Protein AF-A5INH9-F1 (afdb_monomer_lite)

Radius of gyration: 31.14 Å; chains: 1; bounding box: 66×73×90 Å

Foldseek 3Di:
DFFKAFQLVQLAIEGHNDQPPTDTDAQWAFEAVLQCVLQVVVVFEAEDNDPAGFFIDDPQFTDGSNHTFWGFADFFLPGHTDIGGDPNNGHYYTDGGPLVVNLVNHVVVLVVLLVQLLVLLQVVCVVVVVVVAAEEEAAALALLSLLLVVSNPVRPQQQRYEYEHQCLLQFAPLSVVSVVVVCVVVCVVHVNHHYYYQAWPDHVLVVCQQLNDAAPQQNCSCLLRGVLSVLVVVCVVCVVVQPQPDQHAYEYEYRAELVPDVVLVPADCWHQPPDAPRYIYHNSCHDPHLNSSVSNCVVVVHDHRCLVNSPDSIGHGQDDLPDDRVSSNSSCSVCVVSVVSVLVSQQQLVVQLVDPDPVVSVVCVRVSVSNVDQAQRSHDNQQWDWDWDDDDQKIKIKTFHDDDQFADLVQLLLLQADKDWDQDPQQKIWIWGDHPPDIKTWIWHDDPRIIMIMIRRVPVPVSVLLSQLSSLRRRRPPLSSSLCSQQSSSQWHPPPHTHGDSVRRPSPCSCRPVDVSSDSSSSSNHDDPPDPPPDDDPPDQLCPCLLQLFLAADFPVLLLQCLVPVACSLVDDPDDPSNSSNNQLLCVLLQQADPVSHGDPVSPVLSVCCVPPVVVSVVSSLVSCCVRHSLSVCLVVPPDAQDKDWLVRVLVVVCVSPVVQDSSSSNSSVSHVVNNLVRGCCAVPVNCWDWDDDPPIIMTHGHDDPPCPVVVVVVVVVVVVVD

Structure (mmCIF, N/CA/C/O backbone):
data_AF-A5INH9-F1
#
_entry.id   AF-A5INH9-F1
#
loop_
_atom_site.group_PDB
_atom_site.id
_atom_site.type_symbol
_atom_site.label_atom_id
_atom_site.label_alt_id
_atom_site.label_comp_id
_atom_site.label_asym_id
_atom_site.label_entity_id
_atom_site.label_seq_id
_atom_site.pdbx_PDB_ins_code
_atom_site.Cartn_x
_atom_site.Cartn_y
_atom_site.Cartn_z
_atom_site.occupancy
_atom_site.B_iso_or_equiv
_atom_site.auth_seq_id
_atom_site.auth_comp_id
_atom_site.auth_asym_id
_atom_site.auth_atom_id
_atom_site.pdbx_PDB_model_num
ATOM 1 N N . MET A 1 1 ? 1.512 -11.256 -20.782 1.00 81.31 1 MET A N 1
ATOM 2 C CA . MET A 1 1 ? 0.894 -12.403 -21.486 1.00 81.31 1 MET A CA 1
ATOM 3 C C . MET A 1 1 ? 1.894 -13.116 -22.380 1.00 81.31 1 MET A C 1
ATOM 5 O O . MET A 1 1 ? 1.885 -14.337 -22.438 1.00 81.31 1 MET A O 1
ATOM 9 N N . TYR A 1 2 ? 2.764 -12.369 -23.048 1.00 91.44 2 TYR A N 1
ATOM 10 C CA . TYR A 1 2 ? 3.783 -12.880 -23.950 1.00 91.44 2 TYR A CA 1
ATOM 11 C C . TYR A 1 2 ? 5.127 -13.059 -23.243 1.00 91.44 2 TYR A C 1
ATOM 13 O O . TYR A 1 2 ? 5.441 -12.373 -22.260 1.00 91.44 2 TYR A O 1
ATOM 21 N N . LYS A 1 3 ? 5.941 -13.972 -23.777 1.00 91.50 3 LYS A N 1
ATOM 22 C CA . LYS A 1 3 ? 7.379 -14.034 -23.497 1.00 91.50 3 LYS A CA 1
ATOM 23 C C . LYS A 1 3 ? 8.082 -12.947 -24.310 1.00 91.50 3 LYS A C 1
ATOM 25 O O . LYS A 1 3 ? 7.557 -12.491 -25.324 1.00 91.50 3 LYS A O 1
ATOM 30 N N . VAL A 1 4 ? 9.264 -12.534 -23.864 1.00 94.44 4 VAL A N 1
ATOM 31 C CA . VAL A 1 4 ? 10.036 -11.467 -24.514 1.00 94.44 4 VAL A CA 1
ATOM 32 C C . VAL A 1 4 ? 11.350 -12.023 -25.047 1.00 94.44 4 VAL A C 1
ATOM 34 O O . VAL A 1 4 ? 12.004 -12.813 -24.364 1.00 94.44 4 VAL A O 1
ATOM 37 N N . THR A 1 5 ? 11.748 -11.590 -26.243 1.00 95.12 5 THR A N 1
ATOM 38 C CA . THR A 1 5 ? 13.065 -11.858 -26.844 1.00 95.12 5 THR A CA 1
ATOM 39 C C . THR A 1 5 ? 13.653 -10.579 -27.448 1.00 95.12 5 THR A C 1
ATOM 41 O O . THR A 1 5 ? 12.924 -9.636 -27.760 1.00 95.12 5 THR A O 1
ATOM 44 N N . TRP A 1 6 ? 14.973 -10.533 -27.633 1.00 95.50 6 TRP A N 1
ATOM 45 C CA . TRP A 1 6 ? 15.635 -9.422 -28.324 1.00 95.50 6 TRP A CA 1
ATOM 46 C C . TRP A 1 6 ? 15.409 -9.468 -29.841 1.00 95.50 6 TRP A C 1
ATOM 48 O O . TRP A 1 6 ? 15.381 -10.544 -30.435 1.00 95.50 6 TRP A O 1
ATOM 58 N N . ASP A 1 7 ? 15.334 -8.296 -30.471 1.00 94.62 7 ASP A N 1
ATOM 59 C CA . ASP A 1 7 ? 15.535 -8.111 -31.911 1.00 94.62 7 ASP A CA 1
ATOM 60 C C . ASP A 1 7 ? 16.841 -7.342 -32.131 1.00 94.62 7 ASP A C 1
ATOM 62 O O . ASP A 1 7 ? 16.865 -6.113 -32.244 1.00 94.62 7 ASP A O 1
ATOM 66 N N . CYS A 1 8 ? 17.949 -8.085 -32.156 1.00 91.69 8 CYS A N 1
ATOM 67 C CA . CYS A 1 8 ? 19.299 -7.530 -32.250 1.00 91.69 8 CYS A CA 1
ATOM 68 C C . CYS A 1 8 ? 19.502 -6.660 -33.501 1.00 91.69 8 CYS A C 1
ATOM 70 O O . CYS A 1 8 ? 20.258 -5.692 -33.458 1.00 91.69 8 CYS A O 1
ATOM 72 N N . VAL A 1 9 ? 18.801 -6.966 -34.600 1.00 89.62 9 VAL A N 1
ATOM 73 C CA . VAL A 1 9 ? 18.949 -6.258 -35.880 1.00 89.62 9 VAL A CA 1
ATOM 74 C C . VAL A 1 9 ? 18.393 -4.837 -35.798 1.00 89.62 9 VAL A C 1
ATOM 76 O O . VAL A 1 9 ? 18.986 -3.917 -36.352 1.00 89.62 9 VAL A O 1
ATOM 79 N N . SER A 1 10 ? 17.265 -4.640 -35.108 1.00 90.25 10 SER A N 1
ATOM 80 C CA . SER A 1 10 ? 16.624 -3.322 -34.982 1.00 90.25 10 SER A CA 1
ATOM 81 C C . SER A 1 10 ? 16.927 -2.597 -33.668 1.00 90.25 10 SER A C 1
ATOM 83 O O . SER A 1 10 ? 16.360 -1.534 -33.430 1.00 90.25 10 SER A O 1
ATOM 85 N N . ASN A 1 11 ? 17.794 -3.156 -32.812 1.00 94.12 11 ASN A N 1
ATOM 86 C CA . ASN A 1 11 ? 17.925 -2.729 -31.412 1.00 94.12 11 ASN A CA 1
ATOM 87 C C . ASN A 1 11 ? 16.563 -2.736 -30.679 1.00 94.12 11 ASN A C 1
ATOM 89 O O . ASN A 1 11 ? 16.254 -1.859 -29.873 1.00 94.12 11 ASN A O 1
ATOM 93 N N . GLY A 1 12 ? 15.723 -3.717 -31.012 1.00 95.12 12 GLY A N 1
ATOM 94 C CA . GLY A 1 12 ? 14.336 -3.816 -30.580 1.00 95.12 12 GLY A CA 1
ATOM 95 C C . GLY A 1 12 ? 14.060 -5.015 -29.679 1.00 95.12 12 GLY A C 1
ATOM 96 O O . GLY A 1 12 ? 14.960 -5.711 -29.203 1.00 95.12 12 GLY A O 1
ATOM 97 N N . VAL A 1 13 ? 12.772 -5.270 -29.472 1.00 96.31 13 VAL A N 1
ATOM 98 C CA . VAL A 1 13 ? 12.232 -6.352 -28.639 1.00 96.31 13 VAL A CA 1
ATOM 99 C C . VAL A 1 13 ? 11.017 -6.968 -29.322 1.00 96.31 13 VAL A C 1
ATOM 101 O O . VAL A 1 13 ? 10.305 -6.271 -30.045 1.00 96.31 13 VAL A O 1
ATOM 104 N N . LEU A 1 14 ? 10.778 -8.259 -29.094 1.00 95.62 14 LEU A N 1
ATOM 105 C CA . LEU A 1 14 ? 9.655 -9.008 -29.660 1.00 95.62 14 LEU A CA 1
ATOM 106 C C . LEU A 1 14 ? 8.847 -9.697 -28.559 1.00 95.62 14 LEU A C 1
ATOM 108 O O . LEU A 1 14 ? 9.413 -10.278 -27.630 1.00 95.62 14 LEU A O 1
ATOM 112 N N . LEU A 1 15 ? 7.525 -9.638 -28.691 1.00 95.19 15 LEU A N 1
ATOM 113 C CA . LEU A 1 15 ? 6.547 -10.383 -27.910 1.00 95.19 15 LEU A CA 1
ATOM 114 C C . LEU A 1 15 ? 6.228 -11.692 -28.644 1.00 95.19 15 LEU A C 1
ATOM 116 O O . LEU A 1 15 ? 5.766 -11.664 -29.783 1.00 95.19 15 LEU A O 1
ATOM 120 N N . VAL A 1 16 ? 6.470 -12.837 -28.003 1.00 91.56 16 VAL A N 1
ATOM 121 C CA . VAL A 1 16 ? 6.302 -14.170 -28.612 1.00 91.56 16 VAL A CA 1
ATOM 122 C C . VAL A 1 16 ? 5.443 -15.096 -27.744 1.00 91.56 16 VAL A C 1
ATOM 124 O O . VAL A 1 16 ? 5.500 -15.038 -26.512 1.00 91.56 16 VAL A O 1
ATOM 127 N N . ASN A 1 17 ? 4.637 -15.949 -28.390 1.00 83.75 17 ASN A N 1
ATOM 128 C CA . ASN A 1 17 ? 3.771 -16.936 -27.726 1.00 83.75 17 ASN A CA 1
ATOM 129 C C . ASN A 1 17 ? 4.580 -18.122 -27.173 1.00 83.75 17 ASN A C 1
ATOM 131 O O . ASN A 1 17 ? 4.478 -18.453 -25.993 1.00 83.75 17 ASN A O 1
ATOM 135 N N . ASP A 1 18 ? 5.451 -18.699 -28.005 1.00 72.25 18 ASP A N 1
ATOM 136 C CA . ASP A 1 18 ? 6.334 -19.810 -27.651 1.00 72.25 18 ASP A CA 1
ATOM 137 C C . ASP A 1 18 ? 7.790 -19.491 -27.978 1.00 72.25 18 ASP A C 1
ATOM 139 O O . ASP A 1 18 ? 8.104 -18.830 -28.963 1.00 72.25 18 ASP A O 1
ATOM 143 N N . ALA A 1 19 ? 8.692 -19.975 -27.125 1.00 61.03 19 ALA A N 1
ATOM 144 C CA . ALA A 1 19 ? 10.126 -19.728 -27.218 1.00 61.03 19 ALA A CA 1
ATOM 145 C C . ALA A 1 19 ? 10.852 -20.933 -27.820 1.00 61.03 19 ALA A C 1
ATOM 147 O O . ALA A 1 19 ? 11.789 -21.462 -27.222 1.00 61.03 19 ALA A O 1
ATOM 148 N N . ASN A 1 20 ? 10.387 -21.416 -28.972 1.00 49.69 20 ASN A N 1
ATOM 149 C CA . ASN A 1 20 ? 11.021 -22.544 -29.653 1.00 49.69 20 ASN A CA 1
ATOM 150 C C . ASN A 1 20 ? 12.400 -22.110 -30.187 1.00 49.69 20 ASN A C 1
ATOM 152 O O . ASN A 1 20 ? 12.519 -21.622 -31.304 1.00 49.69 20 ASN A O 1
ATOM 156 N N . GLY A 1 21 ? 13.436 -22.252 -29.353 1.00 57.03 21 GLY A N 1
ATOM 157 C CA . GLY A 1 21 ? 14.845 -22.003 -29.688 1.00 57.03 21 GLY A CA 1
ATOM 158 C C . GLY A 1 21 ? 15.389 -20.597 -29.387 1.00 57.03 21 GLY A C 1
ATOM 159 O O . GLY A 1 21 ? 16.586 -20.377 -29.539 1.00 57.03 21 GLY A O 1
ATOM 160 N N . SER A 1 22 ? 14.565 -19.648 -28.934 1.00 61.03 22 SER A N 1
ATOM 161 C CA . SER A 1 22 ? 14.984 -18.274 -28.605 1.00 61.03 22 SER A CA 1
ATOM 162 C C . SER A 1 22 ? 15.214 -18.074 -27.100 1.00 61.03 22 SER A C 1
ATOM 164 O O . SER A 1 22 ? 14.364 -18.458 -26.294 1.00 61.03 22 SER A O 1
ATOM 166 N N . ASN A 1 23 ? 16.307 -17.403 -26.716 1.00 80.12 23 ASN A N 1
ATOM 167 C CA . ASN A 1 23 ? 16.586 -17.037 -25.321 1.00 80.12 23 ASN A CA 1
ATOM 168 C C . ASN A 1 23 ? 15.532 -16.049 -24.795 1.00 80.12 23 ASN A C 1
ATOM 170 O O . ASN A 1 23 ? 15.585 -14.854 -25.088 1.00 80.12 23 ASN A O 1
ATOM 174 N N . VAL A 1 24 ? 14.573 -16.556 -24.017 1.00 89.19 24 VAL A N 1
ATOM 175 C CA . VAL A 1 24 ? 13.576 -15.737 -23.315 1.00 89.19 24 VAL A CA 1
ATOM 176 C C . VAL A 1 24 ? 14.278 -14.842 -22.306 1.00 89.19 24 VAL A C 1
ATOM 178 O O . VAL A 1 24 ? 15.080 -15.314 -21.500 1.00 89.19 24 VAL A O 1
ATOM 181 N N . ILE A 1 25 ? 13.931 -13.561 -22.317 1.00 93.56 25 ILE A N 1
ATOM 182 C CA . ILE A 1 25 ? 14.457 -12.568 -21.384 1.00 93.56 25 ILE A CA 1
ATOM 183 C C . ILE A 1 25 ? 13.364 -12.060 -20.450 1.00 93.56 25 ILE A C 1
ATOM 185 O O . ILE A 1 25 ? 12.170 -12.126 -20.749 1.00 93.56 25 ILE A O 1
ATOM 189 N N . ALA A 1 26 ? 13.782 -11.515 -19.308 1.00 93.62 26 ALA A N 1
ATOM 190 C CA . ALA A 1 26 ? 12.879 -10.729 -18.480 1.00 93.62 26 ALA A CA 1
ATOM 191 C C . ALA A 1 26 ? 12.454 -9.451 -19.238 1.00 93.62 26 ALA A C 1
ATOM 193 O O . ALA A 1 26 ? 13.283 -8.889 -19.957 1.00 93.62 26 ALA A O 1
ATOM 194 N N . PRO A 1 27 ? 11.207 -8.969 -19.079 1.00 94.50 27 PRO A N 1
ATOM 195 C CA . PRO A 1 27 ? 10.704 -7.797 -19.794 1.00 94.50 27 PRO A CA 1
ATOM 196 C C . PRO A 1 27 ? 11.569 -6.550 -19.535 1.00 94.50 27 PRO A C 1
ATOM 198 O O . PRO A 1 27 ? 11.604 -6.059 -18.400 1.00 94.50 27 PRO A O 1
ATOM 201 N N . PRO A 1 28 ? 12.270 -6.017 -20.551 1.00 96.25 28 PRO A N 1
ATOM 202 C CA . PRO A 1 28 ? 13.087 -4.831 -20.387 1.00 96.25 28 PRO A CA 1
ATOM 203 C C . PRO A 1 28 ? 12.235 -3.559 -20.380 1.00 96.25 28 PRO A C 1
ATOM 205 O O . PRO A 1 28 ? 11.142 -3.504 -20.948 1.00 96.25 28 PRO A O 1
ATOM 208 N N . ARG A 1 29 ? 12.772 -2.499 -19.775 1.00 95.88 29 ARG A N 1
ATOM 209 C CA . ARG A 1 29 ? 12.255 -1.131 -19.913 1.00 95.88 29 ARG A CA 1
ATOM 210 C C . ARG A 1 29 ? 13.116 -0.321 -20.890 1.00 95.88 29 ARG A C 1
ATOM 212 O O . ARG A 1 29 ? 14.314 -0.594 -20.987 1.00 95.88 29 ARG A O 1
ATOM 219 N N . PRO A 1 30 ? 12.545 0.681 -21.574 1.00 97.56 30 PRO A N 1
ATOM 220 C CA . PRO A 1 30 ? 13.330 1.628 -22.356 1.00 97.56 30 PRO A CA 1
ATOM 221 C C . PRO A 1 30 ? 14.250 2.470 -21.454 1.00 97.56 30 PRO A C 1
ATOM 223 O O . PRO A 1 30 ? 13.914 2.753 -20.298 1.00 97.56 30 PRO A O 1
ATOM 226 N N . VAL A 1 31 ? 15.399 2.870 -21.999 1.00 98.00 31 VAL A N 1
ATOM 227 C CA . VAL A 1 31 ? 16.378 3.780 -21.384 1.00 98.00 31 VAL A CA 1
ATOM 228 C C . VAL A 1 31 ? 16.557 4.987 -22.294 1.00 98.00 31 VAL A C 1
ATOM 230 O O . VAL A 1 31 ? 16.688 4.844 -23.511 1.00 98.00 31 VAL A O 1
ATOM 233 N N . PHE A 1 32 ? 16.571 6.174 -21.699 1.00 98.00 32 PHE A N 1
ATOM 234 C CA . PHE A 1 32 ? 16.639 7.448 -22.410 1.00 98.00 32 PHE A CA 1
ATOM 235 C C . PHE A 1 32 ? 17.892 8.218 -22.011 1.00 98.00 32 PHE A C 1
ATOM 237 O O . PHE A 1 32 ? 18.530 7.897 -21.008 1.00 98.00 32 PHE A O 1
ATOM 244 N N . PHE A 1 33 ? 18.225 9.251 -22.784 1.00 97.94 33 PHE A N 1
ATOM 245 C CA . PHE A 1 33 ? 19.412 10.060 -22.518 1.00 97.94 33 PHE A CA 1
ATOM 246 C C . PHE A 1 33 ? 19.367 10.726 -21.137 1.00 97.94 33 PHE A C 1
ATOM 248 O O . PHE A 1 33 ? 20.418 10.927 -20.550 1.00 97.94 33 PHE A O 1
ATOM 255 N N . GLU A 1 34 ? 18.186 11.038 -20.588 1.00 97.81 34 GLU A N 1
ATOM 256 C CA . GLU A 1 34 ? 18.083 11.655 -19.262 1.00 97.81 34 GLU A CA 1
ATOM 257 C C . GLU A 1 34 ? 18.592 10.744 -18.145 1.00 97.81 34 GLU A C 1
ATOM 259 O O . GLU A 1 34 ? 19.244 11.220 -17.221 1.00 97.81 34 GLU A O 1
ATOM 264 N N . GLU A 1 35 ? 18.317 9.440 -18.221 1.00 97.56 35 GLU A N 1
ATOM 265 C CA . GLU A 1 35 ? 18.892 8.464 -17.294 1.00 97.56 35 GLU A CA 1
ATOM 266 C C . GLU A 1 35 ? 20.405 8.345 -17.485 1.00 97.56 35 GLU A C 1
ATOM 268 O O . GLU A 1 35 ? 21.139 8.279 -16.504 1.00 97.56 35 GLU A O 1
ATOM 273 N N . LEU A 1 36 ? 20.872 8.334 -18.736 1.00 97.50 36 LEU A N 1
ATOM 274 C CA . LEU A 1 36 ? 22.296 8.215 -19.043 1.00 97.50 36 LEU A CA 1
ATOM 275 C C . LEU A 1 36 ? 23.093 9.428 -18.546 1.00 97.50 36 LEU A C 1
ATOM 277 O O . LEU A 1 36 ? 24.110 9.248 -17.880 1.00 97.50 36 LEU A O 1
ATOM 281 N N . ASP A 1 37 ? 22.586 10.639 -18.790 1.00 96.81 37 ASP A N 1
ATOM 282 C CA . ASP A 1 37 ? 23.165 11.896 -18.305 1.00 96.81 37 ASP A CA 1
ATOM 283 C C . ASP A 1 37 ? 23.186 11.928 -16.769 1.00 96.81 37 ASP A C 1
ATOM 285 O O . ASP A 1 37 ? 24.188 12.313 -16.174 1.00 96.81 37 ASP A O 1
ATOM 289 N N . LEU A 1 38 ? 22.103 11.492 -16.111 1.00 96.00 38 LEU A N 1
ATOM 290 C CA . LEU A 1 38 ? 22.018 11.464 -14.646 1.00 96.00 38 LEU A CA 1
ATOM 291 C C . LEU A 1 38 ? 23.057 10.521 -14.015 1.00 96.00 38 LEU A C 1
ATOM 293 O O . LEU A 1 38 ? 23.536 10.780 -12.915 1.00 96.00 38 LEU A O 1
ATOM 297 N N . LEU A 1 39 ? 23.376 9.419 -14.694 1.00 95.75 39 LEU A N 1
ATOM 298 C CA . LEU A 1 39 ? 24.289 8.382 -14.212 1.00 95.75 39 LEU A CA 1
ATOM 299 C C . LEU A 1 39 ? 25.739 8.568 -14.688 1.00 95.75 39 LEU A C 1
ATOM 301 O O . LEU A 1 39 ? 26.584 7.741 -14.356 1.00 95.75 39 LEU A O 1
ATOM 305 N N . GLY A 1 40 ? 26.033 9.618 -15.463 1.00 95.31 40 GLY A N 1
ATOM 306 C CA . GLY A 1 40 ? 27.385 9.908 -15.949 1.00 95.31 40 GLY A CA 1
ATOM 307 C C . GLY A 1 40 ? 27.843 9.049 -17.133 1.00 95.31 40 GLY A C 1
ATOM 308 O O . GLY A 1 40 ? 29.039 8.931 -17.387 1.00 95.31 40 GLY A O 1
ATOM 309 N N . PHE A 1 41 ? 26.928 8.437 -17.895 1.00 95.88 41 PHE A N 1
ATOM 310 C CA . PHE A 1 41 ? 27.304 7.612 -19.055 1.00 95.88 41 PHE A CA 1
ATOM 311 C C . PHE A 1 41 ? 27.961 8.407 -20.192 1.00 95.88 41 PHE A C 1
ATOM 313 O O . PHE A 1 41 ? 28.630 7.816 -21.038 1.00 95.88 41 PHE A O 1
ATOM 320 N N . ASN A 1 42 ? 27.807 9.731 -20.208 1.00 93.94 42 ASN A N 1
ATOM 321 C CA . ASN A 1 42 ? 28.457 10.637 -21.156 1.00 93.94 42 ASN A CA 1
ATOM 322 C C . ASN A 1 42 ? 29.991 10.645 -21.042 1.00 93.94 42 ASN A C 1
ATOM 324 O O . ASN A 1 42 ? 30.657 11.115 -21.960 1.00 93.94 42 ASN A O 1
ATOM 328 N N . GLU A 1 43 ? 30.556 10.150 -19.937 1.00 93.81 43 GLU A N 1
ATOM 329 C CA . GLU A 1 43 ? 32.006 9.963 -19.790 1.00 93.81 43 GLU A CA 1
ATOM 330 C C . GLU A 1 43 ? 32.517 8.729 -20.553 1.00 93.81 43 GLU A C 1
ATOM 332 O O . GLU A 1 43 ? 33.702 8.643 -20.872 1.00 93.81 43 GLU A O 1
ATOM 337 N N . PHE A 1 44 ? 31.625 7.786 -20.874 1.00 93.50 44 PHE A N 1
ATOM 338 C CA . PHE A 1 44 ? 31.967 6.491 -21.466 1.00 93.50 44 PHE A CA 1
ATOM 339 C C . PHE A 1 44 ? 31.455 6.315 -22.900 1.00 93.50 44 PHE A C 1
ATOM 341 O O . PHE A 1 44 ? 32.077 5.605 -23.693 1.00 93.50 44 PHE A O 1
ATOM 348 N N . TRP A 1 45 ? 30.306 6.911 -23.229 1.00 96.81 45 TRP A N 1
ATOM 349 C CA . TRP A 1 45 ? 29.572 6.701 -24.480 1.00 96.81 45 TRP A CA 1
ATOM 350 C C . TRP A 1 45 ? 29.226 8.021 -25.173 1.00 96.81 45 TRP A C 1
ATOM 352 O O . TRP A 1 45 ? 29.002 9.042 -24.527 1.00 96.81 45 TRP A O 1
ATOM 362 N N . GLU A 1 46 ? 29.081 7.974 -26.499 1.00 96.56 46 GLU A N 1
ATOM 363 C CA . GLU A 1 46 ? 28.519 9.067 -27.300 1.00 96.56 46 GLU A CA 1
ATOM 364 C C . GLU A 1 46 ? 27.059 8.743 -27.654 1.00 96.56 46 GLU A C 1
ATOM 366 O O . GLU A 1 46 ? 26.773 7.692 -28.228 1.00 96.56 46 GLU A O 1
ATOM 371 N N . TYR A 1 47 ? 26.112 9.627 -27.331 1.00 97.19 47 TYR A N 1
ATOM 372 C CA . TYR A 1 47 ? 24.697 9.406 -27.642 1.00 97.19 47 TYR A CA 1
ATOM 373 C C . TYR A 1 47 ? 23.907 10.716 -27.815 1.00 97.19 47 TYR A C 1
ATOM 375 O O . TYR A 1 47 ? 24.224 11.725 -27.180 1.00 97.19 47 TYR A O 1
ATOM 383 N N . PRO A 1 48 ? 22.863 10.738 -28.667 1.00 96.81 48 PRO A N 1
ATOM 384 C CA . PRO A 1 48 ? 22.064 11.937 -28.899 1.00 96.81 48 PRO A CA 1
ATOM 385 C C . PRO A 1 48 ? 21.021 12.171 -27.798 1.00 96.81 48 PRO A C 1
ATOM 387 O O . PRO A 1 48 ? 20.450 11.235 -27.236 1.00 96.81 48 PRO A O 1
ATOM 390 N N . LYS A 1 49 ? 20.680 13.444 -27.563 1.00 96.31 49 LYS A N 1
ATOM 391 C CA . LYS A 1 49 ? 19.581 13.857 -26.671 1.00 96.31 49 LYS A CA 1
ATOM 392 C C . LYS A 1 49 ? 18.218 13.738 -27.366 1.00 96.31 49 LYS A C 1
ATOM 394 O O . LYS A 1 49 ? 17.565 14.736 -27.663 1.00 96.31 49 LYS A O 1
ATOM 399 N N . ALA A 1 50 ? 17.835 12.504 -27.692 1.00 95.50 50 ALA A N 1
ATOM 400 C CA . ALA A 1 50 ? 16.641 12.168 -28.472 1.00 95.50 50 ALA A CA 1
ATOM 401 C C . ALA A 1 50 ? 15.385 11.922 -27.607 1.00 95.50 50 ALA A C 1
ATOM 403 O O . ALA A 1 50 ? 15.459 11.651 -26.406 1.00 95.50 50 ALA A O 1
ATOM 404 N N . GLN A 1 51 ? 14.195 12.001 -28.212 1.00 94.31 51 GLN A N 1
ATOM 405 C CA . GLN A 1 51 ? 12.950 11.649 -27.512 1.00 94.31 51 GLN A CA 1
ATOM 406 C C . GLN A 1 51 ? 12.750 10.133 -27.441 1.00 94.31 51 GLN A C 1
ATOM 408 O O . GLN A 1 51 ? 12.182 9.620 -26.476 1.00 94.31 51 GLN A O 1
ATOM 413 N N . GLU A 1 52 ? 13.236 9.414 -28.438 1.00 96.00 52 GLU A N 1
ATOM 414 C CA . GLU A 1 52 ? 13.225 7.967 -28.522 1.00 96.00 52 GLU A CA 1
ATOM 415 C C . GLU A 1 52 ? 14.224 7.355 -27.524 1.00 96.00 52 GLU A C 1
ATOM 417 O O . GLU A 1 52 ? 15.230 7.983 -27.176 1.00 96.00 52 GLU A O 1
ATOM 422 N N . PRO A 1 53 ? 13.966 6.133 -27.030 1.00 97.50 53 PRO A N 1
ATOM 423 C CA . PRO A 1 53 ? 14.935 5.433 -26.204 1.00 97.50 53 PRO A CA 1
ATOM 424 C C . PRO A 1 53 ? 16.175 5.052 -27.015 1.00 97.50 53 PRO A C 1
ATOM 426 O O . PRO A 1 53 ? 16.113 4.845 -28.226 1.00 97.50 53 PRO A O 1
ATOM 429 N N . LEU A 1 54 ? 17.304 4.938 -26.324 1.00 98.00 54 LEU A N 1
ATOM 430 C CA . LEU A 1 54 ? 18.611 4.643 -26.920 1.00 98.00 54 LEU A CA 1
ATOM 431 C C . LEU A 1 54 ? 18.995 3.167 -26.750 1.00 98.00 54 LEU A C 1
ATOM 433 O O . LEU A 1 54 ? 19.672 2.574 -27.590 1.00 98.00 54 LEU A O 1
ATOM 437 N N . LEU A 1 55 ? 18.555 2.565 -25.646 1.00 97.25 55 LEU A N 1
ATOM 438 C CA . LEU A 1 55 ? 18.822 1.175 -25.301 1.00 97.25 55 LEU A CA 1
ATOM 439 C C . LEU A 1 55 ? 17.767 0.644 -24.318 1.00 97.25 55 LEU A C 1
ATOM 441 O O . LEU A 1 55 ? 16.785 1.323 -24.003 1.00 97.25 55 LEU A O 1
ATOM 445 N N . TRP A 1 56 ? 17.982 -0.571 -23.823 1.00 98.12 56 TRP A N 1
ATOM 446 C CA . TRP A 1 56 ? 17.055 -1.274 -22.944 1.00 98.12 56 TRP A CA 1
ATOM 447 C C . TRP A 1 56 ? 17.704 -1.624 -21.606 1.00 98.12 56 TRP A C 1
ATOM 449 O O . TRP A 1 56 ? 18.909 -1.853 -21.537 1.00 98.12 56 TRP A O 1
ATOM 459 N N . ALA A 1 57 ? 16.909 -1.719 -20.539 1.00 97.56 57 ALA A N 1
ATOM 460 C CA . ALA A 1 57 ? 17.390 -2.148 -19.229 1.00 97.56 57 ALA A CA 1
ATOM 461 C C . ALA A 1 57 ? 16.546 -3.274 -18.627 1.00 97.56 57 ALA A C 1
ATOM 463 O O . ALA A 1 57 ? 15.315 -3.219 -18.628 1.00 97.56 57 ALA A O 1
ATOM 464 N N . ILE A 1 58 ? 17.224 -4.262 -18.038 1.00 96.25 58 ILE A N 1
ATOM 465 C CA . ILE A 1 58 ? 16.626 -5.288 -17.175 1.00 96.25 58 ILE A CA 1
ATOM 466 C C . ILE A 1 58 ? 17.228 -5.114 -15.782 1.00 96.25 58 ILE A C 1
ATOM 468 O O . ILE A 1 58 ? 18.413 -5.369 -15.558 1.00 96.25 58 ILE A O 1
ATOM 472 N N . GLY A 1 59 ? 16.419 -4.649 -14.830 1.00 93.50 59 GLY A N 1
ATOM 473 C CA . GLY A 1 59 ? 16.921 -4.247 -13.517 1.00 93.50 59 GLY A CA 1
ATOM 474 C C . GLY A 1 59 ? 17.880 -3.060 -13.642 1.00 93.50 59 GLY A C 1
ATOM 475 O O . GLY A 1 59 ? 17.458 -1.973 -14.028 1.00 93.50 59 GLY A O 1
ATOM 476 N N . ARG A 1 60 ? 19.156 -3.279 -13.307 1.00 94.81 60 ARG A N 1
ATOM 477 C CA . ARG A 1 60 ? 20.246 -2.291 -13.417 1.00 94.81 60 ARG A CA 1
ATOM 478 C C . ARG A 1 60 ? 21.283 -2.654 -14.489 1.00 94.81 60 ARG A C 1
ATOM 480 O O . ARG A 1 60 ? 22.402 -2.158 -14.467 1.00 94.81 60 ARG A O 1
ATOM 487 N N . ARG A 1 61 ? 20.925 -3.569 -15.391 1.00 97.31 61 ARG A N 1
ATOM 488 C CA . ARG A 1 61 ? 21.762 -4.018 -16.506 1.00 97.31 61 ARG A CA 1
ATOM 489 C C . ARG A 1 61 ? 21.260 -3.415 -17.803 1.00 97.31 61 ARG A C 1
ATOM 491 O O . ARG A 1 61 ? 20.063 -3.492 -18.076 1.00 97.31 61 ARG A O 1
ATOM 498 N N . TYR A 1 62 ? 22.182 -2.871 -18.578 1.00 98.12 62 TYR A N 1
ATOM 499 C CA . TYR A 1 62 ? 21.946 -2.117 -19.800 1.00 98.12 62 TYR A CA 1
ATOM 500 C C . TYR A 1 62 ? 22.301 -2.964 -21.017 1.00 98.12 62 TYR A C 1
ATOM 502 O O . TYR A 1 62 ? 23.380 -3.555 -21.068 1.00 98.12 62 TYR A O 1
ATOM 510 N N . TYR A 1 63 ? 21.394 -3.015 -21.989 1.00 97.81 63 TYR A N 1
ATOM 511 C CA . TYR A 1 63 ? 21.504 -3.849 -23.177 1.00 97.81 63 TYR A CA 1
ATOM 512 C C . TYR A 1 63 ? 21.345 -3.020 -24.445 1.00 97.81 63 TYR A C 1
ATOM 514 O O . TYR A 1 63 ? 20.323 -2.355 -24.622 1.00 97.81 63 TYR A O 1
ATOM 522 N N . TYR A 1 64 ? 22.320 -3.117 -25.346 1.00 97.31 64 TYR A N 1
ATOM 523 C CA . TYR A 1 64 ? 22.296 -2.487 -26.665 1.00 97.31 64 TYR A CA 1
ATOM 524 C C . TYR A 1 64 ? 22.371 -3.573 -27.737 1.00 97.31 64 TYR A C 1
ATOM 526 O O . TYR A 1 64 ? 23.238 -4.442 -27.691 1.00 97.31 64 TYR A O 1
ATOM 534 N N . LYS A 1 65 ? 21.418 -3.577 -28.674 1.00 94.88 65 LYS A N 1
ATOM 535 C CA . LYS A 1 65 ? 21.251 -4.622 -29.703 1.00 94.88 65 LYS A CA 1
ATOM 536 C C . LYS A 1 65 ? 21.202 -6.046 -29.121 1.00 94.88 65 LYS A C 1
ATOM 538 O O . LYS A 1 65 ? 21.649 -7.003 -29.743 1.00 94.88 65 LYS A O 1
ATOM 543 N N . GLY A 1 66 ? 20.624 -6.186 -27.925 1.00 93.56 66 GLY A N 1
ATOM 544 C CA . GLY A 1 66 ? 20.479 -7.454 -27.198 1.00 93.56 66 GLY A CA 1
ATOM 545 C C . GLY A 1 66 ? 21.717 -7.915 -26.421 1.00 93.56 66 GLY A C 1
ATOM 546 O O . GLY A 1 66 ? 21.643 -8.907 -25.698 1.00 93.56 66 GLY A O 1
ATOM 547 N N . GLU A 1 67 ? 22.827 -7.186 -26.511 1.00 95.44 67 GLU A N 1
ATOM 548 C CA . GLU A 1 67 ? 24.076 -7.486 -25.810 1.00 95.44 67 GLU A CA 1
ATOM 549 C C . GLU A 1 67 ? 24.177 -6.688 -24.513 1.00 95.44 67 GLU A C 1
ATOM 551 O O . GLU A 1 67 ? 23.829 -5.509 -24.484 1.00 95.44 67 GLU A O 1
ATOM 556 N N . LEU A 1 68 ? 24.661 -7.315 -23.437 1.00 96.94 68 LEU A N 1
ATOM 557 C CA . LEU A 1 68 ? 24.917 -6.630 -22.168 1.00 96.94 68 LEU A CA 1
ATOM 558 C C . LEU A 1 68 ? 26.139 -5.714 -22.317 1.00 96.94 68 LEU A C 1
ATOM 560 O O . LEU A 1 68 ? 27.234 -6.190 -22.611 1.00 96.94 68 LEU A O 1
ATOM 564 N N . VAL A 1 69 ? 25.956 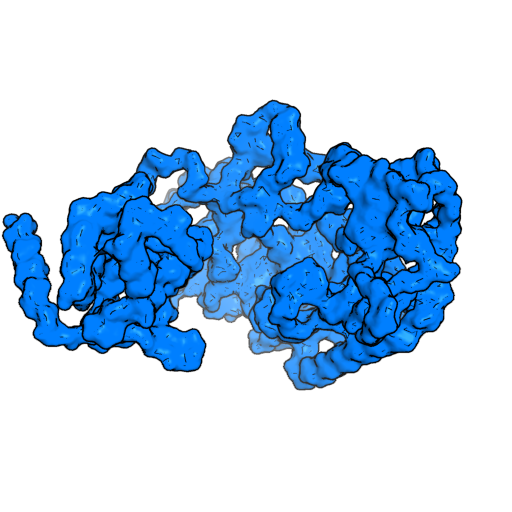-4.418 -22.069 1.00 97.62 69 VAL A N 1
ATOM 565 C CA . VAL A 1 69 ? 26.998 -3.399 -22.283 1.00 97.62 69 VAL A CA 1
ATOM 566 C C . VAL A 1 69 ? 27.437 -2.702 -21.000 1.00 97.62 69 VAL A C 1
ATOM 568 O O . VAL A 1 69 ? 28.597 -2.317 -20.887 1.00 97.62 69 VAL A O 1
ATOM 571 N N . ALA A 1 70 ? 26.556 -2.589 -20.004 1.00 97.88 70 ALA A N 1
ATOM 572 C CA . ALA A 1 70 ? 26.911 -2.036 -18.700 1.00 97.88 70 ALA A CA 1
ATOM 573 C C . ALA A 1 70 ? 26.007 -2.554 -17.576 1.00 97.88 70 ALA A C 1
ATOM 575 O O . ALA A 1 70 ? 24.898 -3.045 -17.808 1.00 97.88 70 ALA A O 1
ATOM 576 N N . GLU A 1 71 ? 26.461 -2.397 -16.338 1.00 97.12 71 GLU A N 1
ATOM 577 C CA . GLU A 1 71 ? 25.693 -2.659 -15.124 1.00 97.12 71 GLU A CA 1
ATOM 578 C C . GLU A 1 71 ? 25.945 -1.555 -14.091 1.00 97.12 71 GLU A C 1
ATOM 580 O O . GLU A 1 71 ? 27.092 -1.221 -13.809 1.00 97.12 71 GLU A O 1
ATOM 585 N N . ALA A 1 72 ? 24.877 -1.014 -13.498 1.00 96.19 72 ALA A N 1
ATOM 586 C CA . ALA A 1 72 ? 24.977 -0.090 -12.371 1.00 96.19 72 ALA A CA 1
ATOM 587 C C . ALA A 1 72 ? 24.913 -0.859 -11.039 1.00 96.19 72 ALA A C 1
ATOM 589 O O . ALA A 1 72 ? 23.922 -1.546 -10.750 1.00 96.19 72 ALA A O 1
ATOM 590 N N . LYS A 1 73 ? 25.950 -0.737 -10.202 1.00 95.00 73 LYS A N 1
ATOM 591 C CA . LYS A 1 73 ? 26.062 -1.425 -8.903 1.00 95.00 73 LYS A CA 1
ATOM 592 C C . LYS A 1 73 ? 26.117 -0.445 -7.735 1.00 95.00 73 LYS A C 1
ATOM 594 O O . LYS A 1 73 ? 26.600 0.669 -7.856 1.00 95.00 73 LYS A O 1
ATOM 599 N N . GLY A 1 74 ? 25.605 -0.876 -6.582 1.00 92.06 74 GLY A N 1
ATOM 600 C CA . GLY A 1 74 ? 25.599 -0.050 -5.372 1.00 92.06 74 GLY A CA 1
ATOM 601 C C . GLY A 1 74 ? 24.697 1.182 -5.486 1.00 92.06 74 GLY A C 1
ATOM 602 O O . GLY A 1 74 ? 23.613 1.107 -6.077 1.00 92.06 74 GLY A O 1
ATOM 603 N N . GLY A 1 75 ? 25.141 2.287 -4.895 1.00 90.69 75 GLY A N 1
ATOM 604 C CA . GLY A 1 75 ? 24.379 3.525 -4.767 1.00 90.69 75 GLY A CA 1
ATOM 605 C C . GLY A 1 75 ? 23.349 3.479 -3.639 1.00 90.69 75 GLY A C 1
ATOM 606 O O . GLY A 1 75 ? 22.783 2.434 -3.310 1.00 90.69 75 GLY A O 1
ATOM 607 N N . ASN A 1 76 ? 23.095 4.638 -3.051 1.00 93.06 76 ASN A N 1
ATOM 608 C CA . ASN A 1 76 ? 22.070 4.844 -2.035 1.00 93.06 76 ASN A CA 1
ATOM 609 C C . ASN A 1 76 ? 21.393 6.201 -2.263 1.00 93.06 76 ASN A C 1
ATOM 611 O O . ASN A 1 76 ? 21.590 6.832 -3.292 1.00 93.06 76 ASN A O 1
ATOM 615 N N . ILE A 1 77 ? 20.561 6.650 -1.327 1.00 92.81 77 ILE A N 1
ATOM 616 C CA . ILE A 1 77 ? 19.834 7.917 -1.475 1.00 92.81 77 ILE A CA 1
ATOM 617 C C . ILE A 1 77 ? 20.750 9.135 -1.710 1.00 92.81 77 ILE A C 1
ATOM 619 O O . ILE A 1 77 ? 20.326 10.057 -2.396 1.00 92.81 77 ILE A O 1
ATOM 623 N N . PHE A 1 78 ? 21.981 9.133 -1.186 1.00 93.31 78 PHE A N 1
ATOM 624 C CA . PHE A 1 78 ? 22.921 10.256 -1.286 1.00 93.31 78 PHE A CA 1
ATOM 625 C C . PHE A 1 78 ? 24.101 9.993 -2.227 1.00 93.31 78 PHE A C 1
ATOM 627 O O . PHE A 1 78 ? 24.701 10.942 -2.722 1.00 93.31 78 PHE A O 1
ATOM 634 N N . GLU A 1 79 ? 24.440 8.728 -2.472 1.00 93.06 79 GLU A N 1
ATOM 635 C CA . GLU A 1 79 ? 25.611 8.344 -3.263 1.00 93.06 79 GLU A CA 1
ATOM 636 C C . GLU A 1 79 ? 25.206 7.697 -4.592 1.00 93.06 79 GLU A C 1
ATOM 638 O O . GLU A 1 79 ? 24.339 6.811 -4.602 1.00 93.06 79 GLU A O 1
ATOM 643 N N . PRO A 1 80 ? 25.845 8.090 -5.711 1.00 94.00 80 PRO A N 1
ATOM 644 C CA . PRO A 1 80 ? 25.574 7.501 -7.012 1.00 94.00 80 PRO A CA 1
ATOM 645 C C . PRO A 1 80 ? 25.949 6.015 -7.061 1.00 94.00 80 PRO A C 1
ATOM 647 O O . PRO A 1 80 ? 26.866 5.575 -6.364 1.00 94.00 80 PRO A O 1
ATOM 650 N N . PRO A 1 81 ? 25.259 5.220 -7.894 1.00 95.50 81 PRO A N 1
ATOM 651 C CA . PRO A 1 81 ? 25.728 3.887 -8.231 1.00 95.50 81 PRO A CA 1
ATOM 652 C C . PRO A 1 81 ? 27.006 3.967 -9.078 1.00 95.50 81 PRO A C 1
ATOM 654 O O . PRO A 1 81 ? 27.181 4.880 -9.881 1.00 95.50 81 PRO A O 1
ATOM 657 N N . GLU A 1 82 ? 27.866 2.966 -8.941 1.00 95.94 82 GLU A N 1
ATOM 658 C CA . GLU A 1 82 ? 29.040 2.792 -9.792 1.00 95.94 82 GLU A CA 1
ATOM 659 C C . GLU A 1 82 ? 28.630 2.146 -11.121 1.00 95.94 82 GLU A C 1
ATOM 661 O O . GLU A 1 82 ? 27.878 1.161 -11.141 1.00 95.94 82 GLU A O 1
ATOM 666 N N . ILE A 1 83 ? 29.132 2.688 -12.231 1.00 96.38 83 ILE A N 1
ATOM 667 C CA . ILE A 1 83 ? 28.893 2.161 -13.575 1.00 96.38 83 ILE A CA 1
ATOM 668 C C . ILE A 1 83 ? 30.027 1.220 -13.969 1.00 96.38 83 ILE A C 1
ATOM 670 O O . ILE A 1 83 ? 31.181 1.621 -14.079 1.00 96.38 83 ILE A O 1
ATOM 674 N N . ILE A 1 84 ? 29.680 -0.039 -14.229 1.00 96.12 84 ILE A N 1
ATOM 675 C CA . ILE A 1 84 ? 30.617 -1.067 -14.678 1.00 96.12 84 ILE A CA 1
ATOM 676 C C . ILE A 1 84 ? 30.346 -1.359 -16.148 1.00 96.12 84 ILE A C 1
ATOM 678 O O . ILE A 1 84 ? 29.302 -1.920 -16.495 1.00 96.12 84 ILE A O 1
ATOM 682 N N . LEU A 1 85 ? 31.296 -1.001 -17.011 1.00 95.88 85 LEU A N 1
ATOM 683 C CA . LEU A 1 85 ? 31.253 -1.343 -18.430 1.00 95.88 85 LEU A CA 1
ATOM 684 C C . LEU A 1 85 ? 31.659 -2.800 -18.652 1.00 95.88 85 LEU A C 1
ATOM 686 O O . LEU A 1 85 ? 32.619 -3.299 -18.064 1.00 95.88 85 LEU A O 1
ATOM 690 N N . ILE A 1 86 ? 30.946 -3.470 -19.550 1.00 94.69 86 ILE A N 1
ATOM 691 C CA . ILE A 1 86 ? 31.333 -4.782 -20.074 1.00 94.69 86 ILE A CA 1
ATOM 692 C C . ILE A 1 86 ? 32.230 -4.576 -21.300 1.00 94.69 86 ILE A C 1
ATOM 694 O O . ILE A 1 86 ? 32.205 -3.517 -21.918 1.00 94.69 86 ILE A O 1
ATOM 698 N N . GLU A 1 87 ? 33.016 -5.583 -21.684 1.00 90.00 87 GLU A N 1
ATOM 699 C CA . GLU A 1 87 ? 33.913 -5.537 -22.851 1.00 90.00 87 GLU A CA 1
ATOM 700 C C . GLU A 1 87 ? 33.204 -5.049 -24.130 1.00 90.00 87 GLU A C 1
ATOM 702 O O . GLU A 1 87 ? 33.677 -4.130 -24.794 1.00 90.00 87 GLU A O 1
ATOM 707 N N . LYS A 1 88 ? 32.005 -5.576 -24.417 1.00 89.50 88 LYS A N 1
ATOM 708 C CA . LYS A 1 88 ? 31.169 -5.150 -25.557 1.00 89.50 88 LYS A CA 1
ATOM 709 C C . LYS A 1 88 ? 30.597 -3.731 -25.422 1.00 89.50 88 LYS A C 1
ATOM 711 O O . LYS A 1 88 ? 30.033 -3.213 -26.379 1.00 89.50 88 LYS A O 1
ATOM 716 N N . GLY A 1 89 ? 30.687 -3.131 -24.238 1.00 89.44 89 GLY A N 1
ATOM 717 C CA . GLY A 1 89 ? 30.192 -1.796 -23.919 1.00 89.44 89 GLY A CA 1
ATOM 718 C C . GLY A 1 89 ? 31.252 -0.700 -23.934 1.00 89.44 89 GLY A C 1
ATOM 719 O O . GLY A 1 89 ? 30.941 0.427 -23.562 1.00 89.44 89 GLY A O 1
ATOM 720 N N . GLN A 1 90 ? 32.490 -0.996 -24.328 1.00 91.06 90 GLN A N 1
ATOM 721 C CA . GLN A 1 90 ? 33.556 0.005 -24.393 1.00 91.06 90 GLN A CA 1
ATOM 722 C C . GLN A 1 90 ? 33.347 0.957 -25.583 1.00 91.06 90 GLN A C 1
ATOM 724 O O . GLN A 1 90 ? 33.152 0.502 -26.708 1.00 91.06 90 GLN A O 1
ATOM 729 N N . ASN A 1 91 ? 33.417 2.272 -25.338 1.00 89.81 91 ASN A N 1
ATOM 730 C CA . ASN A 1 91 ? 33.355 3.337 -26.355 1.00 89.81 91 ASN A CA 1
ATOM 731 C C . ASN A 1 91 ? 32.158 3.234 -27.324 1.00 89.81 91 ASN A C 1
ATOM 733 O O . ASN A 1 91 ? 32.306 3.398 -28.538 1.00 89.81 91 ASN A O 1
ATOM 737 N N . LEU A 1 92 ? 30.962 2.935 -26.808 1.00 94.38 92 LEU A N 1
ATOM 738 C CA . LEU A 1 92 ? 29.769 2.842 -27.645 1.00 94.38 92 LEU A CA 1
ATOM 739 C C . LEU A 1 92 ? 29.318 4.205 -28.169 1.00 94.38 92 LEU A C 1
ATOM 741 O O . LEU A 1 92 ? 29.244 5.187 -27.430 1.00 94.38 92 LEU A O 1
ATOM 745 N N . LYS A 1 93 ? 28.904 4.210 -29.438 1.00 95.88 93 LYS A N 1
ATOM 746 C CA . LYS A 1 93 ? 28.100 5.271 -30.038 1.00 95.88 93 LYS A CA 1
ATOM 747 C C . LYS A 1 93 ? 26.667 4.774 -30.191 1.00 95.88 93 LYS A C 1
ATOM 749 O O . LYS A 1 93 ? 26.415 3.848 -30.962 1.00 95.88 93 LYS A O 1
ATOM 754 N N . LEU A 1 94 ? 25.745 5.338 -29.419 1.00 96.69 94 LEU A N 1
ATOM 755 C CA . LEU A 1 94 ? 24.347 4.916 -29.420 1.00 96.69 94 LEU A CA 1
ATOM 756 C C . LEU A 1 94 ? 23.538 5.703 -30.447 1.00 96.69 94 LEU A C 1
ATOM 758 O O . LEU A 1 94 ? 23.761 6.890 -30.681 1.00 96.69 94 LEU A O 1
ATOM 762 N N . GLU A 1 95 ? 22.533 5.033 -30.999 1.00 96.50 95 GLU A N 1
ATOM 763 C CA . GLU A 1 95 ? 21.577 5.604 -31.942 1.00 96.50 95 GLU A CA 1
ATOM 764 C C . GLU A 1 95 ? 20.156 5.433 -31.391 1.00 96.50 95 GLU A C 1
ATOM 766 O O . GLU A 1 95 ? 19.891 4.433 -30.711 1.00 96.50 95 GLU A O 1
ATOM 771 N N . PRO A 1 96 ? 19.234 6.372 -31.673 1.00 97.69 96 PRO A N 1
ATOM 772 C CA . PRO A 1 96 ? 17.843 6.249 -31.262 1.00 97.69 96 PRO A CA 1
ATOM 773 C C . PRO A 1 96 ? 17.194 4.990 -31.839 1.00 97.69 96 PRO A C 1
ATOM 775 O O . PRO A 1 96 ? 17.347 4.678 -33.020 1.00 97.69 96 PRO A O 1
ATOM 778 N N . ILE A 1 97 ? 16.446 4.268 -31.006 1.00 97.62 97 ILE A N 1
ATOM 779 C CA . ILE A 1 97 ? 15.692 3.090 -31.432 1.00 97.62 97 ILE A CA 1
ATOM 780 C C . ILE A 1 97 ? 14.522 3.539 -32.310 1.00 97.62 97 ILE A C 1
ATOM 782 O O . ILE A 1 97 ? 13.732 4.401 -31.919 1.00 97.62 97 ILE A O 1
ATOM 786 N N . ASP A 1 98 ? 14.352 2.894 -33.466 1.00 96.94 98 ASP A N 1
ATOM 787 C CA . ASP A 1 98 ? 13.173 3.083 -34.312 1.00 96.94 98 ASP A CA 1
ATOM 788 C C . ASP A 1 98 ? 11.947 2.410 -33.677 1.00 96.94 98 ASP A C 1
ATOM 790 O O . ASP A 1 98 ? 11.601 1.256 -33.950 1.00 96.94 98 ASP A O 1
ATOM 794 N N . ILE A 1 99 ? 11.274 3.155 -32.801 1.00 96.50 99 ILE A N 1
ATOM 795 C CA . ILE A 1 99 ? 10.091 2.674 -32.086 1.00 96.50 99 ILE A CA 1
ATOM 796 C C . ILE A 1 99 ? 8.944 2.343 -33.038 1.00 96.50 99 ILE A C 1
ATOM 798 O O . ILE A 1 99 ? 8.193 1.412 -32.758 1.00 96.50 99 ILE A O 1
ATOM 802 N N . LYS A 1 100 ? 8.818 3.021 -34.186 1.00 96.31 100 LYS A N 1
ATOM 803 C CA . LYS A 1 100 ? 7.762 2.699 -35.158 1.00 96.31 100 LYS A CA 1
ATOM 804 C C . LYS A 1 100 ? 7.949 1.285 -35.693 1.00 96.31 100 LYS A C 1
ATOM 806 O O . LYS A 1 100 ? 6.998 0.507 -35.689 1.00 96.31 100 LYS A O 1
ATOM 811 N N . LYS A 1 101 ? 9.184 0.929 -36.052 1.00 97.00 101 LYS A N 1
ATOM 812 C CA . LYS A 1 101 ? 9.540 -0.423 -36.495 1.00 97.00 101 LYS A CA 1
ATOM 813 C C . LYS A 1 101 ? 9.373 -1.467 -35.389 1.00 97.00 101 LYS A C 1
ATOM 815 O O . LYS A 1 101 ? 8.888 -2.565 -35.657 1.00 97.00 101 LYS A O 1
ATOM 820 N N . VAL A 1 102 ? 9.726 -1.138 -34.141 1.00 97.38 102 VAL A N 1
ATOM 821 C CA . VAL A 1 102 ? 9.482 -2.031 -32.989 1.00 97.38 102 VAL A CA 1
ATOM 822 C C . VAL A 1 102 ? 7.985 -2.303 -32.823 1.00 97.38 102 VAL A C 1
ATOM 824 O O . VAL A 1 102 ? 7.589 -3.452 -32.643 1.00 97.38 102 VAL A O 1
ATOM 827 N N . ILE A 1 103 ? 7.138 -1.277 -32.916 1.00 97.69 103 ILE A N 1
ATOM 828 C CA . ILE A 1 103 ? 5.683 -1.432 -32.809 1.00 97.69 103 ILE A CA 1
ATOM 829 C C . ILE A 1 103 ? 5.107 -2.219 -33.984 1.00 97.69 103 ILE A C 1
ATOM 831 O O . ILE A 1 103 ? 4.284 -3.103 -33.760 1.00 97.69 103 ILE A O 1
ATOM 835 N N . GLU A 1 104 ? 5.562 -1.967 -35.212 1.00 97.25 104 GLU A N 1
ATOM 836 C CA . GLU A 1 104 ? 5.138 -2.718 -36.398 1.00 97.25 104 GLU A CA 1
ATOM 837 C C . GLU A 1 104 ? 5.378 -4.225 -36.229 1.00 97.25 104 GLU A C 1
ATOM 839 O O . GLU A 1 104 ? 4.461 -5.020 -36.432 1.00 97.25 104 GLU A O 1
ATOM 844 N N . LYS A 1 105 ? 6.565 -4.614 -35.748 1.00 96.75 105 LYS A N 1
ATOM 845 C CA . LYS A 1 105 ? 6.910 -6.022 -35.491 1.00 96.75 105 LYS A CA 1
ATOM 846 C C . LYS A 1 105 ? 6.106 -6.676 -34.362 1.00 96.75 105 LYS A C 1
ATOM 848 O O . LYS A 1 105 ? 6.020 -7.896 -34.320 1.00 96.75 105 LYS A O 1
ATOM 853 N N . ASN A 1 106 ? 5.531 -5.889 -33.452 1.00 97.38 106 ASN A N 1
ATOM 854 C CA . ASN A 1 106 ? 4.748 -6.378 -32.310 1.00 97.38 106 ASN A CA 1
ATOM 855 C C . ASN A 1 106 ? 3.238 -6.147 -32.465 1.00 97.38 106 ASN A C 1
ATOM 857 O O . ASN A 1 106 ? 2.478 -6.374 -31.522 1.00 97.38 106 ASN A O 1
ATOM 861 N N . LYS A 1 107 ? 2.788 -5.678 -33.634 1.00 96.75 107 LYS A N 1
ATOM 862 C CA . LYS A 1 107 ? 1.420 -5.198 -33.849 1.00 96.75 107 LYS A CA 1
ATOM 863 C C . LYS A 1 107 ? 0.358 -6.258 -33.555 1.00 96.75 107 LYS A C 1
ATOM 865 O O . LYS A 1 107 ? -0.646 -5.940 -32.928 1.00 96.75 107 LYS A O 1
ATOM 870 N N . GLU A 1 108 ? 0.585 -7.503 -33.969 1.00 96.00 108 GLU A N 1
ATOM 871 C CA . GLU A 1 108 ? -0.355 -8.608 -33.735 1.00 96.00 108 GLU A CA 1
ATOM 872 C C . GLU A 1 108 ? -0.504 -8.922 -32.242 1.00 96.00 108 GLU A C 1
ATOM 874 O O . GLU A 1 108 ? -1.621 -8.987 -31.730 1.00 96.00 108 GLU A O 1
ATOM 879 N N . ALA A 1 109 ? 0.614 -9.030 -31.517 1.00 96.12 109 ALA A N 1
ATOM 880 C CA . ALA A 1 109 ? 0.598 -9.263 -30.076 1.00 96.12 109 ALA A CA 1
ATOM 881 C C . ALA A 1 109 ? -0.101 -8.116 -29.330 1.00 96.12 109 ALA A C 1
ATOM 883 O O . ALA A 1 109 ? -0.957 -8.359 -28.480 1.00 96.12 109 ALA A O 1
ATOM 884 N N . LEU A 1 110 ? 0.209 -6.863 -29.687 1.00 97.00 110 LEU A N 1
ATOM 885 C CA . LEU A 1 110 ? -0.423 -5.670 -29.116 1.00 97.00 110 LEU A CA 1
ATOM 886 C C . LEU A 1 110 ? -1.929 -5.617 -29.387 1.00 97.00 110 LEU A C 1
ATOM 888 O O . LEU A 1 110 ? -2.687 -5.256 -28.490 1.00 97.00 110 LEU A O 1
ATOM 892 N N . PHE A 1 111 ? -2.365 -6.012 -30.584 1.00 96.50 111 PHE A N 1
ATOM 893 C CA . PHE A 1 111 ? -3.782 -6.104 -30.927 1.00 96.50 111 PHE A CA 1
ATOM 894 C C . PHE A 1 111 ? -4.508 -7.125 -30.043 1.00 96.50 111 PHE A C 1
ATOM 896 O O . PHE A 1 111 ? -5.584 -6.836 -29.526 1.00 96.50 111 PHE A O 1
ATOM 903 N N . VAL A 1 112 ? -3.919 -8.301 -29.809 1.00 95.94 112 VAL A N 1
ATOM 904 C CA . VAL A 1 112 ? -4.511 -9.310 -28.914 1.00 95.94 112 VAL A CA 1
ATOM 905 C C . VAL A 1 112 ? -4.573 -8.803 -27.469 1.00 95.94 112 VAL A C 1
ATOM 907 O O . VAL A 1 112 ? -5.622 -8.921 -26.842 1.00 95.94 112 VAL A O 1
ATOM 910 N N . LEU A 1 113 ? -3.490 -8.200 -26.955 1.00 94.94 113 LEU A N 1
ATOM 911 C CA . LEU A 1 113 ? -3.455 -7.604 -25.608 1.00 94.94 113 LEU A CA 1
ATOM 912 C C . LEU A 1 113 ? -4.565 -6.564 -25.422 1.00 94.94 113 LEU A C 1
ATOM 914 O O . LEU A 1 113 ? -5.271 -6.574 -24.414 1.00 94.94 113 LEU A O 1
ATOM 918 N N . GLU A 1 114 ? -4.693 -5.659 -26.394 1.00 96.62 114 GLU A N 1
ATOM 919 C CA . GLU A 1 114 ? -5.675 -4.581 -26.396 1.00 96.62 114 GLU A CA 1
ATOM 920 C C . GLU A 1 114 ? -7.102 -5.135 -26.376 1.00 96.62 114 GLU A C 1
ATOM 922 O O . GLU A 1 114 ? -7.865 -4.781 -25.480 1.00 96.62 114 GLU A O 1
ATOM 927 N N . ASN A 1 115 ? -7.459 -6.022 -27.310 1.00 96.62 115 ASN A N 1
ATOM 928 C CA . ASN A 1 115 ? -8.825 -6.547 -27.400 1.00 96.62 115 ASN A CA 1
ATOM 929 C C . ASN A 1 115 ? -9.215 -7.383 -26.179 1.00 96.62 115 ASN A C 1
ATOM 931 O O . ASN A 1 115 ? -10.312 -7.209 -25.662 1.00 96.62 115 ASN A O 1
ATOM 935 N N . GLU A 1 116 ? -8.304 -8.206 -25.657 1.00 95.94 116 GLU A N 1
ATOM 936 C CA . GLU A 1 116 ? -8.536 -8.977 -24.430 1.00 95.94 116 GLU A CA 1
ATOM 937 C C . GLU A 1 116 ? -8.919 -8.060 -23.254 1.00 95.94 116 GLU A C 1
ATOM 939 O O . GLU A 1 116 ? -9.887 -8.316 -22.530 1.00 95.94 116 GLU A O 1
ATOM 944 N N . ALA A 1 117 ? -8.200 -6.944 -23.092 1.00 96.50 117 ALA A N 1
ATOM 945 C CA . ALA A 1 117 ? -8.484 -5.983 -22.037 1.00 96.50 117 ALA A CA 1
ATOM 946 C C . ALA A 1 117 ? -9.799 -5.219 -22.278 1.00 96.50 117 ALA A C 1
ATOM 948 O O . ALA A 1 117 ? -10.547 -4.982 -21.325 1.00 96.50 117 ALA A O 1
ATOM 949 N N . LEU A 1 118 ? -10.097 -4.846 -23.529 1.00 97.69 118 LEU A N 1
ATOM 950 C CA . LEU A 1 118 ? -11.354 -4.186 -23.897 1.00 97.69 118 LEU A CA 1
ATOM 951 C C . LEU A 1 118 ? -12.560 -5.100 -23.637 1.00 97.69 118 LEU A C 1
ATOM 953 O O . LEU A 1 118 ? -13.520 -4.646 -23.016 1.00 97.69 118 LEU A O 1
ATOM 957 N N . ASP A 1 119 ? -12.483 -6.379 -24.009 1.00 97.12 119 ASP A N 1
ATOM 958 C CA . ASP A 1 119 ? -13.532 -7.379 -23.771 1.00 97.12 119 ASP A CA 1
ATOM 959 C C . ASP A 1 119 ? -13.798 -7.561 -22.272 1.00 97.12 119 ASP A C 1
ATOM 961 O O . ASP A 1 119 ? -14.949 -7.591 -21.822 1.00 97.12 119 ASP A O 1
ATOM 965 N N . PHE A 1 120 ? -12.735 -7.614 -21.460 1.00 96.38 120 PHE A N 1
ATOM 966 C CA . PHE A 1 120 ? -12.859 -7.678 -20.005 1.00 96.38 120 PHE A CA 1
ATOM 967 C C . PHE A 1 120 ? -13.566 -6.444 -19.423 1.00 96.38 120 PHE A C 1
ATOM 969 O O . PHE A 1 120 ? -14.461 -6.579 -18.575 1.00 96.38 120 PHE A O 1
ATOM 976 N N . ILE A 1 121 ? -13.190 -5.238 -19.867 1.00 97.62 121 ILE A N 1
ATOM 977 C CA . ILE A 1 121 ? -13.830 -3.989 -19.430 1.00 97.62 121 ILE A CA 1
ATOM 978 C C . ILE A 1 121 ? -15.294 -3.973 -19.868 1.00 97.62 121 ILE A C 1
ATOM 980 O O . ILE A 1 121 ? -16.163 -3.647 -19.058 1.00 97.62 121 ILE A O 1
ATOM 984 N N . GLU A 1 122 ? -15.582 -4.354 -21.112 1.00 97.50 122 GLU A N 1
ATOM 985 C CA . GLU A 1 122 ? -16.928 -4.325 -21.677 1.00 97.50 122 GLU A CA 1
ATOM 986 C C . GLU A 1 122 ? -17.858 -5.290 -20.934 1.00 97.50 122 GLU A C 1
ATOM 988 O O . GLU A 1 122 ? -18.956 -4.910 -20.513 1.00 97.50 122 GLU A O 1
ATOM 993 N N . HIS A 1 123 ? -17.395 -6.520 -20.691 1.00 96.19 123 HIS A N 1
ATOM 994 C CA . HIS A 1 123 ? -18.117 -7.503 -19.893 1.00 96.19 123 HIS A CA 1
ATOM 995 C C . HIS A 1 123 ? -18.388 -6.979 -18.477 1.00 96.19 123 HIS A C 1
ATOM 997 O O . HIS A 1 123 ? -19.528 -7.011 -18.003 1.00 96.19 123 HIS A O 1
ATOM 1003 N N . THR A 1 124 ? -17.358 -6.443 -17.814 1.00 95.69 124 THR A N 1
ATOM 1004 C CA . THR A 1 124 ? -17.471 -5.882 -16.461 1.00 95.69 124 THR A CA 1
ATOM 1005 C C . THR A 1 124 ? -18.488 -4.739 -16.432 1.00 95.69 124 THR A C 1
ATOM 1007 O O . THR A 1 124 ? -19.407 -4.743 -15.611 1.00 95.69 124 THR A O 1
ATOM 1010 N N . TYR A 1 125 ? -18.396 -3.792 -17.364 1.00 96.62 125 TYR A N 1
ATOM 1011 C CA . TYR A 1 125 ? -19.335 -2.681 -17.472 1.00 96.62 125 TYR A CA 1
ATOM 1012 C C . TYR A 1 125 ? -20.775 -3.175 -17.667 1.00 96.62 125 TYR A C 1
ATOM 1014 O O . TYR A 1 125 ? -21.645 -2.853 -16.856 1.00 96.62 125 TYR A O 1
ATOM 1022 N N . LYS A 1 126 ? -21.029 -4.043 -18.657 1.00 95.50 126 LYS A N 1
ATOM 1023 C CA . LYS A 1 126 ? -22.371 -4.580 -18.952 1.00 95.50 126 LYS A CA 1
ATOM 1024 C C . LYS A 1 126 ? -22.989 -5.310 -17.755 1.00 95.50 126 LYS A C 1
ATOM 1026 O O . LYS A 1 126 ? -24.180 -5.144 -17.482 1.00 95.50 126 LYS A O 1
ATOM 1031 N N . VAL A 1 127 ? -22.206 -6.115 -17.034 1.00 93.94 127 VAL A N 1
ATOM 1032 C CA . VAL A 1 127 ? -22.686 -6.882 -15.872 1.00 93.94 127 VAL A CA 1
ATOM 1033 C C . VAL A 1 127 ? -23.015 -5.966 -14.698 1.00 93.94 127 VAL A C 1
ATOM 1035 O O . VAL A 1 127 ? -24.081 -6.096 -14.090 1.00 93.94 127 VAL A O 1
ATOM 1038 N N . TYR A 1 128 ? -22.114 -5.048 -14.352 1.00 91.94 128 TYR A N 1
ATOM 1039 C CA . TYR A 1 128 ? -22.246 -4.248 -13.135 1.00 91.94 128 TYR A CA 1
ATOM 1040 C C . TYR A 1 128 ? -23.137 -3.015 -13.321 1.00 91.94 128 TYR A C 1
ATOM 1042 O O . TYR A 1 128 ? -23.814 -2.616 -12.371 1.00 91.94 128 TYR A O 1
ATOM 1050 N N . LYS A 1 129 ? -23.266 -2.490 -14.546 1.00 91.81 129 LYS A N 1
ATOM 1051 C CA . LYS A 1 129 ? -24.202 -1.405 -14.870 1.00 91.81 129 LYS A CA 1
ATOM 1052 C C . LYS A 1 129 ? -25.645 -1.845 -14.625 1.00 91.81 129 LYS A C 1
ATOM 1054 O O . LYS A 1 129 ? -26.392 -1.140 -13.955 1.00 91.81 129 LYS A O 1
ATOM 1059 N N . LYS A 1 130 ? -26.007 -3.064 -15.050 1.00 90.19 130 LYS A N 1
ATOM 1060 C CA . LYS A 1 130 ? -27.321 -3.683 -14.767 1.00 90.19 130 LYS A CA 1
ATOM 1061 C C . LYS A 1 130 ? -27.597 -3.860 -13.270 1.00 90.19 130 LYS A C 1
ATOM 1063 O O . LYS A 1 130 ? -28.749 -3.902 -12.859 1.00 90.19 130 LYS A O 1
ATOM 1068 N N . LYS A 1 131 ? -26.544 -3.957 -12.452 1.00 88.31 131 LYS A N 1
ATOM 1069 C CA . LYS A 1 131 ? -26.622 -4.073 -10.987 1.00 88.31 131 LYS A CA 1
ATOM 1070 C C . LYS A 1 131 ? -26.599 -2.713 -10.269 1.00 88.31 131 LYS A C 1
ATOM 1072 O O . LYS A 1 131 ? -26.521 -2.697 -9.040 1.00 88.31 131 LYS A O 1
ATOM 1077 N N . GLY A 1 132 ? -26.629 -1.602 -11.010 1.00 86.00 132 GLY A N 1
ATOM 1078 C CA . GLY A 1 132 ? -26.626 -0.242 -10.465 1.00 86.00 132 GLY A CA 1
ATOM 1079 C C . GLY A 1 132 ? -25.285 0.202 -9.876 1.00 86.00 132 GLY A C 1
ATOM 1080 O O . GLY A 1 132 ? -25.269 1.040 -8.979 1.00 86.00 132 GLY A O 1
ATOM 1081 N N . TYR A 1 133 ? -24.165 -0.382 -10.317 1.00 88.44 133 TYR A N 1
ATOM 1082 C CA . TYR A 1 133 ? -22.838 0.065 -9.889 1.00 88.44 133 TYR A CA 1
ATOM 1083 C C . TYR A 1 133 ? -22.420 1.330 -10.633 1.00 88.44 133 TYR A C 1
ATOM 1085 O O . TYR A 1 133 ? -22.782 1.552 -11.789 1.00 88.44 133 TYR A O 1
ATOM 1093 N N . LEU A 1 134 ? -21.593 2.113 -9.954 1.00 87.81 134 LEU A N 1
ATOM 1094 C CA . LEU A 1 134 ? -20.864 3.236 -10.522 1.00 87.81 134 LEU A CA 1
ATOM 1095 C C . LEU A 1 134 ? -19.470 2.791 -10.956 1.00 87.81 134 LEU A C 1
ATOM 1097 O O . LEU A 1 134 ? -18.933 1.822 -10.410 1.00 87.81 134 LEU A O 1
ATOM 1101 N N . PHE A 1 135 ? -18.869 3.528 -11.885 1.00 92.62 135 PHE A N 1
ATOM 1102 C CA . PHE A 1 135 ? -17.564 3.198 -12.443 1.00 92.62 135 PHE A CA 1
ATOM 1103 C C . PHE A 1 135 ? -16.573 4.331 -12.215 1.00 92.62 135 PHE A C 1
ATOM 1105 O O . PHE A 1 135 ? -16.857 5.499 -12.481 1.00 92.62 135 PHE A O 1
ATOM 1112 N N . ALA A 1 136 ? -15.388 3.975 -11.729 1.00 94.00 136 ALA A N 1
ATOM 1113 C CA . ALA A 1 136 ? -14.290 4.907 -11.552 1.00 94.00 136 ALA A CA 1
ATOM 1114 C C . ALA A 1 136 ? -12.974 4.336 -12.084 1.00 94.00 136 ALA A C 1
ATOM 1116 O O . ALA A 1 136 ? -12.710 3.143 -11.945 1.00 94.00 136 ALA A O 1
ATOM 1117 N N . VAL A 1 137 ? -12.112 5.198 -12.621 1.00 95.94 137 VAL A N 1
ATOM 1118 C CA . VAL A 1 137 ? -10.695 4.888 -12.860 1.00 95.94 137 VAL A CA 1
ATOM 1119 C C . VAL A 1 137 ? -9.870 5.463 -11.715 1.00 95.94 137 VAL A C 1
ATOM 1121 O O . VAL A 1 137 ? -9.927 6.666 -11.443 1.00 95.94 137 VAL A O 1
ATOM 1124 N N . SER A 1 138 ? -9.071 4.620 -11.056 1.00 94.38 138 SER A N 1
ATOM 1125 C CA . SER A 1 138 ? -8.045 5.091 -10.122 1.00 94.38 138 SER A CA 1
ATOM 1126 C C . SER A 1 138 ? -6.792 5.473 -10.905 1.00 94.38 138 SER A C 1
ATOM 1128 O O . SER A 1 138 ? -6.010 4.617 -11.320 1.00 94.38 138 SER A O 1
ATOM 1130 N N . TYR A 1 139 ? -6.608 6.773 -11.125 1.00 95.62 139 TYR A N 1
ATOM 1131 C CA . TYR A 1 139 ? -5.498 7.303 -11.907 1.00 95.62 139 TYR A CA 1
ATOM 1132 C C . TYR A 1 139 ? -4.378 7.797 -10.985 1.00 95.62 139 TYR A C 1
ATOM 1134 O O . TYR A 1 139 ? -4.643 8.469 -9.992 1.00 95.62 139 TYR A O 1
ATOM 1142 N N . SER A 1 140 ? -3.118 7.462 -11.281 1.00 93.94 140 SER A N 1
ATOM 1143 C CA . SER A 1 140 ? -1.966 7.867 -10.456 1.00 93.94 140 SER A CA 1
ATOM 1144 C C . SER A 1 140 ? -0.914 8.671 -11.217 1.00 93.94 140 SER A C 1
ATOM 1146 O O . SER A 1 140 ? 0.139 8.958 -10.657 1.00 93.94 140 SER A O 1
ATOM 1148 N N . GLY A 1 141 ? -1.138 8.976 -12.499 1.00 93.81 141 GLY A N 1
ATOM 1149 C CA . GLY A 1 141 ? -0.133 9.622 -13.349 1.00 93.81 141 GLY A CA 1
ATOM 1150 C C . GLY A 1 141 ? 1.061 8.730 -13.715 1.00 93.81 141 GLY A C 1
ATOM 1151 O O . GLY A 1 141 ? 2.069 9.235 -14.205 1.00 93.81 141 GLY A O 1
ATOM 1152 N N . GLY A 1 142 ? 0.978 7.419 -13.457 1.00 95.19 142 GLY A N 1
ATOM 1153 C CA . GLY A 1 142 ? 1.987 6.431 -13.846 1.00 95.19 142 GLY A CA 1
ATOM 1154 C C . GLY A 1 142 ? 1.623 5.705 -15.144 1.00 95.19 142 GLY A C 1
ATOM 1155 O O . GLY A 1 142 ? 0.468 5.746 -15.574 1.00 95.19 142 GLY A O 1
ATOM 1156 N N . LYS A 1 143 ? 2.593 4.988 -15.733 1.00 95.50 143 LYS A N 1
ATOM 1157 C CA . LYS A 1 143 ? 2.437 4.255 -17.005 1.00 95.50 143 LYS A CA 1
ATOM 1158 C C . LYS A 1 143 ? 1.264 3.273 -16.974 1.00 95.50 143 LYS A C 1
ATOM 1160 O O . LYS A 1 143 ? 0.444 3.259 -17.880 1.00 95.50 143 LYS A O 1
ATOM 1165 N N . ASP A 1 144 ? 1.143 2.523 -15.881 1.00 95.69 144 ASP A N 1
ATOM 1166 C CA . ASP A 1 144 ? 0.141 1.473 -15.721 1.00 95.69 144 ASP A CA 1
ATOM 1167 C C . ASP A 1 144 ? -1.273 2.094 -15.656 1.00 95.69 144 ASP A C 1
ATOM 1169 O O . ASP A 1 144 ? -2.167 1.711 -16.406 1.00 95.69 144 ASP A O 1
ATOM 1173 N N . SER A 1 145 ? -1.459 3.147 -14.848 1.00 96.25 145 SER A N 1
ATOM 1174 C CA . SER A 1 145 ? -2.736 3.873 -14.770 1.00 96.25 145 SER A CA 1
ATOM 1175 C C . SER A 1 145 ? -3.100 4.632 -16.051 1.00 96.25 145 SER A C 1
ATOM 1177 O O . SER A 1 145 ? -4.280 4.841 -16.311 1.00 96.25 145 SER A O 1
ATOM 1179 N N . GLN A 1 146 ? -2.106 5.044 -16.847 1.00 97.56 146 GLN A N 1
ATOM 1180 C CA . GLN A 1 146 ? -2.330 5.709 -18.131 1.00 97.56 146 GLN A CA 1
ATOM 1181 C C . GLN A 1 146 ? -2.906 4.748 -19.172 1.00 97.56 146 GLN A C 1
ATOM 1183 O O . GLN A 1 146 ? -3.841 5.116 -19.879 1.00 97.56 146 GLN A O 1
ATOM 1188 N N . VAL A 1 147 ? -2.389 3.516 -19.228 1.00 98.00 147 VAL A N 1
ATOM 1189 C CA . VAL A 1 147 ? -2.930 2.458 -20.093 1.00 98.00 147 VAL A CA 1
ATOM 1190 C C . VAL A 1 147 ? -4.364 2.114 -19.699 1.00 98.00 147 VAL A C 1
ATOM 1192 O O . VAL A 1 147 ? -5.238 2.060 -20.558 1.00 98.00 147 VAL A O 1
ATOM 1195 N N . VAL A 1 148 ? -4.635 1.955 -18.399 1.00 97.94 148 VAL A N 1
ATOM 1196 C CA . VAL A 1 148 ? -5.998 1.679 -17.911 1.00 97.94 148 VAL A CA 1
ATOM 1197 C C . VAL A 1 148 ? -6.962 2.812 -18.257 1.00 97.94 148 VAL A C 1
ATOM 1199 O O . VAL A 1 148 ? -8.075 2.539 -18.693 1.00 97.94 148 VAL A O 1
ATOM 1202 N N . LEU A 1 149 ? -6.549 4.073 -18.103 1.00 98.00 149 LEU A N 1
ATOM 1203 C CA . LEU A 1 149 ? -7.380 5.219 -18.470 1.00 98.00 149 LEU A CA 1
ATOM 1204 C C . LEU A 1 149 ? -7.738 5.209 -19.967 1.00 98.00 149 LEU A C 1
ATOM 1206 O O . LEU A 1 149 ? -8.911 5.379 -20.302 1.00 98.00 149 LEU A O 1
ATOM 1210 N N . ASP A 1 150 ? -6.764 4.973 -20.853 1.00 98.12 150 ASP A N 1
ATOM 1211 C CA . ASP A 1 150 ? -7.017 4.875 -22.299 1.00 98.12 150 ASP A CA 1
ATOM 1212 C C . ASP A 1 150 ? -7.983 3.727 -22.621 1.00 98.12 150 ASP A C 1
ATOM 1214 O O . ASP A 1 150 ? -8.994 3.948 -23.281 1.00 98.12 150 ASP A O 1
ATOM 1218 N N . LEU A 1 151 ? -7.724 2.520 -22.108 1.00 98.31 151 LEU A N 1
ATOM 1219 C CA . LEU A 1 151 ? -8.562 1.346 -22.368 1.00 98.31 151 LEU A CA 1
ATOM 1220 C C . LEU A 1 151 ? -10.000 1.539 -21.865 1.00 98.31 151 LEU A C 1
ATOM 1222 O O . LEU A 1 151 ? -10.951 1.267 -22.592 1.00 98.31 151 LEU A O 1
ATOM 1226 N N . VAL A 1 152 ? -10.176 2.036 -20.637 1.00 98.12 152 VAL A N 1
ATOM 1227 C CA . VAL A 1 152 ? -11.505 2.173 -20.020 1.00 98.12 152 VAL A CA 1
ATOM 1228 C C . VAL A 1 152 ? -12.330 3.264 -20.694 1.00 98.12 152 VAL A C 1
ATOM 1230 O O . VAL A 1 152 ? -13.509 3.042 -20.958 1.00 98.12 152 VAL A O 1
ATOM 1233 N N . THR A 1 153 ? -11.735 4.414 -21.021 1.00 97.44 153 THR A N 1
ATOM 1234 C CA . THR A 1 153 ? -12.463 5.532 -21.662 1.00 97.44 153 THR A CA 1
ATOM 1235 C C . THR A 1 153 ? -12.946 5.218 -23.077 1.00 97.44 153 THR A C 1
ATOM 1237 O O . THR A 1 153 ? -13.861 5.870 -23.569 1.00 97.44 153 THR A O 1
ATOM 1240 N N . ARG A 1 154 ? -12.380 4.193 -23.722 1.00 96.44 154 ARG A N 1
ATOM 1241 C CA . ARG A 1 154 ? -12.822 3.711 -25.039 1.00 96.44 154 ARG A CA 1
ATOM 1242 C C . ARG A 1 154 ? -14.028 2.778 -24.985 1.00 96.44 154 ARG A C 1
ATOM 1244 O O . ARG A 1 154 ? -14.637 2.539 -26.022 1.00 96.44 154 ARG A O 1
ATOM 1251 N N . VAL A 1 155 ? -14.333 2.223 -23.813 1.00 97.00 155 VAL A N 1
ATOM 1252 C CA . VAL A 1 155 ? -15.385 1.211 -23.634 1.00 97.00 155 VAL A CA 1
ATOM 1253 C C . VAL A 1 155 ? -16.521 1.741 -22.771 1.00 97.00 155 VAL A C 1
ATOM 1255 O O . VAL A 1 155 ? -17.690 1.566 -23.105 1.00 97.00 155 VAL A O 1
ATOM 1258 N N . VAL A 1 156 ? -16.192 2.374 -21.645 1.00 96.62 156 VAL A N 1
ATOM 1259 C CA . VAL A 1 156 ? -17.179 2.875 -20.689 1.00 96.62 156 VAL A CA 1
ATOM 1260 C C . VAL A 1 156 ? -17.610 4.284 -21.102 1.00 96.62 156 VAL A C 1
ATOM 1262 O O . VAL A 1 156 ? -16.748 5.160 -21.211 1.00 96.62 156 VAL A O 1
ATOM 1265 N N . PRO A 1 157 ? -18.920 4.541 -21.287 1.00 94.56 157 PRO A N 1
ATOM 1266 C CA . PRO A 1 157 ? -19.425 5.874 -21.593 1.00 94.56 157 PRO A CA 1
ATOM 1267 C C . PRO A 1 157 ? -18.978 6.908 -20.558 1.00 94.56 157 PRO A C 1
ATOM 1269 O O . PRO A 1 157 ? -19.012 6.653 -19.353 1.00 94.56 157 PRO A O 1
ATOM 1272 N N . CYS A 1 158 ? -18.591 8.096 -21.017 1.00 92.56 158 CYS A N 1
ATOM 1273 C CA . CYS A 1 158 ? -17.997 9.122 -20.157 1.00 92.56 158 CYS A CA 1
ATOM 1274 C C . CYS A 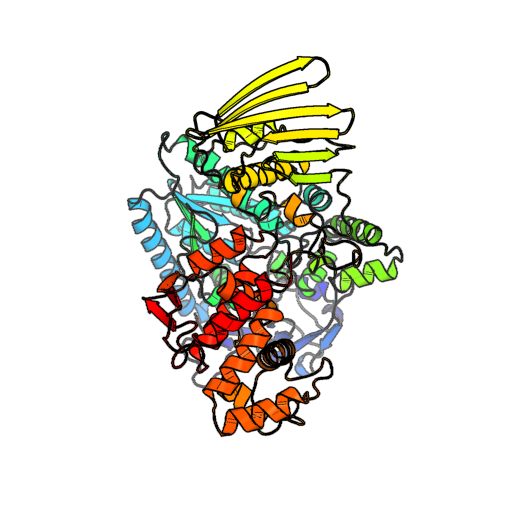1 158 ? -18.956 9.628 -19.071 1.00 92.56 158 CYS A C 1
ATOM 1276 O O . CYS A 1 158 ? -18.510 9.935 -17.970 1.00 92.56 158 CYS A O 1
ATOM 1278 N N . ASP A 1 159 ? -20.265 9.630 -19.341 1.00 89.75 159 ASP A N 1
ATOM 1279 C CA . ASP A 1 159 ? -21.298 10.001 -18.363 1.00 89.75 159 ASP A CA 1
ATOM 1280 C C . ASP A 1 159 ? -21.411 9.009 -17.194 1.00 89.75 159 ASP A C 1
ATOM 1282 O O . ASP A 1 159 ? -21.854 9.371 -16.101 1.00 89.75 159 ASP A O 1
ATOM 1286 N N . ASP A 1 160 ? -20.973 7.767 -17.410 1.00 90.88 160 ASP A N 1
ATOM 1287 C CA . ASP A 1 160 ? -20.972 6.693 -16.418 1.00 90.88 160 ASP A CA 1
ATOM 1288 C C . ASP A 1 160 ? -19.643 6.567 -15.666 1.00 90.88 160 ASP A C 1
ATOM 1290 O O . ASP A 1 160 ? -19.544 5.770 -14.725 1.00 90.88 160 ASP A O 1
ATOM 1294 N N . LEU A 1 161 ? -18.624 7.326 -16.079 1.00 94.19 161 LEU A N 1
ATOM 1295 C CA . LEU A 1 161 ? -17.246 7.161 -15.644 1.00 94.19 161 LEU A CA 1
ATOM 1296 C C . LEU A 1 161 ? -16.714 8.413 -14.950 1.00 94.19 161 LEU A C 1
ATOM 1298 O O . LEU A 1 161 ? -16.766 9.523 -15.476 1.00 94.19 161 LEU A O 1
ATOM 1302 N N . VAL A 1 162 ? -16.091 8.216 -13.791 1.00 94.06 162 VAL A N 1
ATOM 1303 C CA . VAL A 1 162 ? -15.286 9.258 -13.141 1.00 94.06 162 VAL A CA 1
ATOM 1304 C C . VAL A 1 162 ? -13.822 8.851 -13.073 1.00 94.06 162 VAL A C 1
ATOM 1306 O O . VAL A 1 162 ? -13.488 7.699 -12.802 1.00 94.06 162 VAL A O 1
ATOM 1309 N N . VAL A 1 163 ? -12.918 9.799 -13.282 1.00 96.56 163 VAL A N 1
ATOM 1310 C CA . VAL A 1 163 ? -11.478 9.580 -13.121 1.00 96.56 163 VAL A CA 1
ATOM 1311 C C . VAL A 1 163 ? -11.040 10.260 -11.838 1.00 96.56 163 VAL A C 1
ATOM 1313 O O . VAL A 1 163 ? -11.293 11.446 -11.642 1.00 96.56 163 VAL A O 1
ATOM 1316 N N . ILE A 1 164 ? -10.395 9.518 -10.940 1.00 96.06 164 ILE A N 1
ATOM 1317 C CA . ILE A 1 164 ? -9.977 10.051 -9.644 1.00 96.06 164 ILE A CA 1
ATOM 1318 C C . ILE A 1 164 ? -8.466 9.931 -9.506 1.00 96.06 164 ILE A C 1
ATOM 1320 O O . ILE A 1 164 ? -7.924 8.827 -9.409 1.00 96.06 164 ILE A O 1
ATOM 1324 N N . PHE A 1 165 ? -7.802 11.082 -9.429 1.00 96.56 165 PHE A N 1
ATOM 1325 C CA . PHE A 1 165 ? -6.405 11.182 -9.032 1.00 96.56 165 PHE A CA 1
ATOM 1326 C C . PHE A 1 165 ? -6.298 11.257 -7.508 1.00 96.56 165 PHE A C 1
ATOM 1328 O O . PHE A 1 165 ? -6.837 12.168 -6.884 1.00 96.56 165 PHE A O 1
ATOM 1335 N N . SER A 1 166 ? -5.617 10.287 -6.892 1.00 94.31 166 SER A N 1
ATOM 1336 C CA . SER A 1 166 ? -5.349 10.291 -5.445 1.00 94.31 166 SER A CA 1
ATOM 1337 C C . SER A 1 166 ? -4.033 11.008 -5.155 1.00 94.31 166 SER A C 1
ATOM 1339 O O . SER A 1 166 ? -2.979 10.375 -5.107 1.00 94.31 166 SER A O 1
ATOM 1341 N N . ASP A 1 167 ? -4.106 12.323 -4.975 1.00 95.88 167 ASP A N 1
ATOM 1342 C CA . ASP A 1 167 ? -2.963 13.177 -4.663 1.00 95.88 167 ASP A CA 1
ATOM 1343 C C . ASP A 1 167 ? -2.548 12.975 -3.202 1.00 95.88 167 ASP A C 1
ATOM 1345 O O . ASP A 1 167 ? -3.213 13.433 -2.270 1.00 95.88 167 ASP A O 1
ATOM 1349 N N . THR A 1 168 ? -1.420 12.297 -2.988 1.00 94.06 168 THR A N 1
ATOM 1350 C CA . THR A 1 168 ? -0.916 12.052 -1.637 1.00 94.06 168 THR A CA 1
ATOM 1351 C C . THR A 1 168 ? -0.217 13.257 -1.027 1.00 94.06 168 THR A C 1
ATOM 1353 O O . THR A 1 168 ? 0.299 13.123 0.075 1.00 94.06 168 THR A O 1
ATOM 1356 N N . THR A 1 169 ? -0.095 14.398 -1.711 1.00 95.19 169 THR A N 1
ATOM 1357 C CA . THR A 1 169 ? 0.783 15.536 -1.360 1.00 95.19 169 THR A CA 1
ATOM 1358 C C . THR A 1 169 ? 2.273 15.176 -1.258 1.00 95.19 169 THR A C 1
ATOM 1360 O O . THR A 1 169 ? 3.077 15.939 -0.727 1.00 95.19 169 THR A O 1
ATOM 1363 N N . MET A 1 170 ? 2.646 13.993 -1.757 1.00 94.44 170 MET A N 1
ATOM 1364 C CA . MET A 1 170 ? 4.026 13.494 -1.800 1.00 94.44 170 MET A CA 1
ATOM 1365 C C . MET A 1 170 ? 4.453 13.103 -3.215 1.00 94.44 170 MET A C 1
ATOM 1367 O O . MET A 1 170 ? 5.506 12.502 -3.373 1.00 94.44 170 MET A O 1
ATOM 1371 N N . GLU A 1 171 ? 3.634 13.343 -4.234 1.00 94.88 171 GLU A N 1
ATOM 1372 C CA . GLU A 1 171 ? 3.989 12.960 -5.599 1.00 94.88 171 GLU A CA 1
ATOM 1373 C C . GLU A 1 171 ? 5.158 13.817 -6.113 1.00 94.88 171 GLU A C 1
ATOM 1375 O O . GLU A 1 171 ? 5.327 14.967 -5.699 1.00 94.88 171 GLU A O 1
ATOM 1380 N N . ILE A 1 172 ? 5.987 13.259 -6.997 1.00 94.69 172 ILE A N 1
ATOM 1381 C CA . ILE A 1 172 ? 7.063 14.027 -7.637 1.00 94.69 172 ILE A CA 1
ATOM 1382 C C . ILE A 1 172 ? 6.479 15.078 -8.605 1.00 94.69 172 ILE A C 1
ATOM 1384 O O . ILE A 1 172 ? 5.411 14.838 -9.178 1.00 94.69 172 ILE A O 1
ATOM 1388 N N . PRO A 1 173 ? 7.164 16.211 -8.857 1.00 94.50 173 PRO A N 1
ATOM 1389 C CA . PRO A 1 173 ? 6.695 17.262 -9.768 1.00 94.50 173 PRO A CA 1
ATOM 1390 C C . PRO A 1 173 ? 6.221 16.756 -11.137 1.00 94.50 173 PRO A C 1
ATOM 1392 O O . PRO A 1 173 ? 5.160 17.158 -11.616 1.00 94.50 173 PRO A O 1
ATOM 1395 N N . TYR A 1 174 ? 6.944 15.802 -11.732 1.00 95.19 174 TYR A N 1
ATOM 1396 C CA . TYR A 1 174 ? 6.568 15.209 -13.018 1.00 95.19 174 TYR A CA 1
ATOM 1397 C C . TYR A 1 174 ? 5.232 14.456 -12.994 1.00 95.19 174 TYR A C 1
ATOM 1399 O O . TYR A 1 174 ? 4.567 14.375 -14.025 1.00 95.19 174 TYR A O 1
ATOM 1407 N N . THR A 1 175 ? 4.797 13.942 -11.839 1.00 96.25 175 THR A N 1
ATOM 1408 C CA . THR A 1 175 ? 3.464 13.346 -11.687 1.00 96.25 175 THR A CA 1
ATOM 1409 C C . THR A 1 175 ? 2.379 14.401 -11.800 1.00 96.25 175 THR A C 1
ATOM 1411 O O . THR A 1 175 ? 1.440 14.195 -12.563 1.00 96.25 175 THR A O 1
ATOM 1414 N N . TYR A 1 176 ? 2.513 15.539 -11.114 1.00 96.44 176 TYR A N 1
ATOM 1415 C CA . TYR A 1 176 ? 1.534 16.624 -11.228 1.00 96.44 176 TYR A CA 1
ATOM 1416 C C . TYR A 1 176 ? 1.478 17.174 -12.657 1.00 96.44 176 TYR A C 1
ATOM 1418 O O . TYR A 1 176 ? 0.387 17.320 -13.204 1.00 96.44 176 TYR A O 1
ATOM 1426 N N . GLU A 1 177 ? 2.637 17.382 -13.299 1.00 96.38 177 GLU A N 1
ATOM 1427 C CA . GLU A 1 177 ? 2.702 17.798 -14.708 1.00 96.38 177 GLU A CA 1
ATOM 1428 C C . GLU A 1 177 ? 1.980 16.793 -15.622 1.00 96.38 177 GLU A C 1
ATOM 1430 O O . GLU A 1 177 ? 1.228 17.181 -16.517 1.00 96.38 177 GLU A O 1
ATOM 1435 N N . ASN A 1 178 ? 2.212 15.492 -15.417 1.00 96.75 178 ASN A N 1
ATOM 1436 C CA . ASN A 1 178 ? 1.605 14.455 -16.243 1.00 96.75 178 ASN A CA 1
ATOM 1437 C C . ASN A 1 178 ? 0.093 14.356 -16.032 1.00 96.75 178 ASN A C 1
ATOM 1439 O O . ASN A 1 178 ? -0.638 14.181 -17.004 1.00 96.75 178 ASN A O 1
ATOM 1443 N N . VAL A 1 179 ? -0.370 14.461 -14.784 1.00 97.06 179 VAL A N 1
ATOM 1444 C CA . VAL A 1 179 ? -1.796 14.400 -14.446 1.00 97.06 179 VAL A CA 1
ATOM 1445 C C . VAL A 1 179 ? -2.549 15.561 -15.076 1.00 97.06 179 VAL A C 1
ATOM 1447 O O . VAL A 1 179 ? -3.567 15.315 -15.715 1.00 97.06 179 VAL A O 1
ATOM 1450 N N . GLU A 1 180 ? -2.037 16.788 -14.957 1.00 96.94 180 GLU A N 1
ATOM 1451 C CA . GLU A 1 180 ? -2.713 17.966 -15.508 1.00 96.94 180 GLU A CA 1
ATOM 1452 C C . GLU A 1 180 ? -2.815 17.883 -17.033 1.00 96.94 180 GLU A C 1
ATOM 1454 O O . GLU A 1 180 ? -3.900 17.984 -17.597 1.00 96.94 180 GLU A O 1
ATOM 1459 N N . LYS A 1 181 ? -1.707 17.562 -17.709 1.00 96.94 181 LYS A N 1
ATOM 1460 C CA . LYS A 1 181 ? -1.702 17.430 -19.174 1.00 96.94 181 LYS A CA 1
ATOM 1461 C C . LYS A 1 181 ? -2.591 16.291 -19.667 1.00 96.94 181 LYS A C 1
ATOM 1463 O O . LYS A 1 181 ? -3.240 16.427 -20.698 1.00 96.94 181 LYS A O 1
ATOM 1468 N N . THR A 1 182 ? -2.634 15.177 -18.935 1.00 96.88 182 THR A N 1
ATOM 1469 C CA . THR A 1 182 ? -3.526 14.057 -19.269 1.00 96.88 182 THR A CA 1
ATOM 1470 C C . THR A 1 182 ? -4.982 14.457 -19.089 1.00 96.88 182 THR A C 1
ATOM 1472 O O . THR A 1 182 ? -5.802 14.161 -19.951 1.00 96.88 182 THR A O 1
ATOM 1475 N N . LYS A 1 183 ? -5.314 15.151 -17.997 1.00 96.50 183 LYS A N 1
ATOM 1476 C CA . LYS A 1 183 ? -6.660 15.669 -17.765 1.00 96.50 183 LYS A CA 1
ATOM 1477 C C . LYS A 1 183 ? -7.093 16.580 -18.916 1.00 96.50 183 LYS A C 1
ATOM 1479 O O . LYS A 1 183 ? -8.124 16.313 -19.523 1.00 96.50 183 LYS A O 1
ATOM 1484 N N . GLU A 1 184 ? -6.279 17.573 -19.275 1.00 95.94 184 GLU A N 1
ATOM 1485 C CA . GLU A 1 184 ? -6.569 18.482 -20.392 1.00 95.94 184 GLU A CA 1
ATOM 1486 C C . GLU A 1 184 ? -6.781 17.739 -21.722 1.00 95.94 184 GLU A C 1
ATOM 1488 O O . GLU A 1 184 ? -7.681 18.075 -22.491 1.00 95.94 184 GLU A O 1
ATOM 1493 N N . GLU A 1 185 ? -5.949 16.737 -22.020 1.00 96.12 185 GLU A N 1
ATOM 1494 C CA . GLU A 1 185 ? -6.062 15.935 -23.241 1.00 96.12 185 GLU A CA 1
ATOM 1495 C C . GLU A 1 185 ? -7.357 15.110 -23.265 1.00 96.12 185 GLU A C 1
ATOM 1497 O O . GLU A 1 185 ? -8.057 15.072 -24.280 1.00 96.12 185 GLU A O 1
ATOM 1502 N N . TYR A 1 186 ? -7.691 14.457 -22.152 1.00 96.06 186 TYR A N 1
ATOM 1503 C CA . TYR A 1 186 ? -8.829 13.545 -22.074 1.00 96.06 186 TYR A CA 1
ATOM 1504 C C . TYR A 1 186 ? -10.162 14.278 -21.953 1.00 96.06 186 TYR A C 1
ATOM 1506 O O . TYR A 1 186 ? -11.134 13.826 -22.548 1.00 96.06 186 TYR A O 1
ATOM 1514 N N . GLU A 1 187 ? -10.219 15.423 -21.272 1.00 94.50 187 GLU A N 1
ATOM 1515 C CA . GLU A 1 187 ? -11.415 16.277 -21.251 1.00 94.50 187 GLU A CA 1
ATOM 1516 C C . GLU A 1 187 ? -11.729 16.834 -22.652 1.00 94.50 187 GLU A C 1
ATOM 1518 O O . GLU A 1 187 ? -12.897 16.948 -23.020 1.00 94.50 187 GLU A O 1
ATOM 1523 N N . LYS A 1 188 ? -10.702 17.109 -23.475 1.00 95.12 188 LYS A N 1
ATOM 1524 C CA . LYS A 1 188 ? -10.881 17.481 -24.892 1.00 95.12 188 LYS A CA 1
ATOM 1525 C C . LYS A 1 188 ? -11.347 16.305 -25.750 1.00 95.12 188 LYS A C 1
ATOM 1527 O O . LYS A 1 188 ? -12.194 16.486 -26.619 1.00 95.12 188 LYS A O 1
ATOM 1532 N N . ARG A 1 189 ? -10.773 15.115 -25.542 1.00 94.56 189 ARG A N 1
ATOM 1533 C CA . ARG A 1 189 ? -11.100 13.907 -26.322 1.00 94.56 189 ARG A CA 1
ATOM 1534 C C . ARG A 1 189 ? -12.484 13.352 -25.989 1.00 94.56 189 ARG A C 1
ATOM 1536 O O . ARG A 1 189 ? -13.147 12.820 -26.873 1.00 94.56 189 ARG A O 1
ATOM 1543 N N . TYR A 1 190 ? -12.906 13.490 -24.737 1.00 95.12 190 TYR A N 1
ATOM 1544 C CA . TYR A 1 190 ? -14.133 12.920 -24.198 1.00 95.12 190 TYR A CA 1
ATOM 1545 C C . TYR A 1 190 ? -14.954 13.990 -23.459 1.00 95.12 190 TYR A C 1
ATOM 1547 O O . TYR A 1 190 ? -14.917 14.057 -22.224 1.00 95.12 190 TYR A O 1
ATOM 1555 N N . PRO A 1 191 ? -15.708 14.833 -24.194 1.00 90.81 191 PRO A N 1
ATOM 1556 C CA . PRO A 1 191 ? -16.577 15.837 -23.589 1.00 90.81 191 PRO A CA 1
ATOM 1557 C C . PRO A 1 191 ? -17.582 15.177 -22.633 1.00 90.81 191 PRO A C 1
ATOM 1559 O O . PRO A 1 191 ? -18.396 14.361 -23.054 1.00 90.81 191 PRO A O 1
ATOM 1562 N N . GLY A 1 192 ? -17.502 15.502 -21.341 1.00 87.75 192 GLY A N 1
ATOM 1563 C CA . GLY A 1 192 ? -18.338 14.912 -20.284 1.00 87.75 192 GLY A CA 1
ATOM 1564 C C . GLY A 1 192 ? -17.583 14.028 -19.286 1.00 87.75 192 GLY A C 1
ATOM 1565 O O . GLY A 1 192 ? -18.098 13.780 -18.196 1.00 87.75 192 GLY A O 1
ATOM 1566 N N . LEU A 1 193 ? -16.345 13.616 -19.593 1.00 94.44 193 LEU A N 1
ATOM 1567 C CA . LEU A 1 193 ? -15.503 12.871 -18.656 1.00 94.44 193 LEU A CA 1
ATOM 1568 C C . LEU A 1 193 ? -15.116 13.748 -17.457 1.00 94.44 193 LEU A C 1
ATOM 1570 O O . LEU A 1 193 ? -14.565 14.835 -17.618 1.00 94.44 193 LEU A O 1
ATOM 1574 N N . LYS A 1 194 ? -15.381 13.268 -16.238 1.00 93.50 194 LYS A N 1
ATOM 1575 C CA . LYS A 1 194 ? -15.161 14.048 -15.010 1.00 93.50 194 LYS A CA 1
ATOM 1576 C C . LYS A 1 194 ? -13.892 13.613 -14.294 1.00 93.50 194 LYS A C 1
ATOM 1578 O O . LYS A 1 194 ? -13.798 12.474 -13.831 1.00 93.50 194 LYS A O 1
ATOM 1583 N N . PHE A 1 195 ? -12.957 14.546 -14.133 1.00 95.69 195 PHE A N 1
ATOM 1584 C CA . PHE A 1 195 ? -11.763 14.364 -13.313 1.00 95.69 195 PHE A CA 1
ATOM 1585 C C . PHE A 1 195 ? -11.948 14.944 -11.910 1.00 95.69 195 PHE A C 1
ATOM 1587 O O . PHE A 1 195 ? -12.327 16.101 -11.736 1.00 95.69 195 PHE A O 1
ATOM 1594 N N . TYR A 1 196 ? -11.599 14.154 -10.898 1.00 95.50 196 TYR A N 1
ATOM 1595 C CA . TYR A 1 196 ? -11.584 14.567 -9.499 1.00 95.50 196 TYR A CA 1
ATOM 1596 C C . TYR A 1 196 ? -10.212 14.335 -8.879 1.00 95.50 196 TYR A C 1
ATOM 1598 O O . TYR A 1 196 ? -9.516 13.371 -9.200 1.00 95.50 196 TYR A O 1
ATOM 1606 N N . VAL A 1 197 ? -9.841 15.202 -7.938 1.00 96.12 197 VAL A N 1
ATOM 1607 C CA . VAL A 1 197 ? -8.594 15.074 -7.179 1.00 96.12 197 VAL A CA 1
ATOM 1608 C C . VAL A 1 197 ? -8.918 14.806 -5.717 1.00 96.12 197 VAL A C 1
ATOM 1610 O O . VAL A 1 197 ? -9.435 15.673 -5.017 1.00 96.12 197 VAL A O 1
ATOM 1613 N N . ALA A 1 198 ? -8.598 13.602 -5.254 1.00 94.62 198 ALA A N 1
ATOM 1614 C CA . ALA A 1 198 ? -8.737 13.182 -3.868 1.00 94.62 198 ALA A CA 1
ATOM 1615 C C . ALA A 1 198 ? -7.478 13.541 -3.083 1.00 94.62 198 ALA A C 1
ATOM 1617 O O . ALA A 1 198 ? -6.425 12.953 -3.315 1.00 94.62 198 ALA A O 1
ATOM 1618 N N . LYS A 1 199 ? -7.604 14.489 -2.146 1.00 94.75 199 LYS A N 1
ATOM 1619 C CA . LYS A 1 199 ? -6.505 14.958 -1.292 1.00 94.75 199 LYS A CA 1
ATOM 1620 C C . LYS A 1 199 ? -6.727 14.598 0.177 1.00 94.75 199 LYS A C 1
ATOM 1622 O O . LYS A 1 199 ? -7.868 14.664 0.654 1.00 94.75 199 LYS A O 1
ATOM 1627 N N . PRO A 1 200 ? -5.665 14.248 0.923 1.00 94.25 200 PRO A N 1
ATOM 1628 C CA . PRO A 1 200 ? -5.747 14.162 2.369 1.00 94.25 200 PRO A CA 1
ATOM 1629 C C . PRO A 1 200 ? -6.090 15.533 2.982 1.00 94.25 200 PRO A C 1
ATOM 1631 O O . PRO A 1 200 ? -5.858 16.565 2.355 1.00 94.25 200 PRO A O 1
ATOM 1634 N N . PRO A 1 201 ? -6.625 15.569 4.216 1.00 91.12 201 PRO A N 1
ATOM 1635 C CA . PRO A 1 201 ? -7.095 16.809 4.849 1.00 91.12 201 PRO A CA 1
ATOM 1636 C C . PRO A 1 201 ? -6.017 17.876 5.072 1.00 91.12 201 PRO A C 1
ATOM 1638 O O . PRO A 1 201 ? -6.336 19.047 5.241 1.00 91.12 201 PRO A O 1
ATOM 1641 N N . LYS A 1 202 ? -4.751 17.457 5.106 1.00 92.31 202 LYS A N 1
ATOM 1642 C CA . LYS A 1 202 ? -3.572 18.303 5.278 1.00 92.31 202 LYS A CA 1
ATOM 1643 C C . LYS A 1 202 ? -2.348 17.641 4.634 1.00 92.31 202 LYS A C 1
ATOM 1645 O O . LYS A 1 202 ? -2.408 16.439 4.343 1.00 92.31 202 LYS A O 1
ATOM 1650 N N . PRO A 1 203 ? -1.248 18.385 4.414 1.00 94.62 203 PRO A N 1
ATOM 1651 C CA . PRO A 1 203 ? -0.030 17.843 3.825 1.00 94.62 203 PRO A CA 1
ATOM 1652 C C . PRO A 1 203 ? 0.523 16.647 4.603 1.00 94.62 203 PRO A C 1
ATOM 1654 O O . PRO A 1 203 ? 0.557 16.633 5.835 1.00 94.62 203 PRO A O 1
ATOM 1657 N N . MET A 1 204 ? 1.039 15.651 3.885 1.00 94.25 204 MET A N 1
ATOM 1658 C CA . MET A 1 204 ? 1.561 14.429 4.498 1.00 94.25 204 MET A CA 1
ATOM 1659 C C . MET A 1 204 ? 2.742 14.675 5.429 1.00 94.25 204 MET A C 1
ATOM 1661 O O . MET A 1 204 ? 2.888 13.939 6.400 1.00 94.25 204 MET A O 1
ATOM 1665 N N . MET A 1 205 ? 3.536 15.723 5.207 1.00 93.06 205 MET A N 1
ATOM 1666 C CA . MET A 1 205 ? 4.588 16.125 6.145 1.00 93.06 205 MET A CA 1
ATOM 1667 C C . MET A 1 205 ? 4.052 16.393 7.558 1.00 93.06 205 MET A C 1
ATOM 1669 O O . MET A 1 205 ? 4.730 16.087 8.535 1.00 93.06 205 MET A O 1
ATOM 1673 N N . GLU A 1 206 ? 2.841 16.937 7.694 1.00 92.88 206 GLU A N 1
ATOM 1674 C CA . GLU A 1 206 ? 2.223 17.144 9.007 1.00 92.88 206 GLU A CA 1
ATOM 1675 C C . GLU A 1 206 ? 1.815 15.815 9.633 1.00 92.88 206 GLU A C 1
ATOM 1677 O O . GLU A 1 206 ? 2.143 15.553 10.789 1.00 92.88 206 GLU A O 1
ATOM 1682 N N . PHE A 1 207 ? 1.204 14.922 8.849 1.00 93.69 207 PHE A N 1
ATOM 1683 C CA . PHE A 1 207 ? 0.892 13.581 9.331 1.00 93.69 207 PHE A CA 1
ATOM 1684 C C . PHE A 1 207 ? 2.148 12.798 9.725 1.00 93.69 207 PHE A C 1
ATOM 1686 O O . PHE A 1 207 ? 2.109 12.085 10.718 1.00 93.69 207 PHE A O 1
ATOM 1693 N N . TRP A 1 208 ? 3.277 12.945 9.026 1.00 93.38 208 TRP A N 1
ATOM 1694 C CA . TRP A 1 208 ? 4.546 12.327 9.431 1.00 93.38 208 TRP A CA 1
ATOM 1695 C C . TRP A 1 208 ? 5.020 12.810 10.805 1.00 93.38 208 TRP A C 1
ATOM 1697 O O . TRP A 1 208 ? 5.574 12.017 11.558 1.00 93.38 208 TRP A O 1
ATOM 1707 N N . LYS A 1 209 ? 4.785 14.077 11.162 1.00 90.00 209 LYS A N 1
ATOM 1708 C CA . LYS A 1 209 ? 5.129 14.604 12.493 1.00 90.00 209 LYS A CA 1
ATOM 1709 C C . LYS A 1 209 ? 4.228 14.035 13.591 1.00 90.00 209 LYS A C 1
ATOM 1711 O O . LYS A 1 209 ? 4.682 13.849 14.711 1.00 90.00 209 LYS A O 1
ATOM 1716 N N . GLU A 1 210 ? 2.967 13.745 13.277 1.00 88.69 210 GLU A N 1
ATOM 1717 C CA . GLU A 1 210 ? 1.983 13.272 14.259 1.00 88.69 210 GLU A CA 1
ATOM 1718 C C . GLU A 1 210 ? 1.920 11.745 14.397 1.00 88.69 210 GLU A C 1
ATOM 1720 O O . GLU A 1 210 ? 1.789 11.218 15.499 1.00 88.69 210 GLU A O 1
ATOM 1725 N N . PHE A 1 211 ? 1.993 11.023 13.279 1.00 90.81 211 PHE A N 1
ATOM 1726 C CA . PHE A 1 211 ? 2.025 9.562 13.233 1.00 90.81 211 PHE A CA 1
ATOM 1727 C C . PHE A 1 211 ? 3.434 8.998 13.418 1.00 90.81 211 PHE A C 1
ATOM 1729 O O . PHE A 1 211 ? 3.571 7.804 13.699 1.00 90.81 211 PHE A O 1
ATOM 1736 N N . GLY A 1 212 ? 4.460 9.819 13.189 1.00 90.81 212 GLY A N 1
ATOM 1737 C CA . GLY A 1 212 ? 5.819 9.387 12.887 1.00 90.81 212 GLY A CA 1
ATOM 1738 C C . GLY A 1 212 ? 5.988 8.873 11.452 1.00 90.81 212 GLY A C 1
ATOM 1739 O O . GLY A 1 212 ? 4.998 8.642 10.745 1.00 90.81 212 GLY A O 1
ATOM 1740 N N . PRO A 1 213 ? 7.240 8.627 11.021 1.00 92.31 213 PRO A N 1
ATOM 1741 C CA . PRO A 1 213 ? 7.525 8.113 9.687 1.00 92.31 213 PRO A CA 1
ATOM 1742 C C . PRO A 1 213 ? 6.758 6.805 9.408 1.00 92.31 213 PRO A C 1
ATOM 1744 O O . PRO A 1 213 ? 6.719 5.911 10.271 1.00 92.31 213 PRO A O 1
ATOM 1747 N N . PRO A 1 214 ? 6.121 6.664 8.229 1.00 92.94 214 PRO A N 1
ATOM 1748 C CA . PRO A 1 214 ? 5.511 5.409 7.817 1.00 92.94 214 PRO A CA 1
ATOM 1749 C C . PRO A 1 214 ? 6.594 4.348 7.627 1.00 92.94 214 PRO A C 1
ATOM 1751 O O . PRO A 1 214 ? 7.698 4.634 7.172 1.00 92.94 214 PRO A O 1
ATOM 1754 N N . SER A 1 215 ? 6.270 3.097 7.934 1.00 90.00 215 SER A N 1
ATOM 1755 C CA . SER A 1 215 ? 7.227 1.994 7.849 1.00 90.00 215 SER A CA 1
ATOM 1756 C C . SER A 1 215 ? 6.635 0.809 7.098 1.00 90.00 215 SER A C 1
ATOM 1758 O O . SER A 1 215 ? 5.459 0.792 6.718 1.00 90.00 215 SER A O 1
ATOM 1760 N N . ARG A 1 216 ? 7.445 -0.231 6.891 1.00 85.62 216 ARG A N 1
ATOM 1761 C CA . ARG A 1 216 ? 6.981 -1.467 6.262 1.00 85.62 216 ARG A CA 1
ATOM 1762 C C . ARG A 1 216 ? 5.945 -2.209 7.115 1.00 85.62 216 ARG A C 1
ATOM 1764 O O . ARG A 1 216 ? 5.149 -2.971 6.554 1.00 85.62 216 ARG A O 1
ATOM 1771 N N . VAL A 1 217 ? 5.960 -1.945 8.425 1.00 79.94 217 VAL A N 1
ATOM 1772 C CA . VAL A 1 217 ? 5.053 -2.472 9.454 1.00 79.94 217 VAL A CA 1
ATOM 1773 C C . VAL A 1 217 ? 3.830 -1.561 9.608 1.00 79.94 217 VAL A C 1
ATOM 1775 O O . VAL A 1 217 ? 2.697 -2.009 9.442 1.00 79.94 217 VAL A O 1
ATOM 1778 N N . HIS A 1 218 ? 4.051 -0.265 9.842 1.00 80.50 218 HIS A N 1
ATOM 1779 C CA . HIS A 1 218 ? 3.012 0.746 10.055 1.00 80.50 218 HIS A CA 1
ATOM 1780 C C . HIS A 1 218 ? 2.725 1.525 8.770 1.00 80.50 218 HIS A C 1
ATOM 1782 O O . HIS A 1 218 ? 3.147 2.668 8.594 1.00 80.50 218 HIS A O 1
ATOM 1788 N N . ARG A 1 219 ? 1.974 0.896 7.859 1.00 83.81 219 ARG A N 1
ATOM 1789 C CA . ARG A 1 219 ? 1.610 1.445 6.536 1.00 83.81 219 ARG A CA 1
ATOM 1790 C C . ARG A 1 219 ? 0.387 2.371 6.560 1.00 83.81 219 ARG A C 1
ATOM 1792 O O . ARG A 1 219 ? -0.460 2.309 5.670 1.00 83.81 219 ARG A O 1
ATOM 1799 N N . TRP A 1 220 ? 0.275 3.226 7.572 1.00 90.94 220 TRP A N 1
ATOM 1800 C CA . TRP A 1 220 ? -0.880 4.118 7.739 1.00 90.94 220 TRP A CA 1
ATOM 1801 C C . TRP A 1 220 ? -1.051 5.099 6.562 1.00 90.94 220 TRP A C 1
ATOM 1803 O O . TRP A 1 220 ? -2.175 5.481 6.236 1.00 90.94 220 TRP A O 1
ATOM 1813 N N . CYS A 1 221 ? 0.043 5.466 5.881 1.00 93.25 221 CYS A N 1
ATOM 1814 C CA . CYS A 1 221 ? 0.047 6.476 4.820 1.00 93.25 221 CYS A CA 1
ATOM 1815 C C . CYS A 1 221 ? -0.835 6.112 3.617 1.00 93.25 221 CYS A C 1
ATOM 1817 O O . CYS A 1 221 ? -1.475 6.990 3.054 1.00 93.25 221 CYS A O 1
ATOM 1819 N N . CYS A 1 222 ? -0.943 4.834 3.237 1.00 90.31 222 CYS A N 1
ATOM 1820 C CA . CYS A 1 222 ? -1.814 4.427 2.126 1.00 90.31 222 CYS A CA 1
ATOM 1821 C C . CYS A 1 222 ? -3.300 4.606 2.471 1.00 90.31 222 CYS A C 1
ATOM 1823 O O . CYS A 1 222 ? -4.100 4.995 1.617 1.00 90.31 222 CYS A O 1
ATOM 1825 N N . THR A 1 223 ? -3.677 4.350 3.724 1.00 91.25 223 THR A N 1
ATOM 1826 C CA . THR A 1 223 ? -5.047 4.568 4.197 1.00 91.25 223 THR A CA 1
ATOM 1827 C C . THR A 1 223 ? -5.359 6.059 4.256 1.00 91.25 223 THR A C 1
ATOM 1829 O O . THR A 1 223 ? -6.366 6.485 3.703 1.00 91.25 223 THR A O 1
ATOM 1832 N N . VAL A 1 224 ? -4.472 6.856 4.857 1.00 93.81 224 VAL A N 1
ATOM 1833 C CA . VAL A 1 224 ? -4.688 8.297 5.078 1.00 93.81 224 VAL A CA 1
ATOM 1834 C C . VAL A 1 224 ? -4.583 9.118 3.791 1.00 93.81 224 VAL A C 1
ATOM 1836 O O . VAL A 1 224 ? -5.383 10.023 3.588 1.00 93.81 224 VAL A O 1
ATOM 1839 N N . ALA A 1 225 ? -3.623 8.813 2.916 1.00 92.62 225 ALA A N 1
ATOM 1840 C CA . ALA A 1 225 ? -3.326 9.641 1.747 1.00 92.62 225 ALA A CA 1
ATOM 1841 C C . ALA A 1 225 ? -4.059 9.211 0.473 1.00 92.62 225 ALA A C 1
ATOM 1843 O O . ALA A 1 225 ? -4.274 10.037 -0.404 1.00 92.62 225 ALA A O 1
ATOM 1844 N N . LYS A 1 226 ? -4.416 7.925 0.344 1.00 90.62 226 LYS A N 1
ATOM 1845 C CA . LYS A 1 226 ? -5.058 7.396 -0.873 1.00 90.62 226 LYS A CA 1
ATOM 1846 C C . LYS A 1 226 ? -6.483 6.958 -0.601 1.00 90.62 226 LYS A C 1
ATOM 1848 O O . LYS A 1 226 ? -7.426 7.458 -1.197 1.00 90.62 226 LYS A O 1
ATOM 1853 N N . THR A 1 227 ? -6.636 6.034 0.337 1.00 88.56 227 THR A N 1
ATOM 1854 C CA . THR A 1 227 ? -7.881 5.275 0.467 1.00 88.56 227 THR A CA 1
ATOM 1855 C C . THR A 1 227 ? -9.015 6.115 1.060 1.00 88.56 227 THR A C 1
ATOM 1857 O O . THR A 1 227 ? -10.085 6.219 0.465 1.00 88.56 227 THR A O 1
ATOM 1860 N N . ALA A 1 228 ? -8.774 6.777 2.194 1.00 90.38 228 ALA A N 1
ATOM 1861 C CA . ALA A 1 228 ? -9.788 7.604 2.837 1.00 90.38 228 ALA A CA 1
ATOM 1862 C C . ALA A 1 228 ? -10.193 8.822 1.982 1.00 90.38 228 ALA A C 1
ATOM 1864 O O . ALA A 1 228 ? -11.395 9.031 1.811 1.00 90.38 228 ALA A O 1
ATOM 1865 N N . PRO A 1 229 ? -9.263 9.591 1.374 1.00 92.25 229 PRO A N 1
ATOM 1866 C CA . PRO A 1 229 ? -9.624 10.671 0.457 1.00 92.25 229 PRO A CA 1
ATOM 1867 C C . PRO A 1 229 ? -10.453 10.208 -0.742 1.00 92.25 229 PRO A C 1
ATOM 1869 O O . PRO A 1 229 ? -11.447 10.850 -1.077 1.00 92.25 229 PRO A O 1
ATOM 1872 N N . PHE A 1 230 ? -10.077 9.082 -1.358 1.00 90.44 230 PHE A N 1
ATOM 1873 C CA . PHE A 1 230 ? -10.795 8.510 -2.498 1.00 90.44 230 PHE A CA 1
ATOM 1874 C C . PHE A 1 230 ? -12.256 8.207 -2.140 1.00 90.44 230 PHE A C 1
ATOM 1876 O O . PHE A 1 230 ? -13.175 8.637 -2.832 1.00 90.44 230 PHE A O 1
ATOM 1883 N N . ILE A 1 231 ? -12.485 7.539 -1.009 1.00 85.38 231 ILE A N 1
ATOM 1884 C CA . ILE A 1 231 ? -13.832 7.162 -0.558 1.00 85.38 231 ILE A CA 1
ATOM 1885 C C . ILE A 1 231 ? -14.666 8.377 -0.175 1.00 85.38 231 ILE A C 1
ATOM 1887 O O . ILE A 1 231 ? -15.857 8.418 -0.475 1.00 85.38 231 ILE A O 1
ATOM 1891 N N . ARG A 1 232 ? -14.056 9.381 0.460 1.00 86.25 232 ARG A N 1
ATOM 1892 C CA . ARG A 1 232 ? -14.741 10.633 0.802 1.00 86.25 232 ARG A CA 1
ATOM 1893 C C . ARG A 1 232 ? -15.237 11.354 -0.446 1.00 86.25 232 ARG A C 1
ATOM 1895 O O . ARG A 1 232 ? -16.373 11.813 -0.456 1.00 86.25 232 ARG A O 1
ATOM 1902 N N . ILE A 1 233 ? -14.433 11.393 -1.509 1.00 88.38 233 ILE A N 1
ATOM 1903 C CA . ILE A 1 233 ? -14.859 11.958 -2.794 1.00 88.38 233 ILE A CA 1
ATOM 1904 C C . ILE A 1 233 ? -15.985 11.140 -3.420 1.00 88.38 233 ILE A C 1
ATOM 1906 O O . ILE A 1 233 ? -16.994 11.720 -3.807 1.00 88.38 233 ILE A O 1
ATOM 1910 N N . ILE A 1 234 ? -15.871 9.811 -3.461 1.00 84.81 234 ILE A N 1
ATOM 1911 C CA . ILE A 1 234 ? -16.945 8.949 -3.978 1.00 84.81 234 ILE A CA 1
ATOM 1912 C C . ILE A 1 234 ? -18.257 9.197 -3.224 1.00 84.81 234 ILE A C 1
ATOM 1914 O O . ILE A 1 234 ? -19.296 9.409 -3.845 1.00 84.81 234 ILE A O 1
ATOM 1918 N N . LYS A 1 235 ? -18.215 9.236 -1.888 1.00 81.00 235 LYS A N 1
ATOM 1919 C CA . LYS A 1 235 ? -19.381 9.541 -1.049 1.00 81.00 235 LYS A CA 1
ATOM 1920 C C . LYS A 1 235 ? -19.919 10.951 -1.296 1.00 81.00 235 LYS A C 1
ATOM 1922 O O . LYS A 1 235 ? -21.129 11.132 -1.328 1.00 81.00 235 LYS A O 1
ATOM 1927 N N . ALA A 1 236 ? -19.057 11.941 -1.511 1.00 81.81 236 ALA A N 1
ATOM 1928 C CA . ALA A 1 236 ? -19.485 13.307 -1.802 1.00 81.81 236 ALA A CA 1
ATOM 1929 C C . ALA A 1 236 ? -20.161 13.439 -3.178 1.00 81.81 236 ALA A C 1
ATOM 1931 O O . ALA A 1 236 ? -21.148 14.164 -3.298 1.00 81.81 236 ALA A O 1
ATOM 1932 N N . ILE A 1 237 ? -19.656 12.733 -4.196 1.00 79.19 237 ILE A N 1
ATOM 1933 C CA . ILE A 1 237 ? -20.205 12.755 -5.560 1.00 79.19 237 ILE A CA 1
ATOM 1934 C C . ILE A 1 237 ? -21.520 11.970 -5.629 1.00 79.19 237 ILE A C 1
ATOM 1936 O O . ILE A 1 237 ? -22.488 12.440 -6.222 1.00 79.19 237 ILE A O 1
ATOM 1940 N N . PHE A 1 238 ? -21.564 10.781 -5.023 1.00 73.19 238 PHE A N 1
ATOM 1941 C CA . PHE A 1 238 ? -22.626 9.798 -5.265 1.00 73.19 238 PHE A CA 1
ATOM 1942 C C . PHE A 1 238 ? -23.518 9.498 -4.056 1.00 73.19 238 PHE A C 1
ATOM 1944 O O . PHE A 1 238 ? -24.548 8.842 -4.192 1.00 73.19 238 PHE A O 1
ATOM 1951 N N . GLY A 1 239 ? -23.151 9.966 -2.863 1.00 63.16 239 GLY A N 1
ATOM 1952 C CA . GLY A 1 239 ? -23.920 9.741 -1.637 1.00 63.16 239 GLY A CA 1
ATOM 1953 C C . GLY A 1 239 ? -25.185 10.593 -1.524 1.00 63.16 239 GLY A C 1
ATOM 1954 O O . GLY A 1 239 ? -26.013 10.303 -0.675 1.00 63.16 239 GLY A O 1
ATOM 1955 N N . LYS A 1 240 ? -25.354 11.624 -2.367 1.00 52.41 240 LYS A N 1
ATOM 1956 C CA . LYS A 1 240 ? -26.573 12.458 -2.416 1.00 52.41 240 LYS A CA 1
ATOM 1957 C C . LYS A 1 240 ? -27.618 11.959 -3.420 1.00 52.41 240 LYS A C 1
ATOM 1959 O O . LYS A 1 240 ? -28.790 12.280 -3.286 1.00 52.41 240 LYS A O 1
ATOM 1964 N N . THR A 1 241 ? -27.196 11.211 -4.438 1.00 44.88 241 THR A N 1
ATOM 1965 C CA . THR A 1 241 ? -28.058 10.666 -5.504 1.00 44.88 241 THR A CA 1
ATOM 1966 C C . THR A 1 241 ? -28.648 9.302 -5.152 1.00 44.88 241 THR A C 1
ATOM 1968 O O . THR A 1 241 ? -29.670 8.903 -5.701 1.00 44.88 241 THR A O 1
ATOM 1971 N N . ALA A 1 242 ? -28.023 8.593 -4.218 1.00 44.38 242 ALA A N 1
ATOM 1972 C CA . ALA A 1 242 ? -28.551 7.392 -3.603 1.00 44.38 242 ALA A CA 1
ATOM 1973 C C . ALA A 1 242 ? -29.456 7.814 -2.435 1.00 44.38 242 ALA A C 1
ATOM 1975 O O . ALA A 1 242 ? -28.948 8.288 -1.426 1.00 44.38 242 ALA A O 1
ATOM 1976 N N . GLY A 1 243 ? -30.783 7.687 -2.575 1.00 44.25 243 GLY A N 1
ATOM 1977 C CA . GLY A 1 243 ? -31.727 7.956 -1.478 1.00 44.25 243 GLY A CA 1
ATOM 1978 C C . GLY A 1 243 ? -31.343 7.229 -0.181 1.00 44.25 243 GLY A C 1
ATOM 1979 O O . GLY A 1 243 ? -30.550 6.287 -0.221 1.00 44.25 243 GLY A O 1
ATOM 1980 N N . GLU A 1 244 ? -31.925 7.647 0.948 1.00 41.03 244 GLU A N 1
ATOM 1981 C CA . GLU A 1 244 ? -31.525 7.377 2.351 1.00 41.03 244 GLU A CA 1
ATOM 1982 C C . GLU A 1 244 ? -31.195 5.912 2.742 1.00 41.03 244 GLU A C 1
ATOM 1984 O O . GLU A 1 244 ? -30.643 5.681 3.811 1.00 41.03 244 GLU A O 1
ATOM 1989 N N . ASN A 1 245 ? -31.428 4.921 1.872 1.00 41.22 245 ASN A N 1
ATOM 1990 C CA . ASN A 1 245 ? -31.138 3.499 2.089 1.00 41.22 245 ASN A CA 1
ATOM 1991 C C . ASN A 1 245 ? -30.229 2.817 1.037 1.00 41.22 245 ASN A C 1
ATOM 1993 O O . ASN A 1 245 ? -30.036 1.599 1.090 1.00 41.22 245 ASN A O 1
ATOM 1997 N N . SER A 1 246 ? -29.648 3.536 0.069 1.00 48.19 246 SER A N 1
ATOM 1998 C CA . SER A 1 246 ? -28.862 2.911 -1.010 1.00 48.19 246 SER A CA 1
ATOM 1999 C C . SER A 1 246 ? -27.350 2.926 -0.738 1.00 48.19 246 SER A C 1
ATOM 2001 O O . SER A 1 246 ? -26.667 3.934 -0.907 1.00 48.19 246 SER A O 1
ATOM 2003 N N . LYS A 1 247 ? -26.793 1.759 -0.386 1.00 61.03 247 LYS A N 1
ATOM 2004 C CA . LYS A 1 247 ? -25.340 1.516 -0.329 1.00 61.03 247 LYS A CA 1
ATOM 2005 C C . LYS A 1 247 ? -24.712 1.783 -1.708 1.00 61.03 247 LYS A C 1
ATOM 2007 O O . LYS A 1 247 ? -24.965 1.023 -2.640 1.00 61.03 247 LYS A O 1
ATOM 2012 N N . THR A 1 248 ? -23.880 2.818 -1.844 1.00 64.69 248 THR A N 1
ATOM 2013 C CA . THR A 1 248 ? -23.156 3.126 -3.092 1.00 64.69 248 THR A CA 1
ATOM 2014 C C . THR A 1 248 ? -22.215 1.977 -3.459 1.00 64.69 248 THR A C 1
ATOM 2016 O O . THR A 1 248 ? -21.244 1.728 -2.748 1.00 64.69 248 THR A O 1
ATOM 2019 N N . LYS A 1 249 ? -22.492 1.272 -4.561 1.00 79.25 249 LYS A N 1
ATOM 2020 C CA . LYS A 1 249 ? -21.657 0.174 -5.068 1.00 79.25 249 LYS A CA 1
ATOM 2021 C C . LYS A 1 249 ? -20.737 0.686 -6.174 1.00 79.25 249 LYS A C 1
ATOM 2023 O O . LYS A 1 249 ? -21.209 1.323 -7.115 1.00 79.25 249 LYS A O 1
ATOM 2028 N N . LEU A 1 250 ? -19.442 0.402 -6.070 1.00 85.88 250 LEU A N 1
ATOM 2029 C CA . LEU A 1 250 ? -18.426 0.978 -6.954 1.00 85.88 250 LEU A CA 1
ATOM 2030 C C . LEU A 1 250 ? -17.549 -0.102 -7.594 1.00 85.88 250 LEU A C 1
ATOM 2032 O O . LEU A 1 250 ? -17.011 -0.960 -6.892 1.00 85.88 250 LEU A O 1
ATOM 2036 N N . ILE A 1 251 ? -17.368 -0.013 -8.911 1.00 91.44 251 ILE A N 1
ATOM 2037 C CA . ILE A 1 251 ? -16.293 -0.679 -9.649 1.00 91.44 251 ILE A CA 1
ATOM 2038 C C . ILE A 1 251 ? -15.159 0.325 -9.833 1.00 91.44 251 ILE A C 1
ATOM 2040 O O . ILE A 1 251 ? -15.359 1.401 -10.397 1.00 91.44 251 ILE A O 1
ATOM 2044 N N . VAL A 1 252 ? -13.966 -0.031 -9.363 1.00 93.00 252 VAL A N 1
ATOM 2045 C CA . VAL A 1 252 ? -12.748 0.754 -9.569 1.00 93.00 252 VAL A CA 1
ATOM 2046 C C . VAL A 1 252 ? -11.834 -0.001 -10.516 1.00 93.00 252 VAL A C 1
ATOM 2048 O O . VAL A 1 252 ? -11.304 -1.046 -10.148 1.00 93.00 252 VAL A O 1
ATOM 2051 N N . PHE A 1 253 ? -11.624 0.537 -11.712 1.00 95.00 253 PHE A N 1
ATOM 2052 C CA . PHE A 1 253 ? -10.594 0.056 -12.623 1.00 95.00 253 PHE A CA 1
ATOM 2053 C C . PHE A 1 253 ? -9.226 0.547 -12.144 1.00 95.00 253 PHE A C 1
ATOM 2055 O O . PHE A 1 253 ? -9.023 1.753 -11.949 1.00 95.00 253 PHE A O 1
ATOM 2062 N N . ASP A 1 254 ? -8.295 -0.381 -11.932 1.00 90.19 254 ASP A N 1
ATOM 2063 C CA . ASP A 1 254 ? -6.926 -0.077 -11.525 1.00 90.19 254 ASP A CA 1
ATOM 2064 C C . ASP A 1 254 ? -5.880 -0.835 -12.360 1.00 90.19 254 ASP A C 1
ATOM 2066 O O . ASP A 1 254 ? -6.183 -1.752 -13.127 1.00 90.19 254 ASP A O 1
ATOM 2070 N N . GLY A 1 255 ? -4.634 -0.366 -12.267 1.00 85.56 255 GLY A N 1
ATOM 2071 C CA . GLY A 1 255 ? -3.496 -0.865 -13.044 1.00 85.56 255 GLY A CA 1
ATOM 2072 C C . GLY A 1 255 ? -2.607 -1.848 -12.288 1.00 85.56 255 GLY A C 1
ATOM 2073 O O . GLY A 1 255 ? -1.394 -1.816 -12.479 1.00 85.56 255 GLY A O 1
ATOM 2074 N N . ILE A 1 256 ? -3.161 -2.654 -11.375 1.00 84.88 256 ILE A N 1
ATOM 2075 C CA . ILE A 1 256 ? -2.379 -3.674 -10.661 1.00 84.88 256 ILE A CA 1
ATOM 2076 C C . I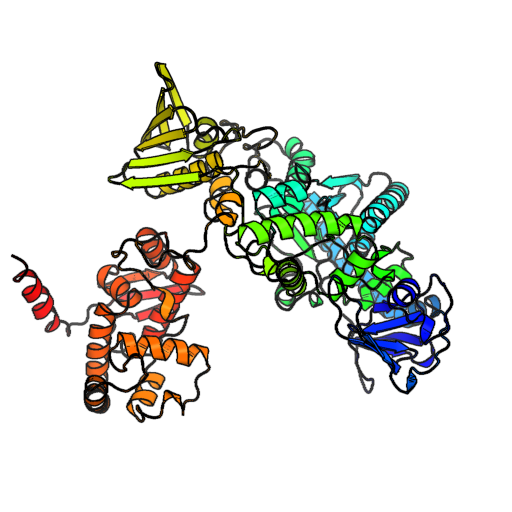LE A 1 256 ? -1.956 -4.774 -11.644 1.00 84.88 256 ILE A C 1
ATOM 2078 O O . ILE A 1 256 ? -2.780 -5.251 -12.420 1.00 84.88 256 ILE A O 1
ATOM 2082 N N . ARG A 1 257 ? -0.684 -5.202 -11.589 1.00 85.69 257 ARG A N 1
ATOM 2083 C CA . ARG A 1 257 ? -0.154 -6.318 -12.403 1.00 85.69 257 ARG A CA 1
ATOM 2084 C C . ARG A 1 257 ? 0.360 -7.463 -11.531 1.00 85.69 257 ARG A C 1
ATOM 2086 O O . ARG A 1 257 ? 0.892 -7.240 -10.439 1.00 85.69 257 ARG A O 1
ATOM 2093 N N . SER A 1 258 ? 0.239 -8.700 -12.008 1.00 74.50 258 SER A N 1
ATOM 2094 C CA . SER A 1 258 ? 0.658 -9.916 -11.294 1.00 74.50 258 SER A CA 1
ATOM 2095 C C . SER A 1 258 ? 2.176 -9.963 -11.057 1.00 74.50 258 SER A C 1
ATOM 2097 O O . SER A 1 258 ? 2.620 -10.355 -9.975 1.00 74.50 258 SER A O 1
ATOM 2099 N N . GLU A 1 259 ? 2.962 -9.445 -12.008 1.00 64.44 259 GLU A N 1
ATOM 2100 C CA . GLU A 1 259 ? 4.428 -9.302 -11.955 1.00 64.44 259 GLU A CA 1
ATOM 2101 C C . GLU A 1 259 ? 4.903 -8.368 -10.818 1.00 64.44 259 GLU A C 1
ATOM 2103 O O . GLU A 1 259 ? 6.060 -8.392 -10.406 1.00 64.44 259 GLU A O 1
ATOM 2108 N N . GLU A 1 260 ? 4.020 -7.535 -10.250 1.00 58.00 260 GLU A N 1
ATOM 2109 C CA . GLU A 1 260 ? 4.429 -6.499 -9.302 1.00 58.00 260 GLU A CA 1
ATOM 2110 C C . GLU A 1 260 ? 4.860 -7.017 -7.923 1.00 58.00 260 GLU A C 1
ATOM 2112 O O . GLU A 1 260 ? 5.530 -6.273 -7.200 1.00 58.00 260 GLU A O 1
ATOM 2117 N N . SER A 1 261 ? 4.433 -8.221 -7.521 1.00 55.22 261 SER A N 1
ATOM 2118 C CA . SER A 1 261 ? 4.938 -8.952 -6.346 1.00 55.22 261 SER A CA 1
ATOM 2119 C C . SER A 1 261 ? 4.361 -10.372 -6.293 1.00 55.22 261 SER A C 1
ATOM 2121 O O . SER A 1 261 ? 3.207 -10.568 -6.667 1.00 55.22 261 SER A O 1
ATOM 2123 N N . ALA A 1 262 ? 5.070 -11.324 -5.673 1.00 42.19 262 ALA A N 1
ATOM 2124 C CA . ALA A 1 262 ? 4.572 -12.693 -5.464 1.00 42.19 262 ALA A CA 1
ATOM 2125 C C . ALA A 1 262 ? 3.175 -12.754 -4.805 1.00 42.19 262 ALA A C 1
ATOM 2127 O O . ALA A 1 262 ? 2.374 -13.621 -5.131 1.00 42.19 262 ALA A O 1
ATOM 2128 N N . ARG A 1 263 ? 2.829 -11.795 -3.931 1.00 46.94 263 ARG A N 1
ATOM 2129 C CA . ARG A 1 263 ? 1.495 -11.716 -3.300 1.00 46.94 263 ARG A CA 1
ATOM 2130 C C . ARG A 1 263 ? 0.375 -11.331 -4.273 1.00 46.94 263 ARG A C 1
ATOM 2132 O O . ARG A 1 263 ? -0.751 -11.767 -4.075 1.00 46.94 263 ARG A O 1
ATOM 2139 N N . ARG A 1 264 ? 0.673 -10.516 -5.290 1.00 53.94 264 ARG A N 1
ATOM 2140 C CA . ARG A 1 264 ? -0.310 -10.018 -6.274 1.00 53.94 264 ARG A CA 1
ATOM 2141 C C . ARG A 1 264 ? -0.678 -11.067 -7.326 1.00 53.94 264 ARG A C 1
ATOM 2143 O O . ARG A 1 264 ? -1.782 -11.013 -7.856 1.00 53.94 264 ARG A O 1
ATOM 2150 N N . SER A 1 265 ? 0.183 -12.065 -7.541 1.00 54.69 265 SER A N 1
ATOM 2151 C CA . SER A 1 265 ? -0.087 -13.204 -8.434 1.00 54.69 265 SER A CA 1
ATOM 2152 C C . SER A 1 265 ? -1.302 -14.059 -8.027 1.00 54.69 265 SER A C 1
ATOM 2154 O O . SER A 1 265 ? -1.893 -14.714 -8.878 1.00 54.69 265 SER A O 1
ATOM 2156 N N . ASN A 1 266 ? -1.733 -13.992 -6.759 1.00 55.97 266 ASN A N 1
ATOM 2157 C CA . ASN A 1 266 ? -2.839 -14.793 -6.220 1.00 55.97 266 ASN A CA 1
ATOM 2158 C C . ASN A 1 266 ? -4.205 -14.082 -6.212 1.00 55.97 266 ASN A C 1
ATOM 2160 O O . ASN A 1 266 ? -5.195 -14.698 -5.822 1.00 55.97 266 ASN A O 1
ATOM 2164 N N . TYR A 1 267 ? -4.290 -12.792 -6.568 1.00 57.50 267 TYR A N 1
ATOM 2165 C CA . TYR A 1 267 ? -5.587 -12.093 -6.564 1.00 57.50 267 TYR A CA 1
ATOM 2166 C C . TYR A 1 267 ? -6.486 -12.556 -7.717 1.00 57.50 267 TYR A C 1
ATOM 2168 O O . TYR A 1 267 ? -6.010 -13.115 -8.698 1.00 57.50 267 TYR A O 1
ATOM 2176 N N . GLN A 1 268 ? -7.797 -12.371 -7.598 1.00 68.44 268 GLN A N 1
ATOM 2177 C CA . GLN A 1 268 ? -8.694 -12.520 -8.742 1.00 68.44 268 GLN A CA 1
ATOM 2178 C C . GLN A 1 268 ? -8.707 -11.207 -9.525 1.00 68.44 268 GLN A C 1
ATOM 2180 O O . GLN A 1 268 ? -8.604 -10.138 -8.928 1.00 68.44 268 GLN A O 1
ATOM 2185 N N . ARG A 1 269 ? -8.875 -11.277 -10.850 1.00 77.25 269 ARG A N 1
ATOM 2186 C CA . ARG A 1 269 ? -8.948 -10.085 -11.715 1.00 77.25 269 ARG A CA 1
ATOM 2187 C C . ARG A 1 269 ? -10.088 -9.133 -11.323 1.00 77.25 269 ARG A C 1
ATOM 2189 O O . ARG A 1 269 ? -9.986 -7.927 -11.528 1.00 77.25 269 ARG A O 1
ATOM 2196 N N . LEU A 1 270 ? -11.145 -9.678 -10.716 1.00 78.06 270 LEU A N 1
ATOM 2197 C CA . LEU A 1 270 ? -12.120 -8.929 -9.929 1.00 78.06 270 LEU A CA 1
ATOM 2198 C C . LEU A 1 270 ? -11.853 -9.168 -8.438 1.00 78.06 270 LEU A C 1
ATOM 2200 O O . LEU A 1 270 ? -12.170 -10.225 -7.895 1.00 78.06 270 LEU A O 1
ATOM 2204 N N . GLY A 1 271 ? -11.275 -8.175 -7.770 1.00 68.31 271 GLY A N 1
ATOM 2205 C CA . GLY A 1 271 ? -11.046 -8.181 -6.331 1.00 68.31 271 GLY A CA 1
ATOM 2206 C C . GLY A 1 271 ? -12.318 -7.814 -5.574 1.00 68.31 271 GLY A C 1
ATOM 2207 O O . GLY A 1 271 ? -12.551 -6.639 -5.284 1.00 68.31 271 GLY A O 1
ATOM 2208 N N . ILE A 1 272 ? -13.141 -8.814 -5.254 1.00 58.50 272 ILE A N 1
ATOM 2209 C CA . ILE A 1 272 ? -14.287 -8.668 -4.347 1.00 58.50 272 ILE A CA 1
ATOM 2210 C C . ILE A 1 272 ? -13.724 -8.582 -2.912 1.00 58.50 272 ILE A C 1
ATOM 2212 O O . ILE A 1 272 ? -12.925 -9.427 -2.525 1.00 58.50 272 ILE A O 1
ATOM 2216 N N . GLU A 1 273 ? -14.082 -7.533 -2.158 1.00 52.59 273 GLU A N 1
ATOM 2217 C CA . GLU A 1 273 ? -13.592 -7.233 -0.788 1.00 52.59 273 GLU A CA 1
ATOM 2218 C C . GLU A 1 273 ? -12.121 -6.769 -0.658 1.00 52.59 273 GLU A C 1
ATOM 2220 O O . GLU A 1 273 ? -11.515 -6.870 0.407 1.00 52.59 273 GLU A O 1
ATOM 2225 N N . ALA A 1 274 ? -11.518 -6.192 -1.704 1.00 47.06 274 ALA A N 1
ATOM 2226 C CA . ALA A 1 274 ? -10.080 -5.891 -1.696 1.00 47.06 274 ALA A CA 1
ATOM 2227 C C . ALA A 1 274 ? -9.626 -4.810 -0.680 1.00 47.06 274 ALA A C 1
ATOM 2229 O O . ALA A 1 274 ? -8.462 -4.830 -0.267 1.00 47.06 274 ALA A O 1
ATOM 2230 N N . LYS A 1 275 ? -10.493 -3.852 -0.294 1.00 49.72 275 LYS A N 1
ATOM 2231 C CA . LYS A 1 275 ? -10.158 -2.757 0.655 1.00 49.72 275 LYS A CA 1
ATOM 2232 C C . LYS A 1 275 ? -11.328 -2.232 1.498 1.00 49.72 275 LYS A C 1
ATOM 2234 O O . LYS A 1 275 ? -11.095 -1.875 2.645 1.00 49.72 275 LYS A O 1
ATOM 2239 N N . HIS A 1 276 ? -12.552 -2.179 0.959 1.00 55.06 276 HIS A N 1
ATOM 2240 C CA . HIS A 1 276 ? -13.759 -1.736 1.677 1.00 55.06 276 HIS A CA 1
ATOM 2241 C C . HIS A 1 276 ? -14.999 -2.504 1.209 1.00 55.06 276 HIS A C 1
ATOM 2243 O O . HIS A 1 276 ? -15.066 -2.935 0.060 1.00 55.06 276 HIS A O 1
ATOM 2249 N N . ILE A 1 277 ? -16.001 -2.608 2.087 1.00 52.44 277 ILE A N 1
ATOM 2250 C CA . ILE A 1 277 ? -17.191 -3.479 1.963 1.00 52.44 277 ILE A CA 1
ATOM 2251 C C . ILE A 1 277 ? -18.017 -3.238 0.677 1.00 52.44 277 ILE A C 1
ATOM 2253 O O . ILE A 1 277 ? -18.766 -4.113 0.254 1.00 52.44 277 ILE A O 1
ATOM 2257 N N . LEU A 1 278 ? -17.896 -2.071 0.032 1.00 63.09 278 LEU A N 1
ATOM 2258 C CA . LEU A 1 278 ? -18.736 -1.663 -1.109 1.00 63.09 278 LEU A CA 1
ATOM 2259 C C . LEU A 1 278 ? -17.970 -1.422 -2.424 1.00 63.09 278 LEU A C 1
ATOM 2261 O O . LEU A 1 278 ? -18.565 -0.981 -3.411 1.00 63.09 278 LEU A O 1
ATOM 2265 N N . GLN A 1 279 ? -16.666 -1.709 -2.446 1.00 78.38 279 GLN A N 1
ATOM 2266 C CA . GLN A 1 279 ? -15.792 -1.500 -3.600 1.00 78.38 279 GLN A CA 1
ATOM 2267 C C . GLN A 1 279 ? -15.334 -2.839 -4.188 1.00 78.38 279 GLN A C 1
ATOM 2269 O O . GLN A 1 279 ? -14.857 -3.710 -3.461 1.00 78.38 279 GLN A O 1
ATOM 2274 N N . ILE A 1 280 ? -15.426 -2.970 -5.512 1.00 85.75 280 ILE A N 1
ATOM 2275 C CA . ILE A 1 280 ? -14.821 -4.061 -6.282 1.00 85.75 280 ILE A CA 1
ATOM 2276 C C . ILE A 1 280 ? -13.721 -3.465 -7.162 1.00 85.75 280 ILE A C 1
ATOM 2278 O O . ILE A 1 280 ? -13.956 -2.498 -7.887 1.00 85.75 280 ILE A O 1
ATOM 2282 N N . ASN A 1 281 ? -12.522 -4.040 -7.097 1.00 89.31 281 ASN A N 1
ATOM 2283 C CA . ASN A 1 281 ? -11.395 -3.633 -7.935 1.00 89.31 281 ASN A CA 1
ATOM 2284 C C . ASN A 1 281 ? -11.354 -4.491 -9.204 1.00 89.31 281 ASN A C 1
ATOM 2286 O O . ASN A 1 281 ? -11.394 -5.714 -9.110 1.00 89.31 281 ASN A O 1
ATOM 2290 N N . ALA A 1 282 ? -11.275 -3.855 -10.369 1.00 92.06 282 ALA A N 1
ATOM 2291 C CA . ALA A 1 282 ? -11.119 -4.504 -11.664 1.00 92.06 282 ALA A CA 1
ATOM 2292 C C . ALA A 1 282 ? -9.693 -4.264 -12.184 1.00 92.06 282 ALA A C 1
ATOM 2294 O O . ALA A 1 282 ? -9.360 -3.163 -12.627 1.00 92.06 282 ALA A O 1
ATOM 2295 N N . GLU A 1 283 ? -8.857 -5.300 -12.110 1.00 91.56 283 GLU A N 1
ATOM 2296 C CA . GLU A 1 283 ? -7.441 -5.260 -12.489 1.00 91.56 283 GLU A CA 1
ATOM 2297 C C . GLU A 1 283 ? -7.313 -5.480 -14.010 1.00 91.56 283 GLU A C 1
ATOM 2299 O O . GLU A 1 283 ? -7.173 -6.606 -14.494 1.00 91.56 283 GLU A O 1
ATOM 2304 N N . VAL A 1 284 ? -7.423 -4.403 -14.794 1.00 92.81 284 VAL A N 1
ATOM 2305 C CA . VAL A 1 284 ? -7.575 -4.470 -16.266 1.00 92.81 284 VAL A CA 1
ATOM 2306 C C . VAL A 1 284 ? -6.374 -5.132 -16.942 1.00 92.81 284 VAL A C 1
ATOM 2308 O O . VAL A 1 284 ? -6.536 -6.042 -17.753 1.00 92.81 284 VAL A O 1
ATOM 2311 N N . ILE A 1 285 ? -5.173 -4.694 -16.570 1.00 93.88 285 ILE A N 1
ATOM 2312 C CA . ILE A 1 285 ? -3.893 -5.093 -17.175 1.00 93.88 285 ILE A CA 1
ATOM 2313 C C . ILE A 1 285 ? -3.132 -6.099 -16.304 1.00 93.88 285 ILE A C 1
ATOM 2315 O O . ILE A 1 285 ? -1.903 -6.147 -16.317 1.00 93.88 285 ILE A O 1
ATOM 2319 N N . ARG A 1 286 ? -3.859 -6.894 -15.512 1.00 89.75 286 ARG A N 1
ATOM 2320 C CA . ARG A 1 286 ? -3.297 -7.822 -14.524 1.00 89.75 286 ARG A CA 1
ATOM 2321 C C . ARG A 1 286 ? -2.181 -8.699 -15.085 1.00 89.75 286 ARG A C 1
ATOM 2323 O O . ARG A 1 286 ? -1.133 -8.836 -14.456 1.00 89.75 286 ARG A O 1
ATOM 2330 N N . ASP A 1 287 ? -2.412 -9.278 -16.255 1.00 89.88 287 ASP A N 1
ATOM 2331 C CA . ASP A 1 287 ? -1.505 -10.248 -16.871 1.00 89.88 287 ASP A CA 1
ATOM 2332 C C . ASP A 1 287 ? -0.495 -9.595 -17.820 1.00 89.88 287 ASP A C 1
ATOM 2334 O O . ASP A 1 287 ? 0.254 -10.291 -18.512 1.00 89.88 287 ASP A O 1
ATOM 2338 N N . TRP A 1 288 ? -0.454 -8.259 -17.844 1.00 94.12 288 TRP A N 1
ATOM 2339 C CA . TRP A 1 288 ? 0.503 -7.515 -18.644 1.00 94.12 288 TRP A CA 1
ATOM 2340 C C . TRP A 1 288 ? 1.855 -7.425 -17.931 1.00 94.12 288 TRP A C 1
ATOM 2342 O O . TRP A 1 288 ? 1.958 -7.184 -16.722 1.00 94.12 288 TRP A O 1
ATOM 2352 N N . ASN A 1 289 ? 2.924 -7.579 -18.695 1.00 93.12 289 ASN A N 1
ATOM 2353 C CA . ASN A 1 289 ? 4.287 -7.373 -18.251 1.00 93.12 289 ASN A CA 1
ATOM 2354 C C . ASN A 1 289 ? 4.720 -5.911 -18.461 1.00 93.12 289 ASN A C 1
ATOM 2356 O O . ASN A 1 289 ? 4.035 -5.108 -19.098 1.00 93.12 289 ASN A O 1
ATOM 2360 N N . THR A 1 290 ? 5.861 -5.535 -17.885 1.00 93.69 290 THR A N 1
ATOM 2361 C CA . THR A 1 290 ? 6.336 -4.143 -17.943 1.00 93.69 290 THR A CA 1
ATOM 2362 C C . THR A 1 290 ? 6.587 -3.655 -19.376 1.00 93.69 290 THR A C 1
ATOM 2364 O O . THR A 1 290 ? 6.278 -2.501 -19.677 1.00 93.69 290 THR A O 1
ATOM 2367 N N . LEU A 1 291 ? 7.113 -4.516 -20.253 1.00 96.06 291 LEU A N 1
ATOM 2368 C CA . LEU A 1 291 ? 7.380 -4.166 -21.647 1.00 96.06 291 LEU A CA 1
ATOM 2369 C C . LEU A 1 291 ? 6.079 -3.961 -22.430 1.00 96.06 291 LEU A C 1
ATOM 2371 O O . LEU A 1 291 ? 5.958 -2.971 -23.143 1.00 96.06 291 LEU A O 1
ATOM 2375 N N . GLU A 1 292 ? 5.100 -4.853 -22.265 1.00 97.25 292 GLU A N 1
ATOM 2376 C CA . GLU A 1 292 ? 3.779 -4.764 -22.904 1.00 97.25 292 GLU A CA 1
ATOM 2377 C C . GLU A 1 292 ? 3.118 -3.405 -22.618 1.00 97.25 292 GLU A C 1
ATOM 2379 O O . GLU A 1 292 ? 2.602 -2.760 -23.529 1.00 97.25 292 GLU A O 1
ATOM 2384 N N . VAL A 1 293 ? 3.229 -2.910 -21.379 1.00 97.06 293 VAL A N 1
ATOM 2385 C CA . VAL A 1 293 ? 2.741 -1.576 -20.993 1.00 97.06 293 VAL A CA 1
ATOM 2386 C C . VAL A 1 293 ? 3.466 -0.458 -21.752 1.00 97.06 293 VAL A C 1
ATOM 2388 O O . VAL A 1 293 ? 2.809 0.437 -22.281 1.00 97.06 293 VAL A O 1
ATOM 2391 N N . PHE A 1 294 ? 4.802 -0.484 -21.832 1.00 97.38 294 PHE A N 1
ATOM 2392 C CA . PHE A 1 294 ? 5.555 0.541 -22.571 1.00 97.38 294 PHE A CA 1
ATOM 2393 C C . PHE A 1 294 ? 5.254 0.505 -24.073 1.00 97.38 294 PHE A C 1
ATOM 2395 O O . PHE A 1 294 ? 5.002 1.554 -24.663 1.00 97.38 294 PHE A O 1
ATOM 2402 N N . LEU A 1 295 ? 5.227 -0.683 -24.683 1.00 98.00 295 LEU A N 1
ATOM 2403 C CA . LEU A 1 295 ? 4.896 -0.837 -26.100 1.00 98.00 295 LEU A CA 1
ATOM 2404 C C . LEU A 1 295 ? 3.482 -0.339 -26.401 1.00 98.00 295 LEU A C 1
ATOM 2406 O O . LEU A 1 295 ? 3.292 0.353 -27.396 1.00 98.00 295 LEU A O 1
ATOM 2410 N N . TYR A 1 296 ? 2.509 -0.597 -25.526 1.00 98.25 296 TYR A N 1
ATOM 2411 C CA . TYR A 1 296 ? 1.161 -0.060 -25.689 1.00 98.25 296 TYR A CA 1
ATOM 2412 C C . TYR A 1 296 ? 1.124 1.474 -25.628 1.00 98.25 296 TYR A C 1
ATOM 2414 O O . TYR A 1 296 ? 0.460 2.101 -26.453 1.00 98.25 296 TYR A O 1
ATOM 2422 N N . LEU A 1 297 ? 1.861 2.099 -24.696 1.00 97.81 297 LEU A N 1
ATOM 2423 C CA . LEU A 1 297 ? 1.961 3.563 -24.640 1.00 97.81 297 LEU A CA 1
ATOM 2424 C C . LEU A 1 297 ? 2.488 4.138 -25.961 1.00 97.81 297 LEU A C 1
ATOM 2426 O O . LEU A 1 297 ? 1.925 5.109 -26.459 1.00 97.81 297 LEU A O 1
ATOM 2430 N N . TYR A 1 298 ? 3.513 3.523 -26.557 1.00 97.31 298 TYR A N 1
ATOM 2431 C CA . TYR A 1 298 ? 4.036 3.948 -27.859 1.00 97.31 298 TYR A CA 1
ATOM 2432 C C . TYR A 1 298 ? 3.058 3.679 -29.005 1.00 97.31 298 TYR A C 1
ATOM 2434 O O . TYR A 1 298 ? 2.826 4.564 -29.824 1.00 97.31 298 TYR A O 1
ATOM 2442 N N . TYR A 1 299 ? 2.446 2.493 -29.039 1.00 97.75 299 TYR A N 1
ATOM 2443 C CA . TYR A 1 299 ? 1.456 2.097 -30.045 1.00 97.75 299 TYR A CA 1
ATOM 2444 C C . TYR A 1 299 ? 0.286 3.080 -30.124 1.00 97.75 299 TYR A C 1
ATOM 2446 O O . TYR A 1 299 ? -0.171 3.432 -31.208 1.00 97.75 299 TYR A O 1
ATOM 2454 N N . ARG A 1 300 ? -0.164 3.566 -28.965 1.00 96.38 300 ARG A N 1
ATOM 2455 C CA . ARG A 1 300 ? -1.275 4.512 -28.828 1.00 96.38 300 ARG A CA 1
ATOM 2456 C C . ARG A 1 300 ? -0.837 5.976 -28.784 1.00 96.38 300 ARG A C 1
ATOM 2458 O O . ARG A 1 300 ? -1.690 6.848 -28.640 1.00 96.38 300 ARG A O 1
ATOM 2465 N N . ASN A 1 301 ? 0.467 6.241 -28.895 1.00 95.44 301 ASN A N 1
ATOM 2466 C CA . ASN A 1 301 ? 1.071 7.566 -28.761 1.00 95.44 301 ASN A CA 1
ATOM 2467 C C . ASN A 1 301 ? 0.603 8.314 -27.492 1.00 95.44 301 ASN A C 1
ATOM 2469 O O . ASN A 1 301 ? 0.216 9.481 -27.534 1.00 95.44 301 ASN A O 1
ATOM 2473 N N . LEU A 1 302 ? 0.584 7.609 -26.359 1.00 96.06 302 LEU A N 1
ATOM 2474 C CA . LEU A 1 302 ? 0.136 8.137 -25.073 1.00 96.06 302 LEU A CA 1
ATOM 2475 C C . LEU A 1 302 ? 1.276 8.839 -24.342 1.00 96.06 302 LEU A C 1
ATOM 2477 O O . LEU A 1 302 ? 2.419 8.374 -24.322 1.00 96.06 302 LEU A O 1
ATOM 2481 N N . ARG A 1 303 ? 0.943 9.941 -23.665 1.00 91.81 303 ARG A N 1
ATOM 2482 C CA . ARG A 1 303 ? 1.905 10.680 -22.849 1.00 91.81 303 ARG A CA 1
ATOM 2483 C C . ARG A 1 303 ? 2.461 9.795 -21.733 1.00 91.81 303 ARG A C 1
ATOM 2485 O O . ARG A 1 303 ? 1.720 9.231 -20.930 1.00 91.81 303 ARG A O 1
ATOM 2492 N N . MET A 1 304 ? 3.785 9.740 -21.647 1.00 92.88 304 MET A N 1
ATOM 2493 C CA . MET A 1 304 ? 4.495 9.054 -20.576 1.00 92.88 304 MET A CA 1
ATOM 2494 C C . MET A 1 304 ? 5.004 10.053 -19.534 1.00 92.88 304 MET A C 1
ATOM 2496 O O . MET A 1 304 ? 5.560 11.101 -19.871 1.00 92.88 304 MET A O 1
ATOM 2500 N N . ASN A 1 305 ? 4.872 9.695 -18.257 1.00 96.12 305 ASN A N 1
ATOM 2501 C CA . ASN A 1 305 ? 5.454 10.466 -17.165 1.00 96.12 305 ASN A CA 1
ATOM 2502 C C . ASN A 1 305 ? 6.985 10.519 -17.306 1.00 96.12 305 ASN A C 1
ATOM 2504 O O . ASN A 1 305 ? 7.644 9.484 -17.435 1.00 96.12 305 ASN A O 1
ATOM 2508 N N . LYS A 1 306 ? 7.556 11.724 -17.245 1.00 96.00 306 LYS A N 1
ATOM 2509 C CA . LYS A 1 306 ? 8.995 11.949 -17.432 1.00 96.00 306 LYS A CA 1
ATOM 2510 C C . LYS A 1 306 ? 9.861 11.202 -16.422 1.00 96.00 306 LYS A C 1
ATOM 2512 O O . LYS A 1 306 ? 10.980 10.852 -16.764 1.00 96.00 306 LYS A O 1
ATOM 2517 N N . GLY A 1 307 ? 9.351 10.871 -15.233 1.00 96.31 307 GLY A N 1
ATOM 2518 C CA . GLY A 1 307 ? 10.097 10.084 -14.248 1.00 96.31 307 GLY A CA 1
ATOM 2519 C C . GLY A 1 307 ? 10.608 8.741 -14.793 1.00 96.31 307 GLY A C 1
ATOM 2520 O O . GLY A 1 307 ? 11.689 8.301 -14.413 1.00 96.31 307 GLY A O 1
ATOM 2521 N N . TYR A 1 308 ? 9.889 8.117 -15.736 1.00 96.94 308 TYR A N 1
ATOM 2522 C CA . TYR A 1 308 ? 10.347 6.886 -16.395 1.00 96.94 308 TYR A CA 1
ATOM 2523 C C . TYR A 1 308 ? 11.562 7.112 -17.308 1.00 96.94 308 TYR A C 1
ATOM 2525 O O . TYR A 1 308 ? 12.342 6.185 -17.502 1.00 96.94 308 TYR A O 1
ATOM 2533 N N . ARG A 1 309 ? 11.751 8.333 -17.833 1.00 97.06 309 ARG A N 1
ATOM 2534 C CA . ARG A 1 309 ? 12.902 8.692 -18.678 1.00 97.06 309 ARG A CA 1
ATOM 2535 C C . ARG A 1 309 ? 14.210 8.782 -17.897 1.00 97.06 309 ARG A C 1
ATOM 2537 O O . ARG A 1 309 ? 15.258 8.491 -18.449 1.00 97.06 309 ARG A O 1
ATOM 2544 N N . TYR A 1 310 ? 14.118 9.099 -16.607 1.00 96.88 310 TYR A N 1
ATOM 2545 C CA . TYR A 1 310 ? 15.236 9.111 -15.659 1.00 96.88 310 TYR A CA 1
ATOM 2546 C C . TYR A 1 310 ? 15.492 7.739 -15.007 1.00 96.88 310 TYR A C 1
ATOM 2548 O O . TYR A 1 310 ? 16.247 7.640 -14.048 1.00 96.88 310 TYR A O 1
ATOM 2556 N N . GLY A 1 311 ? 14.839 6.667 -15.472 1.00 94.94 311 GLY A N 1
ATOM 2557 C CA . GLY A 1 311 ? 15.096 5.309 -14.985 1.00 94.94 311 GLY A CA 1
ATOM 2558 C C . GLY A 1 311 ? 14.256 4.861 -13.786 1.00 94.94 311 GLY A C 1
ATOM 2559 O O . GLY A 1 311 ? 14.551 3.825 -13.178 1.00 94.94 311 GLY A O 1
ATOM 2560 N N . LEU A 1 312 ? 13.183 5.579 -13.423 1.00 94.88 312 LEU A N 1
ATOM 2561 C CA . LEU A 1 312 ? 12.240 5.088 -12.413 1.00 94.88 312 LEU A CA 1
ATOM 2562 C C . LEU A 1 312 ? 11.437 3.896 -12.945 1.00 94.88 312 LEU A C 1
ATOM 2564 O O . LEU A 1 312 ? 10.735 4.000 -13.940 1.00 94.88 312 LEU A O 1
ATOM 2568 N N . ASN A 1 313 ? 11.436 2.773 -12.223 1.00 89.00 313 ASN A N 1
ATOM 2569 C CA . ASN A 1 313 ? 10.600 1.612 -12.572 1.00 89.00 313 ASN A CA 1
ATOM 2570 C C . ASN A 1 313 ? 9.112 1.834 -12.233 1.00 89.00 313 ASN A C 1
ATOM 2572 O O . ASN A 1 313 ? 8.200 1.318 -12.894 1.00 89.00 313 ASN A O 1
ATOM 2576 N N . ARG A 1 314 ? 8.857 2.609 -11.174 1.00 89.31 314 ARG A N 1
ATOM 2577 C CA . ARG A 1 314 ? 7.530 3.049 -10.739 1.00 89.31 314 ARG A CA 1
ATOM 2578 C C . ARG A 1 314 ? 7.610 4.500 -10.303 1.00 89.31 314 ARG A C 1
ATOM 2580 O O . ARG A 1 314 ? 8.533 4.875 -9.589 1.00 89.31 314 ARG A O 1
ATOM 2587 N N . VAL A 1 315 ? 6.609 5.272 -10.702 1.00 91.31 315 VAL A N 1
ATOM 2588 C CA . VAL A 1 315 ? 6.425 6.648 -10.255 1.00 91.31 315 VAL A CA 1
ATOM 2589 C C . VAL A 1 315 ? 5.338 6.665 -9.182 1.00 91.31 315 VAL A C 1
ATOM 2591 O O . VAL A 1 315 ? 4.316 5.989 -9.315 1.00 91.31 315 VAL A O 1
ATOM 2594 N N . GLY A 1 316 ? 5.585 7.393 -8.099 1.00 86.81 316 GLY A N 1
ATOM 2595 C CA . GLY A 1 316 ? 4.671 7.547 -6.974 1.00 86.81 316 GLY A CA 1
ATOM 2596 C C . GLY A 1 316 ? 5.234 8.545 -5.965 1.00 86.81 316 GLY A C 1
ATOM 2597 O O . GLY A 1 316 ? 5.947 9.475 -6.342 1.00 86.81 316 GLY A O 1
ATOM 2598 N N . CYS A 1 317 ? 4.963 8.310 -4.678 1.00 91.94 317 CYS A N 1
ATOM 2599 C CA . CYS A 1 317 ? 5.424 9.181 -3.602 1.00 91.94 317 CYS A CA 1
ATOM 2600 C C . CYS A 1 317 ? 6.958 9.323 -3.594 1.00 91.94 317 CYS A C 1
ATOM 2602 O O . CYS A 1 317 ? 7.669 8.321 -3.686 1.00 91.94 317 CYS A O 1
ATOM 2604 N N . SER A 1 318 ? 7.443 10.548 -3.394 1.00 92.44 318 SER A N 1
ATOM 2605 C CA . SER A 1 318 ? 8.859 10.926 -3.370 1.00 92.44 318 SER A CA 1
ATOM 2606 C C . SER A 1 318 ? 9.669 10.188 -2.307 1.00 92.44 318 SER A C 1
ATOM 2608 O O . SER A 1 318 ? 10.820 9.841 -2.541 1.00 92.44 318 SER A O 1
ATOM 2610 N N . VAL A 1 319 ? 9.053 9.895 -1.159 1.00 92.38 319 VAL A N 1
ATOM 2611 C CA . VAL A 1 319 ? 9.649 9.096 -0.084 1.00 92.38 319 VAL A CA 1
ATOM 2612 C C . VAL A 1 319 ? 8.693 7.973 0.300 1.00 92.38 319 VAL A C 1
ATOM 2614 O O . VAL A 1 319 ? 7.547 8.209 0.692 1.00 92.38 319 VAL A O 1
ATOM 2617 N N . CYS A 1 320 ? 9.151 6.724 0.198 1.00 93.19 320 CYS A N 1
ATOM 2618 C CA . CYS A 1 320 ? 8.334 5.550 0.491 1.00 93.19 320 CYS A CA 1
ATOM 2619 C C . CYS A 1 320 ? 9.149 4.475 1.226 1.00 93.19 320 CYS A C 1
ATOM 2621 O O . CYS A 1 320 ? 10.211 4.089 0.746 1.00 93.19 320 CYS A O 1
ATOM 2623 N N . PRO A 1 321 ? 8.636 3.863 2.312 1.00 92.00 321 PRO A N 1
ATOM 2624 C CA . PRO A 1 321 ? 9.342 2.768 2.991 1.00 92.00 321 PRO A CA 1
ATOM 2625 C C . PRO A 1 321 ? 9.500 1.492 2.135 1.00 92.00 321 PRO A C 1
ATOM 2627 O O . PRO A 1 321 ? 10.191 0.549 2.536 1.00 92.00 321 PRO A O 1
ATOM 2630 N N . PHE A 1 322 ? 8.851 1.448 0.968 1.00 90.31 322 PHE A N 1
ATOM 2631 C CA . PHE A 1 322 ? 8.952 0.385 -0.037 1.00 90.31 322 PHE A CA 1
ATOM 2632 C C . PHE A 1 322 ? 9.782 0.770 -1.259 1.00 90.31 322 PHE A C 1
ATOM 2634 O O . PHE A 1 322 ? 9.932 -0.064 -2.148 1.00 90.31 322 PHE A O 1
ATOM 2641 N N . ALA A 1 323 ? 10.298 1.999 -1.321 1.00 90.56 323 ALA A N 1
ATOM 2642 C CA . ALA A 1 323 ? 11.193 2.389 -2.395 1.00 90.56 323 ALA A CA 1
ATOM 2643 C C . ALA A 1 323 ? 12.497 1.583 -2.309 1.00 90.56 323 ALA A C 1
ATOM 2645 O O . ALA A 1 323 ? 13.012 1.300 -1.220 1.00 90.56 323 ALA A O 1
ATOM 2646 N N . SER A 1 324 ? 12.995 1.188 -3.480 1.00 91.31 324 SER A N 1
ATOM 2647 C CA . SER A 1 324 ? 14.356 0.677 -3.634 1.00 91.31 324 SER A CA 1
ATOM 2648 C C . SER A 1 324 ? 15.352 1.828 -3.570 1.00 91.31 324 SER A C 1
ATOM 2650 O O . SER A 1 324 ? 15.020 2.918 -4.031 1.00 91.31 324 SER A O 1
ATOM 2652 N N . GLU A 1 325 ? 16.579 1.543 -3.141 1.00 92.69 325 GLU A N 1
ATOM 2653 C CA . GLU A 1 325 ? 17.701 2.497 -3.142 1.00 92.69 325 GLU A CA 1
ATOM 2654 C C . GLU A 1 325 ? 17.884 3.171 -4.507 1.00 92.69 325 GLU A C 1
ATOM 2656 O O . GLU A 1 325 ? 18.128 4.366 -4.572 1.00 92.69 325 GLU A O 1
ATOM 2661 N N . TRP A 1 326 ? 17.646 2.430 -5.601 1.00 93.75 326 TRP A N 1
ATOM 2662 C CA . TRP A 1 326 ? 17.661 2.987 -6.959 1.00 93.75 326 TRP A CA 1
ATOM 2663 C C . TRP A 1 326 ? 16.683 4.154 -7.110 1.00 93.75 326 TRP A C 1
ATOM 2665 O O . TRP A 1 326 ? 17.054 5.241 -7.517 1.00 93.75 326 TRP A O 1
ATOM 2675 N N . SER A 1 327 ? 15.412 3.936 -6.774 1.00 94.19 327 SER A N 1
ATOM 2676 C CA . SER A 1 327 ? 14.385 4.972 -6.909 1.00 94.19 327 SER A CA 1
ATOM 2677 C C . SER A 1 327 ? 14.631 6.143 -5.966 1.00 94.19 327 SER A C 1
ATOM 2679 O O . SER A 1 327 ? 14.335 7.269 -6.337 1.00 94.19 327 SER A O 1
ATOM 2681 N N . GLU A 1 328 ? 15.159 5.885 -4.770 1.00 94.31 328 GLU A N 1
ATOM 2682 C CA . GLU A 1 328 ? 15.503 6.943 -3.817 1.00 94.31 328 GLU A CA 1
ATOM 2683 C C . GLU A 1 328 ? 16.617 7.832 -4.362 1.00 94.31 328 GLU A C 1
ATOM 2685 O O . GLU A 1 328 ? 16.434 9.044 -4.380 1.00 94.31 328 GLU A O 1
ATOM 2690 N N . TYR A 1 329 ? 17.691 7.236 -4.892 1.00 95.75 329 TYR A N 1
ATOM 2691 C CA . TYR A 1 329 ? 18.764 7.963 -5.567 1.00 95.75 329 TYR A CA 1
ATOM 2692 C C . TYR A 1 329 ? 18.230 8.806 -6.730 1.00 95.75 329 TYR A C 1
ATOM 2694 O O . TYR A 1 329 ? 18.397 10.019 -6.744 1.00 95.75 329 TYR A O 1
ATOM 2702 N N . ILE A 1 330 ? 17.510 8.187 -7.674 1.00 95.81 330 ILE A N 1
ATOM 2703 C CA . ILE A 1 330 ? 17.000 8.884 -8.864 1.00 95.81 330 ILE A CA 1
ATOM 2704 C C . ILE A 1 330 ? 16.108 10.074 -8.470 1.00 95.81 330 ILE A C 1
ATOM 2706 O O . ILE A 1 330 ? 16.259 11.163 -9.019 1.00 95.81 330 ILE A O 1
ATOM 2710 N N . ILE A 1 331 ? 15.186 9.904 -7.510 1.00 95.56 331 ILE A N 1
ATOM 2711 C CA . ILE A 1 331 ? 14.313 11.006 -7.069 1.00 95.56 331 ILE A CA 1
ATOM 2712 C C . ILE A 1 331 ? 15.119 12.081 -6.332 1.00 95.56 331 ILE A C 1
ATOM 2714 O O . ILE A 1 331 ? 14.852 13.259 -6.555 1.00 95.56 331 ILE A O 1
ATOM 2718 N N . TYR A 1 332 ? 16.096 11.709 -5.499 1.00 95.88 332 TYR A N 1
ATOM 2719 C CA . TYR A 1 332 ? 16.951 12.667 -4.793 1.00 95.88 332 TYR A CA 1
ATOM 2720 C C . TYR A 1 332 ? 17.772 13.514 -5.765 1.00 95.88 332 TYR A C 1
ATOM 2722 O O . TYR A 1 332 ? 17.764 14.737 -5.664 1.00 95.88 332 TYR A O 1
ATOM 2730 N N . SER A 1 333 ? 18.382 12.886 -6.771 1.00 95.00 333 SER A N 1
ATOM 2731 C CA . SER A 1 333 ? 19.166 13.576 -7.799 1.00 95.00 333 SER A CA 1
ATOM 2732 C C . SER A 1 333 ? 18.326 14.537 -8.650 1.00 95.00 333 SER A C 1
ATOM 2734 O O . SER A 1 333 ? 18.839 15.546 -9.121 1.00 95.00 333 SER A O 1
ATOM 2736 N N . MET A 1 334 ? 17.031 14.258 -8.845 1.00 93.75 334 MET A N 1
ATOM 2737 C CA . MET A 1 334 ? 16.121 15.148 -9.582 1.00 93.75 334 MET A CA 1
ATOM 2738 C C . MET A 1 334 ? 15.480 16.240 -8.710 1.00 93.75 334 MET A C 1
ATOM 2740 O O . MET A 1 334 ? 15.198 17.331 -9.205 1.00 93.75 334 MET A O 1
ATOM 2744 N N . HIS A 1 335 ? 15.165 15.925 -7.451 1.00 93.75 335 HIS A N 1
ATOM 2745 C CA . HIS A 1 335 ? 14.277 16.706 -6.581 1.00 93.75 335 HIS A CA 1
ATOM 2746 C C . HIS A 1 335 ? 14.720 16.647 -5.108 1.00 93.75 335 HIS A C 1
ATOM 2748 O O . HIS A 1 335 ? 13.932 16.291 -4.220 1.00 93.75 335 HIS A O 1
ATOM 2754 N N . SER A 1 336 ? 15.986 16.974 -4.837 1.00 93.75 336 SER A N 1
ATOM 2755 C CA . SER A 1 336 ? 16.553 16.977 -3.481 1.00 93.75 336 SER A CA 1
ATOM 2756 C C . SER A 1 336 ? 15.767 17.883 -2.530 1.00 93.75 336 SER A C 1
ATOM 2758 O O . SER A 1 336 ? 15.423 17.464 -1.429 1.00 93.75 336 SER A O 1
ATOM 2760 N N . ASP A 1 337 ? 15.323 19.052 -2.997 1.00 92.31 337 ASP A N 1
ATOM 2761 C CA . ASP A 1 337 ? 14.519 20.023 -2.243 1.00 92.31 337 ASP A CA 1
ATOM 2762 C C . ASP A 1 337 ? 13.214 19.439 -1.661 1.00 92.31 337 ASP A C 1
ATOM 2764 O O . ASP A 1 337 ? 12.736 19.850 -0.593 1.00 92.31 337 ASP A O 1
ATOM 2768 N N . LEU A 1 338 ? 12.612 18.475 -2.364 1.00 91.12 338 LEU A N 1
ATOM 2769 C CA . LEU A 1 338 ? 11.420 17.768 -1.914 1.00 91.12 338 LEU A CA 1
ATOM 2770 C C . LEU A 1 338 ? 11.767 16.724 -0.853 1.00 91.12 338 LEU A C 1
ATOM 2772 O O . LEU A 1 338 ? 11.024 16.581 0.121 1.00 91.12 338 LEU A O 1
ATOM 2776 N N . ILE A 1 339 ? 12.865 15.992 -1.045 1.00 93.75 339 ILE A N 1
ATOM 2777 C CA . ILE A 1 339 ? 13.292 14.912 -0.151 1.00 93.75 339 ILE A CA 1
ATOM 2778 C C . ILE A 1 339 ? 13.889 15.462 1.149 1.00 93.75 339 ILE A C 1
ATOM 2780 O O . ILE A 1 339 ? 13.565 14.935 2.215 1.00 93.75 339 ILE A O 1
ATOM 2784 N N . ASP A 1 340 ? 14.647 16.556 1.100 1.00 94.56 340 ASP A N 1
ATOM 2785 C CA . ASP A 1 340 ? 15.305 17.183 2.255 1.00 94.56 340 ASP A CA 1
ATOM 2786 C C . ASP A 1 340 ? 14.315 17.540 3.367 1.00 94.56 340 ASP A C 1
ATOM 2788 O O . ASP A 1 340 ? 14.592 17.401 4.561 1.00 94.56 340 ASP A O 1
ATOM 2792 N N . LYS A 1 341 ? 13.090 17.918 2.990 1.00 93.62 341 LYS A N 1
ATOM 2793 C CA . LYS A 1 341 ? 12.004 18.185 3.942 1.00 93.62 341 LYS A CA 1
ATOM 2794 C C . LYS A 1 341 ? 11.639 16.945 4.759 1.00 93.62 341 LYS A C 1
ATOM 2796 O O . LYS A 1 341 ? 11.347 17.067 5.947 1.00 93.62 341 LYS A O 1
ATOM 2801 N N . TYR A 1 342 ? 11.655 15.762 4.145 1.00 94.50 342 TYR A N 1
ATOM 2802 C CA . TYR A 1 342 ? 11.403 14.489 4.823 1.00 94.50 342 TYR A CA 1
ATOM 2803 C C . TYR A 1 342 ? 12.645 13.971 5.545 1.00 94.50 342 TYR A C 1
ATOM 2805 O O . TYR A 1 342 ? 12.500 13.449 6.649 1.00 94.50 342 TYR A O 1
ATOM 2813 N N . VAL A 1 343 ? 13.843 14.164 4.982 1.00 94.56 343 VAL A N 1
ATOM 2814 C CA . VAL A 1 343 ? 15.120 13.864 5.653 1.00 94.56 343 VAL A CA 1
ATOM 2815 C C . VAL A 1 343 ? 15.181 14.601 6.985 1.00 94.56 343 VAL A C 1
ATOM 2817 O O . VAL A 1 343 ? 15.346 13.958 8.013 1.00 94.56 343 VAL A O 1
ATOM 2820 N N . LYS A 1 344 ? 14.843 15.893 7.022 1.00 94.44 344 LYS A N 1
ATOM 2821 C CA . LYS A 1 344 ? 14.765 16.665 8.269 1.00 94.44 344 LYS A CA 1
ATOM 2822 C C . LYS A 1 344 ? 13.761 16.107 9.285 1.00 94.44 344 LYS A C 1
ATOM 2824 O O . LYS A 1 344 ? 13.967 16.199 10.495 1.00 94.44 344 LYS A O 1
ATOM 2829 N N . ILE A 1 345 ? 12.642 15.531 8.839 1.00 93.69 345 ILE A N 1
ATOM 2830 C CA . ILE A 1 345 ? 11.693 14.858 9.747 1.00 93.69 345 ILE A CA 1
ATOM 2831 C C . ILE A 1 345 ? 12.308 13.563 10.296 1.00 93.69 345 ILE A C 1
ATOM 2833 O O . ILE A 1 345 ? 12.135 13.269 11.479 1.00 93.69 345 ILE A O 1
ATOM 2837 N N . LEU A 1 346 ? 13.035 12.811 9.464 1.00 94.38 346 LEU A N 1
ATOM 2838 C CA . LEU A 1 346 ? 13.750 11.601 9.870 1.00 94.38 346 LEU A CA 1
ATOM 2839 C C . LEU A 1 346 ? 14.888 11.913 10.847 1.00 94.38 346 LEU A C 1
ATOM 2841 O O . LEU A 1 346 ? 14.990 11.234 11.859 1.00 94.38 346 LEU A O 1
ATOM 2845 N N . GLU A 1 347 ? 15.679 12.956 10.608 1.00 93.44 347 GLU A N 1
ATOM 2846 C CA . GLU A 1 347 ? 16.732 13.418 11.521 1.00 93.44 347 GLU A CA 1
ATOM 2847 C C . GLU A 1 347 ? 16.161 13.730 12.906 1.00 93.44 347 GLU A C 1
ATOM 2849 O O . GLU A 1 347 ? 16.633 13.207 13.909 1.00 93.44 347 GLU A O 1
ATOM 2854 N N . ASN A 1 348 ? 15.071 14.504 12.970 1.00 90.31 348 ASN A N 1
ATOM 2855 C CA . ASN A 1 348 ? 14.396 14.795 14.237 1.00 90.31 348 ASN A CA 1
ATOM 2856 C C . ASN A 1 348 ? 13.887 13.522 14.927 1.00 90.31 348 ASN A C 1
ATOM 2858 O O . ASN A 1 348 ? 14.038 13.370 16.136 1.00 90.31 348 ASN A O 1
ATOM 2862 N N . TYR A 1 349 ? 13.298 12.600 14.164 1.00 89.94 349 TYR A N 1
ATOM 2863 C CA . TYR A 1 349 ? 12.856 11.301 14.669 1.00 89.94 349 TYR A CA 1
ATOM 2864 C C . TYR A 1 349 ? 14.018 10.483 15.264 1.00 89.94 349 TYR A C 1
ATOM 2866 O O . TYR A 1 349 ? 13.873 9.897 16.335 1.00 89.94 349 TYR A O 1
ATOM 2874 N N . ILE A 1 350 ? 15.176 10.475 14.602 1.00 90.31 350 ILE A N 1
ATOM 2875 C CA . ILE A 1 350 ? 16.376 9.747 15.030 1.00 90.31 350 ILE A CA 1
ATOM 2876 C C . ILE A 1 350 ? 17.014 10.409 16.263 1.00 90.31 350 ILE A C 1
ATOM 2878 O O . ILE A 1 350 ? 17.371 9.707 17.210 1.00 90.31 350 ILE A O 1
ATOM 2882 N N . ASN A 1 351 ? 17.040 11.742 16.322 1.00 86.31 351 ASN A N 1
ATOM 2883 C CA . ASN A 1 351 ? 17.456 12.485 17.515 1.00 86.31 351 ASN A CA 1
ATOM 2884 C C . ASN A 1 351 ? 16.611 12.091 18.736 1.00 86.31 351 ASN A C 1
ATOM 2886 O O . ASN A 1 351 ? 17.147 11.807 19.804 1.00 86.31 351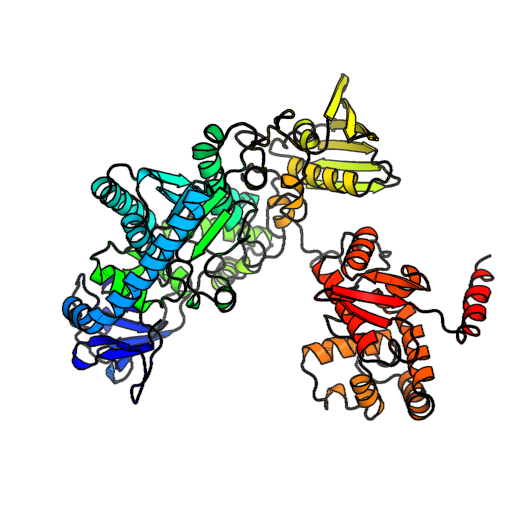 ASN A O 1
ATOM 2890 N N . TYR A 1 352 ? 15.288 11.961 18.578 1.00 82.69 352 TYR A N 1
ATOM 2891 C CA . TYR A 1 352 ? 14.407 11.492 19.656 1.00 82.69 352 TYR A CA 1
ATOM 2892 C C . TYR A 1 352 ? 14.627 10.024 20.063 1.00 82.69 352 TYR A C 1
ATOM 2894 O O . TYR A 1 352 ? 14.182 9.627 21.141 1.00 82.69 352 TYR A O 1
ATOM 2902 N N . LEU A 1 353 ? 15.300 9.209 19.244 1.00 81.19 353 LEU A N 1
ATOM 2903 C CA . LEU A 1 353 ? 15.747 7.866 19.636 1.00 81.19 353 LEU A CA 1
ATOM 2904 C C . LEU A 1 353 ? 17.025 7.891 20.496 1.00 81.19 353 LEU A C 1
ATOM 2906 O O . LEU A 1 353 ? 17.377 6.860 21.075 1.00 81.19 353 LEU A O 1
ATOM 2910 N N . GLY A 1 354 ? 17.684 9.049 20.614 1.00 80.94 354 GLY A N 1
ATOM 2911 C CA . GLY A 1 354 ? 18.935 9.242 21.351 1.00 80.94 354 GLY A CA 1
ATOM 2912 C C . GLY A 1 354 ? 20.195 9.113 20.490 1.00 80.94 354 GLY A C 1
ATOM 2913 O O . GLY A 1 354 ? 21.267 8.852 21.029 1.00 80.94 354 GLY A O 1
ATOM 2914 N N . VAL A 1 355 ? 20.077 9.243 19.165 1.00 85.12 355 VAL A N 1
ATOM 2915 C CA . VAL A 1 355 ? 21.223 9.269 18.244 1.00 85.12 355 VAL A CA 1
ATOM 2916 C C . VAL A 1 355 ? 21.417 10.704 17.768 1.00 85.12 355 VAL A C 1
ATOM 2918 O O . VAL A 1 355 ? 20.613 11.189 16.983 1.00 85.12 355 VAL A O 1
ATOM 2921 N N . GLU A 1 356 ? 22.471 11.363 18.249 1.00 88.56 356 GLU A N 1
ATOM 2922 C CA . GLU A 1 356 ? 22.754 12.782 17.961 1.00 88.56 356 GLU A CA 1
ATOM 2923 C C . GLU A 1 356 ? 23.909 12.981 16.965 1.00 88.56 356 GLU A C 1
ATOM 2925 O O . GLU A 1 356 ? 24.049 14.050 16.379 1.00 88.56 356 GLU A O 1
ATOM 2930 N N . ASP A 1 357 ? 24.739 11.953 16.764 1.00 91.62 357 ASP A N 1
ATOM 2931 C CA . ASP A 1 357 ? 25.888 11.984 15.855 1.00 91.62 357 ASP A CA 1
ATOM 2932 C C . ASP A 1 357 ? 25.420 12.053 14.384 1.00 91.62 357 ASP A C 1
ATOM 2934 O O . ASP A 1 357 ? 24.810 11.086 13.906 1.00 91.62 357 ASP A O 1
ATOM 2938 N N . PRO A 1 358 ? 25.721 13.142 13.642 1.00 91.56 358 PRO A N 1
ATOM 2939 C CA . PRO A 1 358 ? 25.271 13.326 12.263 1.00 91.56 358 PRO A CA 1
ATOM 2940 C C . PRO A 1 358 ? 25.656 12.183 11.321 1.00 91.56 358 PRO A C 1
ATOM 2942 O O . PRO A 1 358 ? 24.848 11.796 10.475 1.00 91.56 358 PRO A O 1
ATOM 2945 N N . MET A 1 359 ? 26.843 11.589 11.492 1.00 91.00 359 MET A N 1
ATOM 2946 C CA . MET A 1 359 ? 27.287 10.478 10.642 1.00 91.00 359 MET A CA 1
ATOM 2947 C C . MET A 1 359 ? 26.411 9.241 10.860 1.00 91.00 359 MET A C 1
ATOM 2949 O O . MET A 1 359 ? 25.981 8.599 9.902 1.00 91.00 359 MET A O 1
ATOM 2953 N N . LYS A 1 360 ? 26.066 8.943 12.119 1.00 91.56 360 LYS A N 1
ATOM 2954 C CA . LYS A 1 360 ? 25.181 7.818 12.467 1.00 91.56 360 LYS A CA 1
ATOM 2955 C C . LYS A 1 360 ? 23.742 8.057 12.029 1.00 91.56 360 LYS A C 1
ATOM 2957 O O . LYS A 1 360 ? 23.057 7.109 11.651 1.00 91.56 360 LYS A O 1
ATOM 2962 N N . ILE A 1 361 ? 23.271 9.304 12.069 1.00 91.88 361 ILE A N 1
ATOM 2963 C CA . ILE A 1 361 ? 21.947 9.677 11.552 1.00 91.88 361 ILE A CA 1
ATOM 2964 C C . ILE A 1 361 ? 21.882 9.409 10.047 1.00 91.88 361 ILE A C 1
ATOM 2966 O O . ILE A 1 361 ? 20.950 8.753 9.574 1.00 91.88 361 ILE A O 1
ATOM 2970 N N . GLN A 1 362 ? 22.891 9.863 9.303 1.00 93.06 362 GLN A N 1
ATOM 2971 C CA . GLN A 1 362 ? 22.969 9.653 7.862 1.00 93.06 362 GLN A CA 1
ATOM 2972 C C . GLN A 1 362 ? 23.046 8.158 7.519 1.00 93.06 362 GLN A C 1
ATOM 2974 O O . GLN A 1 362 ? 22.269 7.679 6.690 1.00 93.06 362 GLN A O 1
ATOM 2979 N N . GLU A 1 363 ? 23.889 7.395 8.220 1.00 93.12 363 GLU A N 1
ATOM 2980 C CA . GLU A 1 363 ? 23.988 5.939 8.068 1.00 93.12 363 GLU A CA 1
ATOM 2981 C C . GLU A 1 363 ? 22.641 5.241 8.339 1.00 93.12 363 GLU A C 1
ATOM 2983 O O . GLU A 1 363 ? 22.213 4.369 7.578 1.00 93.12 363 GLU A O 1
ATOM 2988 N N . TYR A 1 364 ? 21.911 5.665 9.376 1.00 92.75 364 TYR A N 1
ATOM 2989 C CA . TYR A 1 364 ? 20.590 5.128 9.714 1.00 92.75 364 TYR A CA 1
ATOM 2990 C C . TYR A 1 364 ? 19.559 5.347 8.591 1.00 92.75 364 TYR A C 1
ATOM 2992 O O . TYR A 1 364 ? 18.713 4.476 8.332 1.00 92.75 364 TYR A O 1
ATOM 3000 N N . ILE A 1 365 ? 19.620 6.504 7.920 1.00 94.31 365 ILE A N 1
ATOM 3001 C CA . ILE A 1 365 ? 18.765 6.840 6.775 1.00 94.31 365 ILE A CA 1
ATOM 3002 C C . ILE A 1 365 ? 19.156 6.008 5.550 1.00 94.31 365 ILE A C 1
ATOM 3004 O O . ILE A 1 365 ? 18.267 5.382 4.966 1.00 94.31 365 ILE A O 1
ATOM 3008 N N . ILE A 1 366 ? 20.452 5.941 5.219 1.00 93.00 366 ILE A N 1
ATOM 3009 C CA . ILE A 1 366 ? 21.005 5.154 4.101 1.00 93.00 366 ILE A CA 1
ATOM 3010 C C . ILE A 1 366 ? 20.599 3.682 4.226 1.00 93.00 366 ILE A C 1
ATOM 3012 O O . ILE A 1 366 ? 20.034 3.105 3.301 1.00 93.00 366 ILE A O 1
ATOM 3016 N N . GLN A 1 367 ? 20.781 3.088 5.408 1.00 91.44 367 GLN A N 1
ATOM 3017 C CA . GLN A 1 367 ? 20.406 1.695 5.680 1.00 91.44 367 GLN A CA 1
ATOM 3018 C C . GLN A 1 367 ? 18.882 1.471 5.757 1.00 91.44 367 GLN A C 1
ATOM 3020 O O . GLN A 1 367 ? 18.406 0.343 5.944 1.00 91.44 367 GLN A O 1
ATOM 3025 N N . GLY A 1 368 ? 18.084 2.541 5.675 1.00 91.56 368 GLY A N 1
ATOM 3026 C CA . GLY A 1 368 ? 16.629 2.490 5.725 1.00 91.56 368 GLY A CA 1
ATOM 3027 C C . GLY A 1 368 ? 16.087 1.917 7.035 1.00 91.56 368 GLY A C 1
ATOM 3028 O O . GLY A 1 368 ? 15.040 1.263 7.024 1.00 91.56 368 GLY A O 1
ATOM 3029 N N . GLN A 1 369 ? 16.767 2.124 8.168 1.00 89.69 369 GLN A N 1
ATOM 3030 C CA . GLN A 1 369 ? 16.354 1.548 9.456 1.00 89.69 369 GLN A CA 1
ATOM 3031 C C . GLN A 1 369 ? 14.986 2.086 9.911 1.00 89.69 369 GLN A C 1
ATOM 3033 O O . GLN A 1 369 ? 14.147 1.324 10.399 1.00 89.69 369 GLN A O 1
ATOM 3038 N N . TRP A 1 370 ? 14.680 3.354 9.611 1.00 90.56 370 TRP A N 1
ATOM 3039 C CA . TRP A 1 370 ? 13.362 3.960 9.852 1.00 90.56 370 TRP A CA 1
ATOM 3040 C C . TRP A 1 370 ? 12.221 3.198 9.151 1.00 90.56 370 TRP A C 1
ATOM 3042 O O . TRP A 1 370 ? 11.104 3.110 9.670 1.00 90.56 370 TRP A O 1
ATOM 3052 N N . LYS A 1 371 ? 12.502 2.546 8.011 1.00 91.88 371 LYS A N 1
ATOM 3053 C CA . LYS A 1 371 ? 11.530 1.735 7.258 1.00 91.88 371 LYS A CA 1
ATOM 3054 C C . LYS A 1 371 ? 11.108 0.476 8.029 1.00 91.88 371 LYS A C 1
ATOM 3056 O O . LYS A 1 371 ? 10.135 -0.168 7.634 1.00 91.88 371 LYS A O 1
ATOM 3061 N N . LYS A 1 372 ? 11.796 0.105 9.117 1.00 87.06 372 LYS A N 1
ATOM 3062 C CA . LYS A 1 372 ? 11.525 -1.089 9.944 1.00 87.06 372 LYS A CA 1
ATOM 3063 C C . LYS A 1 372 ? 10.769 -0.786 11.241 1.00 87.06 372 LYS A C 1
ATOM 3065 O O . LYS A 1 372 ? 10.372 -1.718 11.934 1.00 87.06 372 LYS A O 1
ATOM 3070 N N . ARG A 1 373 ? 10.538 0.491 11.557 1.00 85.25 373 ARG A N 1
ATOM 3071 C CA . ARG A 1 373 ? 9.873 0.945 12.785 1.00 85.25 373 ARG A CA 1
ATOM 3072 C C . ARG A 1 373 ? 8.560 0.195 13.059 1.00 85.25 373 ARG A C 1
ATOM 3074 O O . ARG A 1 373 ? 7.680 0.160 12.199 1.00 85.25 373 ARG A O 1
ATOM 3081 N N . ALA A 1 374 ? 8.396 -0.327 14.274 1.00 77.00 374 ALA A N 1
ATOM 3082 C CA . ALA A 1 374 ? 7.221 -1.100 14.694 1.00 77.00 374 ALA A CA 1
ATOM 3083 C C . ALA A 1 374 ? 6.402 -0.452 15.826 1.00 77.00 374 ALA A C 1
ATOM 3085 O O . ALA A 1 374 ? 5.384 -1.014 16.221 1.00 77.00 374 ALA A O 1
ATOM 3086 N N . GLY A 1 375 ? 6.784 0.729 16.324 1.00 77.81 375 GLY A N 1
ATOM 3087 C CA . GLY A 1 375 ? 6.081 1.383 17.430 1.00 77.81 375 GLY A CA 1
ATOM 3088 C C . GLY A 1 375 ? 6.397 2.868 17.590 1.00 77.81 375 GLY A C 1
ATOM 3089 O O . GLY A 1 375 ? 7.020 3.476 16.725 1.00 77.81 375 GLY A O 1
ATOM 3090 N N . GLY A 1 376 ? 5.944 3.462 18.689 1.00 78.38 376 GLY A N 1
ATOM 3091 C CA . GLY A 1 376 ? 6.005 4.898 18.975 1.00 78.38 376 GLY A CA 1
ATOM 3092 C C . GLY A 1 376 ? 7.373 5.466 19.359 1.00 78.38 376 GLY A C 1
ATOM 3093 O O . GLY A 1 376 ? 7.482 6.675 19.536 1.00 78.38 376 GLY A O 1
ATOM 3094 N N . GLU A 1 377 ? 8.402 4.628 19.513 1.00 76.38 377 GLU A N 1
ATOM 3095 C CA . GLU A 1 377 ? 9.742 5.072 19.920 1.00 76.38 377 GLU A CA 1
ATOM 3096 C C . GLU A 1 377 ? 10.302 6.108 18.940 1.00 76.38 377 GLU A C 1
ATOM 3098 O O . GLU A 1 377 ? 10.246 5.899 17.725 1.00 76.38 377 GLU A O 1
ATOM 3103 N N . GLY A 1 378 ? 10.824 7.217 19.472 1.00 73.50 378 GLY A N 1
ATOM 3104 C CA . GLY A 1 378 ? 11.349 8.340 18.687 1.00 73.50 378 GLY A CA 1
ATOM 3105 C C . GLY A 1 378 ? 10.288 9.335 18.204 1.00 73.50 378 GLY A C 1
ATOM 3106 O O . GLY A 1 378 ? 10.617 10.282 17.496 1.00 73.50 378 GLY A O 1
ATOM 3107 N N . ILE A 1 379 ? 9.008 9.157 18.559 1.00 81.06 379 ILE A N 1
ATOM 3108 C CA . ILE A 1 379 ? 7.939 10.080 18.152 1.00 81.06 379 ILE A CA 1
ATOM 3109 C C . ILE A 1 379 ? 7.507 10.953 19.317 1.00 81.06 379 ILE A C 1
ATOM 3111 O O . ILE A 1 379 ? 7.079 10.473 20.366 1.00 81.06 379 ILE A O 1
ATOM 3115 N N . ASN A 1 380 ? 7.529 12.260 19.087 1.00 74.06 380 ASN A N 1
ATOM 3116 C CA . ASN A 1 380 ? 6.971 13.226 20.010 1.00 74.06 380 ASN A CA 1
ATOM 3117 C C . ASN A 1 380 ? 5.433 13.210 19.932 1.00 74.06 380 ASN A C 1
ATOM 3119 O O . ASN A 1 380 ? 4.846 13.684 18.962 1.00 74.06 380 ASN A O 1
ATOM 3123 N N . SER A 1 381 ? 4.763 12.704 20.972 1.00 70.06 381 SER A N 1
ATOM 3124 C CA . SER A 1 381 ? 3.293 12.692 21.046 1.00 70.06 381 SER A CA 1
ATOM 3125 C C . SER A 1 381 ? 2.676 14.069 21.336 1.00 70.06 381 SER A C 1
ATOM 3127 O O . SER A 1 381 ? 1.469 14.168 21.564 1.00 70.06 381 SER A O 1
ATOM 3129 N N . ASN A 1 382 ? 3.479 15.140 21.372 1.00 69.50 382 ASN A N 1
ATOM 3130 C CA . ASN A 1 382 ? 3.078 16.491 21.772 1.00 69.50 382 ASN A CA 1
ATOM 3131 C C . ASN A 1 382 ? 2.380 16.519 23.143 1.00 69.50 382 ASN A C 1
ATOM 3133 O O . ASN A 1 382 ? 1.475 17.316 23.385 1.00 69.50 382 ASN A O 1
ATOM 3137 N N . GLY A 1 383 ? 2.790 15.611 24.034 1.00 69.44 383 GLY A N 1
ATOM 3138 C CA . GLY A 1 383 ? 2.219 15.446 25.368 1.00 69.44 383 GLY A CA 1
ATOM 3139 C C . GLY A 1 383 ? 0.833 14.801 25.408 1.00 69.44 383 GLY A C 1
ATOM 3140 O O . GLY A 1 383 ? 0.229 14.788 26.477 1.00 69.44 383 GLY A O 1
ATOM 3141 N N . LYS A 1 384 ? 0.335 14.254 24.287 1.00 78.38 384 LYS A N 1
ATOM 3142 C CA . LYS A 1 384 ? -0.855 13.394 24.267 1.00 78.38 384 LYS A CA 1
ATOM 3143 C C . LYS A 1 384 ? -0.514 12.044 24.891 1.00 78.38 384 LYS A C 1
ATOM 3145 O O . LYS A 1 384 ? 0.383 11.338 24.415 1.00 78.38 384 LYS A O 1
ATOM 3150 N N . HIS A 1 385 ? -1.239 11.673 25.935 1.00 83.25 385 HIS A N 1
ATOM 3151 C CA . HIS A 1 385 ? -1.103 10.379 26.595 1.00 83.25 385 HIS A CA 1
ATOM 3152 C C . HIS A 1 385 ? -2.456 9.919 27.133 1.00 83.25 385 HIS A C 1
ATOM 3154 O O . HIS A 1 385 ? -3.223 10.730 27.649 1.00 83.25 385 HIS A O 1
ATOM 3160 N N . LEU A 1 386 ? -2.734 8.624 27.003 1.00 84.69 386 LEU A N 1
ATOM 3161 C CA . LEU A 1 386 ? -3.913 7.981 27.562 1.00 84.69 386 LEU A CA 1
ATOM 3162 C C . LEU A 1 386 ? -3.467 6.846 28.474 1.00 84.69 386 LEU A C 1
ATOM 3164 O O . LEU A 1 386 ? -2.791 5.919 28.029 1.00 84.69 386 LEU A O 1
ATOM 3168 N N . GLU A 1 387 ? -3.914 6.911 29.715 1.00 84.56 387 GLU A N 1
ATOM 3169 C CA . GLU A 1 387 ? -3.809 5.830 30.684 1.00 84.56 387 GLU A CA 1
ATOM 3170 C C . GLU A 1 387 ? -5.205 5.223 30.871 1.00 84.56 387 GLU A C 1
ATOM 3172 O O . GLU A 1 387 ? -6.188 5.951 31.018 1.00 84.56 387 GLU A O 1
ATOM 3177 N N . LEU A 1 388 ? -5.299 3.896 30.784 1.00 83.75 388 LEU A N 1
ATOM 3178 C CA . LEU A 1 388 ? -6.547 3.147 30.922 1.00 83.75 388 LEU A CA 1
ATOM 3179 C C . LEU A 1 388 ? -6.430 2.233 32.137 1.00 83.75 388 LEU A C 1
ATOM 3181 O O . LEU A 1 388 ? -5.524 1.405 32.187 1.00 83.75 388 LEU A O 1
ATOM 3185 N N . ILE A 1 389 ? -7.367 2.360 33.068 1.00 86.69 389 ILE A N 1
ATOM 3186 C CA . ILE A 1 389 ? -7.476 1.527 34.267 1.00 86.69 389 ILE A CA 1
ATOM 3187 C C . ILE A 1 389 ? -8.838 0.839 34.201 1.00 86.69 389 ILE A C 1
ATOM 3189 O O . ILE A 1 389 ? -9.846 1.510 33.984 1.00 86.69 389 ILE A O 1
ATOM 3193 N N . SER A 1 390 ? -8.870 -0.487 34.319 1.00 83.81 390 SER A N 1
ATOM 3194 C CA . SER A 1 390 ? -10.110 -1.270 34.312 1.00 83.81 390 SER A CA 1
ATOM 3195 C C . SER A 1 390 ? -10.108 -2.208 35.510 1.00 83.81 390 SER A C 1
ATOM 3197 O O . SER A 1 390 ? -9.256 -3.092 35.579 1.00 83.81 390 SER A O 1
ATOM 3199 N N . GLU A 1 391 ? -11.017 -1.973 36.453 1.00 83.38 391 GLU A N 1
ATOM 3200 C CA . GLU A 1 391 ? -11.161 -2.725 37.705 1.00 83.38 391 GLU A CA 1
ATOM 3201 C C . GLU A 1 391 ? -12.651 -2.793 38.078 1.00 83.38 391 GLU A C 1
ATOM 3203 O O . GLU A 1 391 ? -13.377 -1.816 37.899 1.00 83.38 391 GLU A O 1
ATOM 3208 N N . ASP A 1 392 ? -13.115 -3.951 38.559 1.00 81.62 392 ASP A N 1
ATOM 3209 C CA . ASP A 1 392 ? -14.459 -4.171 39.124 1.00 81.62 392 ASP A CA 1
ATOM 3210 C C . ASP A 1 392 ? -15.638 -3.614 38.299 1.00 81.62 392 ASP A C 1
ATOM 3212 O O . ASP A 1 392 ? -16.553 -2.976 38.820 1.00 81.62 392 ASP A O 1
ATOM 3216 N N . GLY A 1 393 ? -15.636 -3.840 36.980 1.00 83.44 393 GLY A N 1
ATOM 3217 C CA . GLY A 1 393 ? -16.714 -3.375 36.100 1.00 83.44 393 GLY A CA 1
ATOM 3218 C C . GLY A 1 393 ? -16.753 -1.854 35.909 1.00 83.44 393 GLY A C 1
ATOM 3219 O O . GLY A 1 393 ? -17.781 -1.313 35.490 1.00 83.44 393 GLY A O 1
ATOM 3220 N N . LYS A 1 394 ? -15.641 -1.166 36.193 1.00 90.88 394 LYS A N 1
ATOM 3221 C CA . LYS A 1 394 ? -15.426 0.262 35.960 1.00 90.88 394 LYS A CA 1
ATOM 3222 C C . LYS A 1 394 ? -14.214 0.471 35.053 1.00 90.88 394 LYS A C 1
ATOM 3224 O O . LYS A 1 394 ? -13.136 -0.062 35.292 1.00 90.88 394 LYS A O 1
ATOM 3229 N N . LEU A 1 395 ? -14.375 1.322 34.040 1.00 93.25 395 LEU A N 1
ATOM 3230 C CA . LEU A 1 395 ? -13.291 1.784 33.174 1.00 93.25 395 LEU A CA 1
ATOM 3231 C C . LEU A 1 395 ? -12.990 3.257 33.456 1.00 93.25 395 LEU A C 1
ATOM 3233 O O . LEU A 1 395 ? -13.884 4.103 33.418 1.00 93.25 395 LEU A O 1
ATOM 3237 N N . VAL A 1 396 ? -11.717 3.574 33.676 1.00 91.06 396 VAL A N 1
ATOM 3238 C CA . VAL A 1 396 ? -11.217 4.939 33.853 1.00 91.06 396 VAL A CA 1
ATOM 3239 C C . VAL A 1 396 ? -10.191 5.254 32.770 1.00 91.06 396 VAL A C 1
ATOM 3241 O O . VAL A 1 396 ? -9.181 4.567 32.630 1.00 91.06 396 VAL A O 1
ATOM 3244 N N . GLY A 1 397 ? -10.451 6.305 31.996 1.00 90.94 397 GLY A N 1
ATOM 3245 C CA . GLY A 1 397 ? -9.519 6.877 31.032 1.00 90.94 397 GLY A CA 1
ATOM 3246 C C . GLY A 1 397 ? -8.965 8.206 31.526 1.00 90.94 397 GLY A C 1
ATOM 3247 O O . GLY A 1 397 ? -9.717 9.167 31.672 1.00 90.94 397 GLY A O 1
ATOM 3248 N N . ILE A 1 398 ? -7.653 8.282 31.745 1.00 87.62 398 ILE A N 1
ATOM 3249 C CA . ILE A 1 398 ? -6.956 9.523 32.098 1.00 87.62 398 ILE A CA 1
ATOM 3250 C C . ILE A 1 398 ? -6.290 10.066 30.835 1.00 87.62 398 ILE A C 1
ATOM 3252 O O . ILE A 1 398 ? -5.262 9.562 30.377 1.00 87.62 398 ILE A O 1
ATOM 3256 N N . ILE A 1 399 ? -6.886 11.110 30.269 1.00 86.94 399 ILE A N 1
ATOM 3257 C CA . ILE A 1 399 ? -6.407 11.799 29.075 1.00 86.94 399 ILE A CA 1
ATOM 3258 C C . ILE A 1 399 ? -5.521 12.957 29.521 1.00 86.94 399 ILE A C 1
ATOM 3260 O O . ILE A 1 399 ? -5.987 13.886 30.178 1.00 86.94 399 ILE A O 1
ATOM 3264 N N . ARG A 1 400 ? -4.244 12.927 29.141 1.00 82.31 400 ARG A N 1
ATOM 3265 C CA . ARG A 1 400 ? -3.309 14.041 29.338 1.00 82.31 400 ARG A CA 1
ATOM 3266 C C . ARG A 1 400 ? -3.074 14.726 28.006 1.00 82.31 400 ARG A C 1
ATOM 3268 O O . ARG A 1 400 ? -2.768 14.059 27.014 1.00 82.31 400 ARG A O 1
ATOM 3275 N N . ASN A 1 401 ? -3.213 16.047 27.980 1.00 68.50 401 ASN A N 1
ATOM 3276 C CA . ASN A 1 401 ? -2.980 16.820 26.773 1.00 68.50 401 ASN A CA 1
ATOM 3277 C C . ASN A 1 401 ? -2.400 18.195 27.104 1.00 68.50 401 ASN A C 1
ATOM 3279 O O . ASN A 1 401 ? -3.035 19.028 27.747 1.00 68.50 401 ASN A O 1
ATOM 3283 N N . THR A 1 402 ? -1.158 18.433 26.688 1.00 52.94 402 THR A N 1
ATOM 3284 C CA . THR A 1 402 ? -0.418 19.627 27.107 1.00 52.94 402 THR A CA 1
ATOM 3285 C C . THR A 1 402 ? -0.394 20.741 26.067 1.00 52.94 402 THR A C 1
ATOM 3287 O O . THR A 1 402 ? -0.007 21.853 26.438 1.00 52.94 402 THR A O 1
ATOM 3290 N N . ARG A 1 403 ? -0.761 20.470 24.800 1.00 50.84 403 ARG A N 1
ATOM 3291 C CA . ARG A 1 403 ? -0.516 21.399 23.678 1.00 50.84 403 ARG A CA 1
ATOM 3292 C C . ARG A 1 403 ? -1.570 21.450 22.560 1.00 50.84 403 ARG A C 1
ATOM 3294 O O . ARG A 1 403 ? -1.425 22.310 21.707 1.00 50.84 403 ARG A O 1
ATOM 3301 N N . ASN A 1 404 ? -2.609 20.608 22.541 1.00 52.19 404 ASN A N 1
ATOM 3302 C CA . ASN A 1 404 ? -3.685 20.661 21.528 1.00 52.19 404 ASN A CA 1
ATOM 3303 C C . ASN A 1 404 ? -5.043 20.305 22.158 1.00 52.19 404 ASN A C 1
ATOM 3305 O O . ASN A 1 404 ? -5.069 19.659 23.191 1.00 52.19 404 ASN A O 1
ATOM 3309 N N . SER A 1 405 ? -6.187 20.674 21.583 1.00 57.78 405 SER A N 1
ATOM 3310 C CA . SER A 1 405 ? -7.487 20.176 22.069 1.00 57.78 405 SER A CA 1
ATOM 3311 C C . SER A 1 405 ? -7.649 18.689 21.726 1.00 57.78 405 SER A C 1
ATOM 3313 O O . SER A 1 405 ? -7.393 18.283 20.592 1.00 57.78 405 SER A O 1
ATOM 3315 N N . SER A 1 406 ? -8.029 17.855 22.697 1.00 69.19 406 SER A N 1
ATOM 3316 C CA . SER A 1 406 ? -8.556 16.513 22.414 1.00 69.19 406 SER A CA 1
ATOM 3317 C C . SER A 1 406 ? -9.881 16.629 21.660 1.00 69.19 406 SER A C 1
ATOM 3319 O O . SER A 1 406 ? -10.587 17.631 21.789 1.00 69.19 406 SER A O 1
ATOM 3321 N N . GLU A 1 407 ? -10.223 15.609 20.874 1.00 86.19 407 GLU A N 1
ATOM 3322 C CA . GLU A 1 407 ? -11.583 15.515 20.334 1.00 86.19 407 GLU A CA 1
ATOM 3323 C C . GLU A 1 407 ? -12.579 15.311 21.479 1.00 86.19 407 GLU A C 1
ATOM 3325 O O . GLU A 1 407 ? -12.211 14.879 22.570 1.00 86.19 407 GLU A O 1
ATOM 3330 N N . ASN A 1 408 ? -13.849 15.624 21.246 1.00 88.88 408 ASN A N 1
ATOM 3331 C CA . ASN A 1 408 ? -14.864 15.542 22.289 1.00 88.88 408 ASN A CA 1
ATOM 3332 C C . ASN A 1 408 ? -15.294 14.084 22.541 1.00 88.88 408 ASN A C 1
ATOM 3334 O O . ASN A 1 408 ? -15.857 13.440 21.652 1.00 88.88 408 ASN A O 1
ATOM 3338 N N . PHE A 1 409 ? -15.088 13.577 23.764 1.00 92.38 409 PHE A N 1
ATOM 3339 C CA . PHE A 1 409 ? -15.564 12.247 24.168 1.00 92.38 409 PHE A CA 1
ATOM 3340 C C . PHE A 1 409 ? -17.085 12.110 24.011 1.00 92.38 409 PHE A C 1
ATOM 3342 O O . PHE A 1 409 ? -17.550 11.098 23.487 1.00 92.38 409 PHE A O 1
ATOM 3349 N N . LEU A 1 410 ? -17.844 13.141 24.406 1.00 93.19 410 LEU A N 1
ATOM 3350 C CA . LEU A 1 410 ? -19.310 13.157 24.318 1.00 93.19 410 LEU A CA 1
ATOM 3351 C C . LEU A 1 410 ? -19.801 13.076 22.872 1.00 93.19 410 LEU A C 1
ATOM 3353 O O . LEU A 1 410 ? -20.881 12.560 22.616 1.00 93.19 410 LEU A O 1
ATOM 3357 N N . GLU A 1 411 ? -19.012 13.561 21.915 1.00 94.12 411 GLU A N 1
ATOM 3358 C CA . GLU A 1 411 ? -19.360 13.403 20.510 1.00 94.12 411 GLU A CA 1
ATOM 3359 C C . GLU A 1 411 ? -19.105 11.965 20.058 1.00 94.12 411 GLU A C 1
ATOM 3361 O O . GLU A 1 411 ? -20.001 11.317 19.527 1.00 94.12 411 GLU A O 1
ATOM 3366 N N . TRP A 1 412 ? -17.911 11.428 20.332 1.00 94.19 412 TRP A N 1
ATOM 3367 C CA . TRP A 1 412 ? -17.534 10.078 19.910 1.00 94.19 412 TRP A CA 1
ATOM 3368 C C . TRP A 1 412 ? -18.424 8.979 20.480 1.00 94.19 412 TRP A C 1
ATOM 3370 O O . TRP A 1 412 ? -18.677 7.995 19.789 1.00 94.19 412 TRP A O 1
ATOM 3380 N N . VAL A 1 413 ? -18.886 9.108 21.722 1.00 94.69 413 VAL A N 1
ATOM 3381 C CA . VAL A 1 413 ? -19.671 8.056 22.381 1.00 94.69 413 VAL A CA 1
ATOM 3382 C C . VAL A 1 413 ? -21.034 7.815 21.720 1.00 94.69 413 VAL A C 1
ATOM 3384 O O . VAL A 1 413 ? -21.548 6.699 21.801 1.00 94.69 413 VAL A O 1
ATOM 3387 N N . LYS A 1 414 ? -21.550 8.778 20.941 1.00 95.00 414 LYS A N 1
ATOM 3388 C CA . LYS A 1 414 ? -22.768 8.619 20.125 1.00 95.00 414 LYS A CA 1
ATOM 3389 C C . LYS A 1 414 ? -22.694 7.447 19.142 1.00 95.00 414 LYS A C 1
ATOM 3391 O O . LYS A 1 414 ? -23.719 6.929 18.722 1.00 95.00 414 LYS A O 1
ATOM 3396 N N . VAL A 1 415 ? -21.499 6.971 18.765 1.00 94.31 415 VAL A N 1
ATOM 3397 C CA . VAL A 1 415 ? -21.384 5.770 17.909 1.00 94.31 415 VAL A CA 1
ATOM 3398 C C . VAL A 1 415 ? -21.754 4.474 18.634 1.00 94.31 415 VAL A C 1
ATOM 3400 O O . VAL A 1 415 ? -21.912 3.447 17.980 1.00 94.31 415 VAL A O 1
ATOM 3403 N N . VAL A 1 416 ? -21.869 4.491 19.963 1.00 92.88 416 VAL A N 1
ATOM 3404 C CA . VAL A 1 416 ? -22.170 3.307 20.785 1.00 92.88 416 VAL A CA 1
ATOM 3405 C C . VAL A 1 416 ? -23.641 3.246 21.173 1.00 92.88 416 VAL A C 1
ATOM 3407 O O . VAL A 1 416 ? -24.202 2.154 21.171 1.00 92.88 416 VAL A O 1
ATOM 3410 N N . GLY A 1 417 ? -24.248 4.391 21.473 1.00 91.31 417 GLY A N 1
ATOM 3411 C CA . GLY A 1 417 ? -25.651 4.497 21.854 1.00 91.31 417 GLY A CA 1
ATOM 3412 C C . GLY A 1 417 ? -26.052 5.939 22.146 1.00 91.31 417 GLY A C 1
ATOM 3413 O O . GLY A 1 417 ? -25.233 6.856 22.014 1.00 91.31 417 GLY A O 1
ATOM 3414 N N . ASP A 1 418 ? -27.304 6.121 22.555 1.00 91.19 418 ASP A N 1
ATOM 3415 C CA . ASP A 1 418 ? -27.849 7.427 22.921 1.00 91.19 418 ASP A CA 1
ATOM 3416 C C . ASP A 1 418 ? -27.237 7.924 24.227 1.00 91.19 418 ASP A C 1
ATOM 3418 O O . ASP A 1 418 ? -26.987 7.145 25.151 1.00 91.19 418 ASP A O 1
ATOM 3422 N N . ILE A 1 419 ? -27.016 9.234 24.320 1.00 94.00 419 ILE A N 1
ATOM 3423 C CA . ILE A 1 419 ? -26.422 9.859 25.502 1.00 94.00 419 ILE A CA 1
ATOM 3424 C C . ILE A 1 419 ? -27.333 10.911 26.111 1.00 94.00 419 ILE A C 1
ATOM 3426 O O . ILE A 1 419 ? -27.896 11.752 25.413 1.00 94.00 419 ILE A O 1
ATOM 3430 N N . PHE A 1 420 ? -27.395 10.907 27.437 1.00 93.50 420 PHE A N 1
ATOM 3431 C CA . PHE A 1 420 ? -28.092 11.910 28.231 1.00 93.50 420 PHE A CA 1
ATOM 3432 C C . PHE A 1 420 ? -27.131 12.404 29.303 1.00 93.50 420 PHE A C 1
ATOM 3434 O O . PHE A 1 420 ? -26.583 11.604 30.055 1.00 93.50 420 PHE A O 1
ATOM 3441 N N . TYR A 1 421 ? -26.871 13.707 29.364 1.00 94.62 421 TYR A N 1
ATOM 3442 C CA . TYR A 1 421 ? -25.908 14.256 30.315 1.00 94.62 421 TYR A CA 1
ATOM 3443 C C . TYR A 1 421 ? -26.278 15.665 30.757 1.00 94.62 421 TYR A C 1
ATOM 3445 O O . TYR A 1 421 ? -26.994 16.390 30.066 1.00 94.62 421 TYR A O 1
ATOM 3453 N N . LYS A 1 422 ? -25.743 16.061 31.910 1.00 93.19 422 LYS A N 1
ATOM 3454 C CA . LYS A 1 422 ? -25.841 17.416 32.454 1.00 93.19 422 LYS A CA 1
ATOM 3455 C C . LYS A 1 422 ? -24.455 17.945 32.805 1.00 93.19 422 LYS A C 1
ATOM 3457 O O . LYS A 1 422 ? -23.568 17.196 33.222 1.00 93.19 422 LYS A O 1
ATOM 3462 N N . HIS A 1 423 ? -24.277 19.251 32.651 1.00 90.81 423 HIS A N 1
ATOM 3463 C CA . HIS A 1 423 ? -23.084 19.936 33.129 1.00 90.81 423 HIS A CA 1
ATOM 3464 C C . HIS A 1 423 ? -23.296 20.364 34.581 1.00 90.81 423 HIS A C 1
ATOM 3466 O O . HIS A 1 423 ? -24.229 21.103 34.888 1.00 90.81 423 HIS A O 1
ATOM 3472 N N . SER A 1 424 ? -22.426 19.883 35.463 1.00 84.12 424 SER A N 1
ATOM 3473 C CA . SER A 1 424 ? -22.411 20.216 36.884 1.00 84.12 424 SER A CA 1
ATOM 3474 C C . SER A 1 424 ? -21.348 21.295 37.167 1.00 84.12 424 SER A C 1
ATOM 3476 O O . SER A 1 424 ? -20.401 21.455 36.387 1.00 84.12 424 SER A O 1
ATOM 3478 N N . PRO A 1 425 ? -21.452 22.030 38.292 1.00 77.19 425 PRO A N 1
ATOM 3479 C CA . PRO A 1 425 ? -20.394 22.933 38.751 1.00 77.19 425 PRO A CA 1
ATOM 3480 C C . PRO A 1 425 ? -19.027 22.226 38.859 1.00 77.19 425 PRO A C 1
ATOM 3482 O O . PRO A 1 425 ? -18.959 21.003 38.988 1.00 77.19 425 PRO A O 1
ATOM 3485 N N . ASN A 1 426 ? -17.928 22.991 38.842 1.00 77.00 426 ASN A N 1
ATOM 3486 C CA . ASN A 1 426 ? -16.541 22.496 38.950 1.00 77.00 426 ASN A CA 1
ATOM 3487 C C . ASN A 1 426 ? -16.034 21.655 37.760 1.00 77.00 426 ASN A C 1
ATOM 3489 O O . ASN A 1 426 ? -15.262 20.715 37.952 1.00 77.00 426 ASN A O 1
ATOM 3493 N N . ASN A 1 427 ? -16.429 21.993 36.525 1.00 82.81 427 ASN A N 1
ATOM 3494 C CA . ASN A 1 427 ? -15.984 21.308 35.298 1.00 82.81 427 ASN A CA 1
ATOM 3495 C C . ASN A 1 427 ? -16.272 19.792 35.290 1.00 82.81 427 ASN A C 1
ATOM 3497 O O . ASN A 1 427 ? -15.516 19.003 34.707 1.00 82.81 427 ASN A O 1
ATOM 3501 N N . LYS A 1 428 ? -17.367 19.392 35.945 1.00 90.69 428 LYS A N 1
ATOM 3502 C CA . LYS A 1 428 ? -17.846 18.012 36.000 1.00 90.69 428 LYS A CA 1
ATOM 3503 C C . LYS A 1 428 ? -19.011 17.829 35.032 1.00 90.69 428 LYS A C 1
ATOM 3505 O O . LYS A 1 428 ? -19.910 18.660 34.968 1.00 90.69 428 LYS A O 1
ATOM 3510 N N . THR A 1 429 ? -19.006 16.745 34.271 1.00 92.81 429 THR A N 1
ATOM 3511 C CA . THR A 1 429 ? -20.158 16.311 33.466 1.00 92.81 429 THR A CA 1
ATOM 3512 C C . THR A 1 429 ? -20.555 14.919 33.920 1.00 92.81 429 THR A C 1
ATOM 3514 O O . THR A 1 429 ? -19.691 14.061 34.063 1.00 92.81 429 THR A O 1
ATOM 3517 N N . GLU A 1 430 ? -21.841 14.708 34.162 1.00 94.25 430 GLU A N 1
ATOM 3518 C CA . GLU A 1 430 ? -22.394 13.426 34.603 1.00 94.25 430 GLU A CA 1
ATOM 3519 C C . GLU A 1 430 ? -23.499 13.030 33.631 1.00 94.25 430 GLU A C 1
ATOM 3521 O O . GLU A 1 430 ? -24.267 13.889 33.181 1.00 94.25 430 GLU A O 1
ATOM 3526 N N . GLY A 1 431 ? -23.582 11.750 33.295 1.00 94.62 431 GLY A N 1
ATOM 3527 C CA . GLY A 1 431 ? -24.577 11.279 32.350 1.00 94.62 431 GLY A CA 1
ATOM 3528 C C . GLY A 1 431 ? -24.652 9.770 32.239 1.00 94.62 431 GLY A C 1
ATOM 3529 O O . GLY A 1 431 ? -24.000 9.027 32.971 1.00 94.62 431 GLY A O 1
ATOM 3530 N N . GLU A 1 432 ? -25.467 9.333 31.292 1.00 95.38 432 GLU A N 1
ATOM 3531 C CA . GLU A 1 432 ? -25.763 7.936 31.029 1.00 95.38 432 GLU A CA 1
ATOM 3532 C C . GLU A 1 432 ? -25.712 7.663 29.523 1.00 95.38 432 GLU A C 1
ATOM 3534 O O . GLU A 1 432 ? -26.092 8.508 28.706 1.00 95.38 432 GLU A O 1
ATOM 3539 N N . ILE A 1 433 ? -25.215 6.480 29.164 1.00 95.38 433 ILE A N 1
ATOM 3540 C CA . ILE A 1 433 ? -25.169 5.963 27.797 1.00 95.38 433 ILE A CA 1
ATOM 3541 C C . ILE A 1 433 ? -26.154 4.801 27.726 1.00 95.38 433 ILE A C 1
ATOM 3543 O O . ILE A 1 433 ? -25.976 3.793 28.415 1.00 95.38 433 ILE A O 1
ATOM 3547 N N . LYS A 1 434 ? -27.181 4.933 26.891 1.00 92.81 434 LYS A N 1
ATOM 3548 C CA . LYS A 1 434 ? -28.179 3.892 26.665 1.00 92.81 434 LYS A CA 1
ATOM 3549 C C . LYS A 1 434 ? -27.765 3.041 25.469 1.00 92.81 434 LYS A C 1
ATOM 3551 O O . LYS A 1 434 ? -27.668 3.532 24.347 1.00 92.81 434 LYS A O 1
ATOM 3556 N N . VAL A 1 435 ? -27.531 1.753 25.708 1.00 90.38 435 VAL A N 1
ATOM 3557 C CA . VAL A 1 435 ? -27.148 0.773 24.686 1.00 90.38 435 VAL A CA 1
ATOM 3558 C C . VAL A 1 435 ? -28.165 -0.357 24.705 1.00 90.38 435 VAL A C 1
ATOM 3560 O O . VAL A 1 435 ? -28.145 -1.216 25.583 1.00 90.38 435 VAL A O 1
ATOM 3563 N N . SER A 1 436 ? -29.060 -0.380 23.717 1.00 83.81 436 SER A N 1
ATOM 3564 C CA . SER A 1 436 ? -30.189 -1.321 23.693 1.00 83.81 436 SER A CA 1
ATOM 3565 C C . SER A 1 436 ? -31.016 -1.231 24.992 1.00 83.81 436 SER A C 1
ATOM 3567 O O . SER A 1 436 ? -31.612 -0.186 25.256 1.00 83.81 436 SER A O 1
ATOM 3569 N N . ASN A 1 437 ? -31.021 -2.286 25.816 1.00 82.75 437 ASN A N 1
ATOM 3570 C CA . ASN A 1 437 ? -31.740 -2.340 27.094 1.00 82.75 437 ASN A CA 1
ATOM 3571 C C . ASN A 1 437 ? -30.859 -2.011 28.312 1.00 82.75 437 ASN A C 1
ATOM 3573 O O . ASN A 1 437 ? -31.373 -1.964 29.426 1.00 82.75 437 ASN A O 1
ATOM 3577 N N . ASN A 1 438 ? -29.557 -1.788 28.115 1.00 87.62 438 ASN A N 1
ATOM 3578 C CA . ASN A 1 438 ? -28.608 -1.512 29.189 1.00 87.62 438 ASN A CA 1
ATOM 3579 C C . ASN A 1 438 ? -28.305 -0.015 29.273 1.00 87.62 438 ASN A C 1
ATOM 3581 O O . ASN A 1 438 ? -28.199 0.673 28.254 1.00 87.62 438 ASN A O 1
ATOM 3585 N N . THR A 1 439 ? -28.106 0.472 30.495 1.00 93.12 439 THR A N 1
ATOM 3586 C CA . THR A 1 439 ? -27.728 1.860 30.766 1.00 93.12 439 THR A CA 1
ATOM 3587 C C . THR A 1 439 ? -26.408 1.884 31.523 1.00 93.12 439 THR A C 1
ATOM 3589 O O . THR A 1 439 ? -26.270 1.248 32.565 1.00 93.12 439 THR A O 1
ATOM 3592 N N . HIS A 1 440 ? -25.441 2.636 31.002 1.00 94.56 440 HIS A N 1
ATOM 3593 C CA . HIS A 1 440 ? -24.099 2.760 31.564 1.00 94.56 440 HIS A CA 1
ATOM 3594 C C . HIS A 1 440 ? -23.854 4.191 32.034 1.00 94.56 440 HIS A C 1
ATOM 3596 O O . HIS A 1 440 ? -23.871 5.126 31.232 1.00 94.56 440 HIS A O 1
ATOM 3602 N N . GLN A 1 441 ? -23.605 4.374 33.328 1.00 95.31 441 GLN A N 1
ATOM 3603 C CA . GLN A 1 441 ? -23.320 5.691 33.897 1.00 95.31 441 GLN A CA 1
ATOM 3604 C C . GLN A 1 441 ? -21.889 6.131 33.589 1.00 95.31 441 GLN A C 1
ATOM 3606 O O . GLN A 1 441 ? -20.961 5.318 33.611 1.00 95.31 441 GLN A O 1
ATOM 3611 N N . PHE A 1 442 ? -21.694 7.427 33.354 1.00 95.81 442 PHE A N 1
ATOM 3612 C CA . PHE A 1 442 ? -20.376 8.014 33.164 1.00 95.81 442 PHE A CA 1
ATOM 3613 C C . PHE A 1 442 ? -20.216 9.366 33.862 1.00 95.81 442 PHE A C 1
ATOM 3615 O O . PHE A 1 442 ? -21.163 10.133 34.028 1.00 95.81 442 PHE A O 1
ATOM 3622 N N . ASN A 1 443 ? -18.971 9.677 34.215 1.00 94.38 443 ASN A N 1
ATOM 3623 C CA . ASN A 1 443 ? -18.551 10.948 34.782 1.00 94.38 443 ASN A CA 1
ATOM 3624 C C . ASN A 1 443 ? -17.304 11.455 34.053 1.00 94.38 443 ASN A C 1
ATOM 3626 O O . ASN A 1 443 ? -16.362 10.703 33.823 1.00 94.38 443 ASN A O 1
ATOM 3630 N N . ILE A 1 444 ? -17.274 12.744 33.725 1.00 93.50 444 ILE A N 1
ATOM 3631 C CA . ILE A 1 444 ? -16.119 13.421 33.131 1.00 93.50 444 ILE A CA 1
ATOM 3632 C C . ILE A 1 444 ? -15.683 14.537 34.070 1.00 93.50 444 ILE A C 1
ATOM 3634 O O . ILE A 1 444 ? -16.484 15.399 34.433 1.00 93.50 444 ILE A O 1
ATOM 3638 N N . LEU A 1 445 ? -14.406 14.542 34.436 1.00 90.44 445 LEU A N 1
ATOM 3639 C CA . LEU A 1 445 ? -13.780 15.568 35.263 1.00 90.44 445 LEU A CA 1
ATOM 3640 C C . LEU A 1 445 ? -12.653 16.233 34.478 1.00 90.44 445 LEU A C 1
ATOM 3642 O O . LEU A 1 445 ? -11.644 15.597 34.168 1.00 90.44 445 LEU A O 1
ATOM 3646 N N . LYS A 1 446 ? -12.793 17.530 34.193 1.00 86.06 446 LYS A N 1
ATOM 3647 C CA . LYS A 1 446 ? -11.733 18.315 33.545 1.00 86.06 446 LYS A CA 1
ATOM 3648 C C . LYS A 1 446 ? -10.925 19.075 34.596 1.00 86.06 446 LYS A C 1
ATOM 3650 O O . LYS A 1 446 ? -11.446 19.955 35.280 1.00 86.06 446 LYS A O 1
ATOM 3655 N N . LYS A 1 447 ? -9.636 18.745 34.719 1.00 78.50 447 LYS A N 1
ATOM 3656 C CA . LYS A 1 447 ? -8.676 19.378 35.640 1.00 78.50 447 LYS A CA 1
ATOM 3657 C C . LYS A 1 447 ? -7.487 19.932 34.856 1.00 78.50 447 LYS A C 1
ATOM 3659 O O . LYS A 1 447 ? -6.623 19.168 34.433 1.00 78.50 447 LYS A O 1
ATOM 3664 N N . HIS A 1 448 ? -7.399 21.254 34.703 1.00 72.88 448 HIS A N 1
ATOM 3665 C CA . HIS A 1 448 ? -6.334 21.938 33.948 1.00 72.88 448 HIS A CA 1
ATOM 3666 C C . HIS A 1 448 ? -6.036 21.287 32.576 1.00 72.88 448 HIS A C 1
ATOM 3668 O O . HIS A 1 448 ? -6.781 21.510 31.630 1.00 72.88 448 HIS A O 1
ATOM 3674 N N . LYS A 1 449 ? -4.950 20.499 32.474 1.00 71.25 449 LYS A N 1
ATOM 3675 C CA . LYS A 1 449 ? -4.451 19.827 31.252 1.00 71.25 449 LYS A CA 1
ATOM 3676 C C . LYS A 1 449 ? -4.881 18.356 31.122 1.00 71.25 449 LYS A C 1
ATOM 3678 O O . LYS A 1 449 ? -4.480 17.682 30.173 1.00 71.25 449 LYS A O 1
ATOM 3683 N N . ASN A 1 450 ? -5.651 17.853 32.084 1.00 81.69 450 ASN A N 1
ATOM 3684 C CA . ASN A 1 450 ? -6.094 16.468 32.141 1.00 81.69 450 ASN A CA 1
ATOM 3685 C C . ASN A 1 450 ? -7.623 16.385 32.098 1.00 81.69 450 ASN A C 1
ATOM 3687 O O . ASN A 1 450 ? -8.326 17.177 32.729 1.00 81.69 450 ASN A O 1
ATOM 3691 N N . GLU A 1 451 ? -8.126 15.377 31.402 1.00 87.94 451 GLU A N 1
ATOM 3692 C CA . GLU A 1 451 ? -9.533 14.992 31.386 1.00 87.94 451 GLU A CA 1
ATOM 3693 C C . GLU A 1 451 ? -9.631 13.543 31.863 1.00 87.94 451 GLU A C 1
ATOM 3695 O O . GLU A 1 451 ? -8.966 12.660 31.324 1.00 87.94 451 GLU A O 1
ATOM 3700 N N . VAL A 1 452 ? -10.412 13.306 32.915 1.00 90.69 452 VAL A N 1
ATOM 3701 C CA . VAL A 1 452 ? -10.659 11.967 33.458 1.00 90.69 452 VAL A CA 1
ATOM 3702 C C . VAL A 1 452 ? -12.072 11.564 33.080 1.00 90.69 452 VAL A C 1
ATOM 3704 O O . VAL A 1 452 ? -13.018 12.276 33.413 1.00 90.69 452 VAL A O 1
ATOM 3707 N N . VAL A 1 453 ? -12.205 10.436 32.391 1.00 93.00 453 VAL A N 1
ATOM 3708 C CA . VAL A 1 453 ? -13.484 9.851 31.986 1.00 93.00 453 VAL A CA 1
ATOM 3709 C C . VAL A 1 453 ? -13.665 8.542 32.745 1.00 93.00 453 VAL A C 1
ATOM 3711 O O . VAL A 1 453 ? -12.894 7.607 32.556 1.00 93.00 453 VAL A O 1
ATOM 3714 N N . GLU A 1 454 ? -14.673 8.474 33.605 1.00 94.56 454 GLU A N 1
ATOM 3715 C CA . GLU A 1 454 ? -15.033 7.289 34.385 1.00 94.56 454 GLU A CA 1
ATOM 3716 C C . GLU A 1 454 ? -16.351 6.721 33.873 1.00 94.56 454 GLU A C 1
ATOM 3718 O O . GLU A 1 454 ? -17.325 7.460 33.758 1.00 94.56 454 GLU A O 1
ATOM 3723 N N . ILE A 1 455 ? -16.400 5.426 33.568 1.00 95.19 455 ILE A N 1
ATOM 3724 C CA . ILE A 1 455 ? -17.572 4.766 32.983 1.00 95.19 455 ILE A CA 1
ATOM 3725 C C . ILE A 1 455 ? -17.832 3.452 33.714 1.00 95.19 455 ILE A C 1
ATOM 3727 O O . ILE A 1 455 ? -16.926 2.636 33.879 1.00 95.19 455 ILE A O 1
ATOM 3731 N N . GLN A 1 456 ? -19.081 3.239 34.119 1.00 94.88 456 GLN A N 1
ATOM 3732 C CA . GLN A 1 456 ? -19.558 1.975 34.671 1.00 94.88 456 GLN A CA 1
ATOM 3733 C C . GLN A 1 456 ? -19.835 1.005 33.520 1.00 94.88 456 GLN A C 1
ATOM 3735 O O . GLN A 1 456 ? -20.800 1.162 32.770 1.00 94.88 456 GLN A O 1
ATOM 3740 N N . THR A 1 457 ? -18.964 0.015 33.344 1.00 87.88 457 THR A N 1
ATOM 3741 C CA . THR A 1 457 ? -19.075 -0.974 32.263 1.00 87.88 457 THR A CA 1
ATOM 3742 C C . THR A 1 457 ? -19.953 -2.155 32.649 1.00 87.88 457 THR A C 1
ATOM 3744 O O . THR A 1 457 ? -20.407 -2.864 31.758 1.00 87.88 457 THR A O 1
ATOM 3747 N N . ALA A 1 458 ? -20.222 -2.355 33.946 1.00 84.06 458 ALA A N 1
ATOM 3748 C CA . ALA A 1 458 ? -21.016 -3.475 34.458 1.00 84.06 458 ALA A CA 1
ATOM 3749 C C . ALA A 1 458 ? -20.508 -4.844 33.954 1.00 84.06 458 ALA A C 1
ATOM 3751 O O . ALA A 1 458 ? -21.290 -5.757 33.706 1.00 84.06 458 ALA A O 1
ATOM 3752 N N . ASN A 1 459 ? -19.185 -4.971 33.779 1.00 78.62 459 ASN A N 1
ATOM 3753 C CA . ASN A 1 459 ? -18.497 -6.143 33.220 1.00 78.62 459 ASN A CA 1
ATOM 3754 C C . ASN A 1 459 ? -18.868 -6.502 31.763 1.00 78.62 459 ASN A C 1
ATOM 3756 O O . ASN A 1 459 ? -18.481 -7.569 31.279 1.00 78.62 459 ASN A O 1
ATOM 3760 N N . ASP A 1 460 ? -19.536 -5.613 31.019 1.00 83.56 460 ASP A N 1
ATOM 3761 C CA . ASP A 1 460 ? -19.713 -5.764 29.572 1.00 83.56 460 ASP A CA 1
ATOM 3762 C C . ASP A 1 460 ? -18.391 -5.458 28.846 1.00 83.56 460 ASP A C 1
ATOM 3764 O O . ASP A 1 460 ? -18.053 -4.312 28.524 1.00 83.56 460 ASP A O 1
ATOM 3768 N N . LYS A 1 461 ? -17.630 -6.521 28.561 1.00 82.31 461 LYS A N 1
ATOM 3769 C CA . LYS A 1 461 ? -16.344 -6.446 27.851 1.00 82.31 461 LYS A CA 1
ATOM 3770 C C . LYS A 1 461 ? -16.480 -5.883 26.434 1.00 82.31 461 LYS A C 1
ATOM 3772 O O . LYS A 1 461 ? -15.522 -5.293 25.927 1.00 82.31 461 LYS A O 1
ATOM 3777 N N . VAL A 1 462 ? -17.619 -6.063 25.762 1.00 83.31 462 VAL A N 1
ATOM 3778 C CA . VAL A 1 462 ? -17.835 -5.551 24.399 1.00 83.31 462 VAL A CA 1
ATOM 3779 C C . VAL A 1 462 ? -18.007 -4.038 24.448 1.00 83.31 462 VAL A C 1
ATOM 3781 O O . VAL A 1 462 ? -17.322 -3.319 23.711 1.00 83.31 462 VAL A O 1
ATOM 3784 N N . PHE A 1 463 ? -18.861 -3.552 25.347 1.00 88.44 463 PHE A N 1
ATOM 3785 C CA . PHE A 1 463 ? -19.048 -2.128 25.602 1.00 88.44 463 PHE A CA 1
ATOM 3786 C C . PHE A 1 463 ? -17.741 -1.467 26.052 1.00 88.44 463 PHE A C 1
ATOM 3788 O O . PHE A 1 463 ? -17.296 -0.502 25.427 1.00 88.44 463 PHE A O 1
ATOM 3795 N N . GLU A 1 464 ? -17.051 -2.041 27.042 1.00 88.88 464 GLU A N 1
ATOM 3796 C CA . GLU A 1 464 ? -15.755 -1.548 27.517 1.00 88.88 464 GLU A CA 1
ATOM 3797 C C . GLU A 1 464 ? -14.741 -1.416 26.369 1.00 88.88 464 GLU A C 1
ATOM 3799 O O . GLU A 1 464 ? -14.054 -0.402 26.231 1.00 88.88 464 GLU A O 1
ATOM 3804 N N . ASN A 1 465 ? -14.682 -2.410 25.482 1.00 86.69 465 ASN A N 1
ATOM 3805 C CA . ASN A 1 465 ? -13.808 -2.398 24.314 1.00 86.69 465 ASN A CA 1
ATOM 3806 C C . ASN A 1 465 ? -14.158 -1.304 23.292 1.00 86.69 465 ASN A C 1
ATOM 3808 O O . ASN A 1 465 ? -13.244 -0.760 22.655 1.00 86.69 465 ASN A O 1
ATOM 3812 N N . LYS A 1 466 ? -15.444 -0.979 23.103 1.00 93.00 466 LYS A N 1
ATOM 3813 C CA . LYS A 1 466 ? -15.868 0.163 22.274 1.00 93.00 466 LYS A CA 1
ATOM 3814 C C . LYS A 1 466 ? -15.423 1.477 22.915 1.00 93.00 466 LYS A C 1
ATOM 3816 O O . LYS A 1 466 ? -14.830 2.316 22.236 1.00 93.00 466 LYS A O 1
ATOM 3821 N N . ILE A 1 467 ? -15.617 1.615 24.225 1.00 95.00 467 ILE A N 1
ATOM 3822 C CA . ILE A 1 467 ? -15.225 2.803 24.987 1.00 95.00 467 ILE A CA 1
ATOM 3823 C C . ILE A 1 467 ? -13.705 3.010 24.981 1.00 95.00 467 ILE A C 1
ATOM 3825 O O . ILE A 1 467 ? -13.252 4.119 24.707 1.00 95.00 467 ILE A O 1
ATOM 3829 N N . LYS A 1 468 ? -12.890 1.965 25.179 1.00 92.56 468 LYS A N 1
ATOM 3830 C CA . LYS A 1 468 ? -11.418 2.056 25.074 1.00 92.56 468 LYS A CA 1
ATOM 3831 C C . LYS A 1 468 ? -10.979 2.641 23.726 1.00 92.56 468 LYS A C 1
ATOM 3833 O O . LYS A 1 468 ? -10.119 3.517 23.672 1.00 92.56 468 LYS A O 1
ATOM 3838 N N . ARG A 1 469 ? -11.604 2.202 22.627 1.00 94.50 469 ARG A N 1
ATOM 3839 C CA . ARG A 1 469 ? -11.347 2.714 21.266 1.00 94.50 469 ARG A CA 1
ATOM 3840 C C . ARG A 1 469 ? -11.794 4.163 21.089 1.00 94.50 469 ARG A C 1
ATOM 3842 O O . ARG A 1 469 ? -11.103 4.928 20.419 1.00 94.50 469 ARG A O 1
ATOM 3849 N N . ILE A 1 470 ? -12.913 4.546 21.699 1.00 95.38 470 ILE A N 1
ATOM 3850 C CA . ILE A 1 470 ? -13.348 5.944 21.759 1.00 95.38 470 ILE A CA 1
ATOM 3851 C C . ILE A 1 470 ? -12.313 6.788 22.497 1.00 95.38 470 ILE A C 1
ATOM 3853 O O . ILE A 1 470 ? -11.867 7.782 21.941 1.00 95.38 470 ILE A O 1
ATOM 3857 N N . LEU A 1 471 ? -11.846 6.364 23.673 1.00 93.31 471 LEU A N 1
ATOM 3858 C CA . LEU A 1 471 ? -10.828 7.089 24.438 1.00 93.31 471 LEU A CA 1
ATOM 3859 C C . LEU A 1 471 ? -9.534 7.265 23.627 1.00 93.31 471 LEU A C 1
ATOM 3861 O O . LEU A 1 471 ? -9.010 8.375 23.552 1.00 93.31 471 LEU A O 1
ATOM 3865 N N . TYR A 1 472 ? -9.070 6.229 22.916 1.00 92.38 472 TYR A N 1
ATOM 3866 C CA . TYR A 1 472 ? -7.936 6.364 21.993 1.00 92.38 472 TYR A CA 1
ATOM 3867 C C . TYR A 1 472 ? -8.173 7.419 20.906 1.00 92.38 472 TYR A C 1
ATOM 3869 O O . TYR A 1 472 ? -7.261 8.176 20.569 1.00 92.38 472 TYR A O 1
ATOM 3877 N N . LYS A 1 473 ? -9.378 7.489 20.336 1.00 92.06 473 LYS A N 1
ATOM 3878 C CA . LYS A 1 473 ? -9.722 8.508 19.337 1.00 92.06 473 LYS A CA 1
ATOM 3879 C C . LYS A 1 473 ? -9.780 9.899 19.961 1.00 92.06 473 LYS A C 1
ATOM 3881 O O . LYS A 1 473 ? -9.130 10.798 19.441 1.00 92.06 473 LYS A O 1
ATOM 3886 N N . THR A 1 474 ? -10.463 10.058 21.089 1.00 91.44 474 THR A N 1
ATOM 3887 C CA . THR A 1 474 ? -10.541 11.303 21.865 1.00 91.44 474 THR A CA 1
ATOM 3888 C C . THR A 1 474 ? -9.146 11.872 22.144 1.00 91.44 474 THR A C 1
ATOM 3890 O O . THR A 1 474 ? -8.897 13.054 21.909 1.00 91.44 474 THR A O 1
ATOM 3893 N N . THR A 1 475 ? -8.195 11.027 22.559 1.00 88.94 475 THR A N 1
ATOM 3894 C CA . THR A 1 475 ? -6.822 11.453 22.866 1.00 88.94 475 THR A CA 1
ATOM 3895 C C . THR A 1 475 ? -5.973 11.716 21.621 1.00 88.94 475 THR A C 1
ATOM 3897 O O . THR A 1 475 ? -5.301 12.745 21.536 1.00 88.94 475 THR A O 1
ATOM 3900 N N . TYR A 1 476 ? -5.952 10.786 20.662 1.00 89.06 476 TYR A N 1
ATOM 3901 C CA . TYR A 1 476 ? -4.932 10.753 19.606 1.00 89.06 476 TYR A CA 1
ATOM 3902 C C . TYR A 1 476 ? -5.414 11.211 18.230 1.00 89.06 476 TYR A C 1
ATOM 3904 O O . TYR A 1 476 ? -4.611 11.214 17.301 1.00 89.06 476 TYR A O 1
ATOM 3912 N N . CYS A 1 477 ? -6.686 11.582 18.056 1.00 90.38 477 CYS A N 1
ATOM 3913 C CA . CYS A 1 477 ? -7.185 12.030 16.757 1.00 90.38 477 CYS A CA 1
ATOM 3914 C C . CYS A 1 477 ? -6.351 13.200 16.202 1.00 90.38 477 CYS A C 1
ATOM 3916 O O . CYS A 1 477 ? -5.894 14.085 16.933 1.00 90.38 477 CYS A O 1
ATOM 3918 N N . VAL A 1 478 ? -6.152 13.146 14.887 1.00 90.94 478 VAL A N 1
ATOM 3919 C CA . VAL A 1 478 ? -5.488 14.160 14.048 1.00 90.94 478 VAL A CA 1
ATOM 3920 C C . VAL A 1 478 ? -6.303 14.437 12.779 1.00 90.94 478 VAL A C 1
ATOM 3922 O O . VAL A 1 478 ? -5.775 14.880 11.762 1.00 90.94 478 VAL A O 1
ATOM 3925 N N . ASN A 1 479 ? -7.587 14.066 12.819 1.00 92.44 479 ASN A N 1
ATOM 3926 C CA . ASN A 1 479 ? -8.568 14.253 11.753 1.00 92.44 479 ASN A CA 1
ATOM 3927 C C . ASN A 1 479 ? -8.141 13.638 10.404 1.00 92.44 479 ASN A C 1
ATOM 3929 O O . ASN A 1 479 ? -8.391 14.191 9.340 1.00 92.44 479 ASN A O 1
ATOM 3933 N N . CYS A 1 480 ? -7.512 12.454 10.424 1.00 92.81 480 CYS A N 1
ATOM 3934 C CA . CYS A 1 480 ? -6.957 11.812 9.222 1.00 92.81 480 CYS A CA 1
ATOM 3935 C C . CYS A 1 480 ? -7.994 11.238 8.234 1.00 92.81 480 CYS A C 1
ATOM 3937 O O . CYS A 1 480 ? -7.614 10.729 7.184 1.00 92.81 480 CYS A O 1
ATOM 3939 N N . GLY A 1 481 ? -9.289 11.249 8.565 1.00 92.12 481 GLY A N 1
ATOM 3940 C CA . GLY A 1 481 ? -10.359 10.765 7.677 1.00 92.12 481 GLY A CA 1
ATOM 3941 C C . GLY A 1 481 ? -10.549 9.246 7.615 1.00 92.12 481 GLY A C 1
ATOM 3942 O O . GLY A 1 481 ? -11.557 8.793 7.081 1.00 92.12 481 GLY A O 1
ATOM 3943 N N . ALA A 1 482 ? -9.638 8.442 8.175 1.00 92.56 482 ALA A N 1
ATOM 3944 C CA . ALA A 1 482 ? -9.686 6.984 8.019 1.00 92.56 482 ALA A CA 1
ATOM 3945 C C . ALA A 1 482 ? -10.983 6.359 8.557 1.00 92.56 482 ALA A C 1
ATOM 3947 O O . ALA A 1 482 ? -11.607 5.564 7.872 1.00 92.56 482 ALA A O 1
ATOM 3948 N N . CYS A 1 483 ? -11.438 6.758 9.747 1.00 92.50 483 CYS A N 1
ATOM 3949 C CA . CYS A 1 483 ? -12.665 6.211 10.328 1.00 92.50 483 CYS A CA 1
ATOM 3950 C C . CYS A 1 483 ? -13.960 6.722 9.674 1.00 92.50 483 CYS A C 1
ATOM 3952 O O . CYS A 1 483 ? -14.956 6.008 9.705 1.00 92.50 483 CYS A O 1
ATOM 3954 N N . GLU A 1 484 ? -13.952 7.919 9.075 1.00 91.31 484 GLU A N 1
ATOM 3955 C CA . GLU A 1 484 ? -15.074 8.443 8.271 1.00 91.31 484 GLU A CA 1
ATOM 3956 C C . GLU A 1 484 ? -15.277 7.599 7.003 1.00 91.31 484 GLU A C 1
ATOM 3958 O O . GLU A 1 484 ? -16.411 7.287 6.626 1.00 91.31 484 GLU A O 1
ATOM 3963 N N . ALA A 1 485 ? -14.181 7.147 6.382 1.00 87.75 485 ALA A N 1
ATOM 3964 C CA . ALA A 1 485 ? -14.242 6.278 5.210 1.00 87.75 485 ALA A CA 1
ATOM 3965 C C . ALA A 1 485 ? -14.981 4.957 5.499 1.00 87.75 485 ALA A C 1
ATOM 3967 O O . ALA A 1 485 ? -15.752 4.506 4.652 1.00 87.75 485 ALA A O 1
ATOM 3968 N N . GLU A 1 486 ? -14.850 4.415 6.714 1.00 87.25 486 GLU A N 1
ATOM 3969 C CA . GLU A 1 486 ? -15.477 3.152 7.141 1.00 87.25 486 GLU A CA 1
ATOM 3970 C C . GLU A 1 486 ? -16.962 3.265 7.510 1.00 87.25 486 GLU A C 1
ATOM 3972 O O . GLU A 1 486 ? -17.626 2.245 7.698 1.00 87.25 486 GLU A O 1
ATOM 3977 N N . CYS A 1 487 ? -17.503 4.481 7.648 1.00 87.31 487 CYS A N 1
ATOM 3978 C CA . CYS A 1 487 ? -18.900 4.674 8.032 1.00 87.31 487 CYS A CA 1
ATOM 3979 C C . CYS A 1 487 ? -19.838 4.337 6.856 1.00 87.31 487 CYS A C 1
ATOM 3981 O O . CYS A 1 487 ? -19.803 5.047 5.848 1.00 87.31 487 CYS A O 1
ATOM 3983 N N . PRO A 1 488 ? -20.684 3.293 6.935 1.00 80.38 488 PRO A N 1
ATOM 3984 C CA . PRO A 1 488 ? -21.512 2.876 5.803 1.00 80.38 488 PRO A CA 1
ATOM 3985 C C . PRO A 1 488 ? -22.713 3.800 5.550 1.00 80.38 488 PRO A C 1
ATOM 3987 O O . PRO A 1 488 ? -23.221 3.819 4.434 1.00 80.38 488 PRO A O 1
ATOM 3990 N N . THR A 1 489 ? -23.154 4.558 6.559 1.00 83.38 489 THR A N 1
ATOM 3991 C CA . THR A 1 489 ? -24.339 5.435 6.501 1.00 83.38 489 THR A CA 1
ATOM 3992 C C . THR A 1 489 ? -23.994 6.919 6.397 1.00 83.38 489 THR A C 1
ATOM 3994 O O . THR A 1 489 ? -24.876 7.762 6.477 1.00 83.38 489 THR A O 1
ATOM 3997 N N . ASN A 1 490 ? -22.709 7.259 6.244 1.00 85.31 490 ASN A N 1
ATOM 3998 C CA . ASN A 1 490 ? -22.216 8.643 6.236 1.00 85.31 490 ASN A CA 1
ATOM 3999 C C . ASN A 1 490 ? -22.545 9.451 7.508 1.00 85.31 490 ASN A C 1
ATOM 4001 O O . ASN A 1 490 ? -22.431 10.668 7.506 1.00 85.31 490 ASN A O 1
ATOM 4005 N N . ALA A 1 491 ? -22.866 8.780 8.617 1.00 90.00 491 ALA A N 1
ATOM 4006 C CA . ALA A 1 491 ? -23.188 9.416 9.893 1.00 90.00 491 ALA A CA 1
ATOM 4007 C C . ALA A 1 491 ? -21.995 10.088 10.596 1.00 90.00 491 ALA A C 1
ATOM 4009 O O . ALA A 1 491 ? -22.195 10.795 11.574 1.00 90.00 491 ALA A O 1
ATOM 4010 N N . LEU A 1 492 ? -20.754 9.836 10.163 1.00 92.00 492 LEU A N 1
ATOM 4011 C CA . LEU A 1 492 ? -19.538 10.311 10.830 1.00 92.00 492 LEU A CA 1
ATOM 4012 C C . LEU A 1 492 ? -18.776 11.268 9.917 1.00 92.00 492 LEU A C 1
ATOM 4014 O O . LEU A 1 492 ? -18.344 10.865 8.841 1.00 92.00 492 LEU A O 1
ATOM 4018 N N . TYR A 1 493 ? -18.513 12.470 10.417 1.00 91.38 493 TYR A N 1
ATOM 4019 C CA . TYR A 1 493 ? -17.641 13.469 9.808 1.00 91.38 493 TYR A CA 1
ATOM 4020 C C . TYR A 1 493 ? -16.470 13.740 10.746 1.00 91.38 493 TYR A C 1
ATOM 4022 O O . TYR A 1 493 ? -16.677 13.859 11.951 1.00 91.38 493 TYR A O 1
ATOM 4030 N N . VAL A 1 494 ? -15.242 13.833 10.228 1.00 89.69 494 VAL A N 1
ATOM 4031 C CA . VAL A 1 494 ? -14.067 14.159 11.065 1.00 89.69 494 VAL A CA 1
ATOM 4032 C C . VAL A 1 494 ? -13.426 15.506 10.754 1.00 89.69 494 VAL A C 1
ATOM 4034 O O . VAL A 1 494 ? -12.434 15.851 11.394 1.00 89.69 494 VAL A O 1
ATOM 4037 N N . LEU A 1 495 ? -13.959 16.259 9.790 1.00 84.75 495 LEU A N 1
ATOM 4038 C CA . LEU A 1 495 ? -13.445 17.571 9.399 1.00 84.75 495 LEU A CA 1
ATOM 4039 C C . LEU A 1 495 ? -14.533 18.651 9.488 1.00 84.75 495 LEU A C 1
ATOM 4041 O O . LEU A 1 495 ? -15.643 18.414 9.011 1.00 84.75 495 LEU A O 1
ATOM 4045 N N . PRO A 1 496 ? -14.216 19.849 10.021 1.00 80.19 496 PRO A N 1
ATOM 4046 C CA . PRO A 1 496 ? -12.950 20.222 10.676 1.00 80.19 496 PRO A CA 1
ATOM 4047 C C . PRO A 1 496 ? -12.762 19.581 12.065 1.00 80.19 496 PRO A C 1
ATOM 4049 O O . PRO A 1 496 ? -11.643 19.514 12.555 1.00 80.19 496 PRO A O 1
ATOM 4052 N N . SER A 1 497 ? -13.840 19.083 12.670 1.00 86.69 497 SER A N 1
ATOM 4053 C CA . SER A 1 497 ? -13.861 18.364 13.947 1.00 86.69 497 SER A CA 1
ATOM 4054 C C . SER A 1 497 ? -14.750 17.131 13.827 1.00 86.69 497 SER A C 1
ATOM 4056 O O . SER A 1 497 ? -15.524 17.014 12.871 1.00 86.69 497 SER A O 1
ATOM 4058 N N . VAL A 1 498 ? -14.691 16.226 14.804 1.00 91.50 498 VAL A N 1
ATOM 4059 C CA . VAL A 1 498 ? -15.601 15.076 14.823 1.00 91.50 498 VAL A CA 1
ATOM 4060 C C . VAL A 1 498 ? -17.043 15.542 15.033 1.00 91.50 498 VAL A C 1
ATOM 4062 O O . VAL A 1 498 ? -17.309 16.371 15.902 1.00 91.50 498 VAL A O 1
ATOM 4065 N N . LYS A 1 499 ? -17.959 15.019 14.213 1.00 94.00 499 LYS A N 1
ATOM 4066 C CA . LYS A 1 499 ? -19.415 15.143 14.349 1.00 94.00 499 LYS A CA 1
ATOM 4067 C C . LYS A 1 499 ? -20.087 13.839 13.937 1.00 94.00 499 LYS A C 1
ATOM 4069 O O . LYS A 1 499 ? -19.727 13.258 12.911 1.00 94.00 499 LYS A O 1
ATOM 4074 N N . ILE A 1 500 ? -21.058 13.400 14.727 1.00 94.25 500 ILE A N 1
ATOM 4075 C CA . ILE A 1 500 ? -21.845 12.193 14.500 1.00 94.25 500 ILE A CA 1
ATOM 4076 C C . ILE A 1 500 ? -23.323 12.567 14.430 1.00 94.25 500 ILE A C 1
ATOM 4078 O O . ILE A 1 500 ? -23.889 13.106 15.383 1.00 94.25 500 ILE A O 1
ATOM 4082 N N . ASP A 1 501 ? -23.940 12.257 13.295 1.00 91.50 501 ASP A N 1
ATOM 4083 C CA . ASP A 1 501 ? -25.384 12.340 13.119 1.00 91.50 501 ASP A CA 1
ATOM 4084 C C . ASP A 1 501 ? -26.040 11.101 13.743 1.00 91.50 501 ASP A C 1
ATOM 4086 O O . ASP A 1 501 ? -25.924 9.986 13.225 1.00 91.50 501 ASP A O 1
ATOM 4090 N N . GLY A 1 502 ? -26.704 11.297 14.884 1.00 87.06 502 GLY A N 1
ATOM 4091 C CA . GLY A 1 502 ? -27.388 10.228 15.611 1.00 87.06 502 GLY A CA 1
ATOM 4092 C C . GLY A 1 502 ? -28.535 9.591 14.824 1.00 87.06 502 GLY A C 1
ATOM 4093 O O . GLY A 1 502 ? -28.781 8.405 14.998 1.00 87.06 502 GLY A O 1
ATOM 4094 N N . ASN A 1 503 ? -29.172 10.322 13.902 1.00 87.88 503 ASN A N 1
ATOM 4095 C CA . ASN A 1 503 ? -30.287 9.796 13.110 1.00 87.88 503 ASN A CA 1
ATOM 4096 C C . ASN A 1 503 ? -29.812 8.833 12.013 1.00 87.88 503 ASN A C 1
ATOM 4098 O O . ASN A 1 503 ? -30.539 7.927 11.617 1.00 87.88 503 ASN A O 1
ATOM 4102 N N . LEU A 1 504 ? -28.584 9.022 11.518 1.00 89.19 504 LEU A N 1
ATOM 4103 C CA . LEU A 1 504 ? -27.985 8.172 10.483 1.00 89.19 504 LEU A CA 1
ATOM 4104 C C . LEU A 1 504 ? -27.105 7.056 11.064 1.00 89.19 504 LEU A C 1
ATOM 4106 O O . LEU A 1 504 ? -26.753 6.097 10.366 1.00 89.19 504 LEU A O 1
ATOM 4110 N N . CYS A 1 505 ? -26.661 7.185 12.314 1.00 90.81 505 CYS A N 1
ATOM 4111 C CA . CYS A 1 505 ? -25.757 6.229 12.938 1.00 90.81 505 CYS A CA 1
ATOM 4112 C C . CYS A 1 505 ? -26.496 4.937 13.308 1.00 90.81 505 CYS A C 1
ATOM 4114 O O . CYS A 1 505 ? -27.418 4.935 14.107 1.00 90.81 505 CYS A O 1
ATOM 4116 N N . THR A 1 506 ? -26.031 3.801 12.788 1.00 89.19 506 THR A N 1
ATOM 4117 C CA . THR A 1 506 ? -26.592 2.471 13.104 1.00 89.19 506 THR A CA 1
ATOM 4118 C C . THR A 1 506 ? -25.851 1.750 14.231 1.00 89.19 506 THR A C 1
ATOM 4120 O O . THR A 1 506 ? -26.035 0.553 14.430 1.00 89.19 506 THR A O 1
ATOM 4123 N N . HIS A 1 507 ? -24.932 2.436 14.919 1.00 91.62 507 HIS A N 1
ATOM 4124 C CA . HIS A 1 507 ? -24.064 1.877 15.966 1.00 91.62 507 HIS A CA 1
ATOM 4125 C C . HIS A 1 507 ? -23.275 0.610 15.561 1.00 91.62 507 HIS A C 1
ATOM 4127 O O . HIS A 1 507 ? -22.844 -0.176 16.409 1.00 91.62 507 HIS A O 1
ATOM 4133 N N . CYS A 1 508 ? -23.022 0.427 14.255 1.00 88.88 508 CYS A N 1
ATOM 4134 C CA . CYS A 1 508 ? -22.361 -0.763 13.701 1.00 88.88 508 CYS A CA 1
ATOM 4135 C C . CYS A 1 508 ? -20.914 -0.976 14.187 1.00 88.88 508 CYS A C 1
ATOM 4137 O O . CYS A 1 508 ? -20.386 -2.080 14.111 1.00 88.88 508 CYS A O 1
ATOM 4139 N N . GLY A 1 509 ? -20.245 0.077 14.669 1.00 89.12 509 GLY A N 1
ATOM 4140 C CA . GLY A 1 509 ? -18.889 -0.004 15.216 1.00 89.12 509 GLY A CA 1
ATOM 4141 C C . GLY A 1 509 ? -17.753 -0.087 14.187 1.00 89.12 509 GLY A C 1
ATOM 4142 O O . GLY A 1 509 ? -16.595 -0.076 14.600 1.00 89.12 509 GLY A O 1
ATOM 4143 N N . ASN A 1 510 ? -18.014 -0.093 12.874 1.00 89.75 510 ASN A N 1
ATOM 4144 C CA . ASN A 1 510 ? -16.962 -0.173 11.841 1.00 89.75 510 ASN A CA 1
ATOM 4145 C C . ASN A 1 510 ? -15.862 0.889 12.028 1.00 89.75 510 ASN A C 1
ATOM 4147 O O . ASN A 1 510 ? -14.669 0.587 11.983 1.00 89.75 510 ASN A O 1
ATOM 4151 N N . CYS A 1 511 ? -16.253 2.124 12.356 1.00 91.75 511 CYS A N 1
ATOM 4152 C CA . CYS A 1 511 ? -15.337 3.235 12.625 1.00 91.75 511 CYS A CA 1
ATOM 4153 C C . CYS A 1 511 ? -14.465 3.050 13.885 1.00 91.75 511 CYS A C 1
ATOM 4155 O O . CYS A 1 511 ? -13.495 3.794 14.063 1.00 91.75 511 CYS A O 1
ATOM 4157 N N . LEU A 1 512 ? -14.803 2.091 14.756 1.00 92.75 512 LEU A N 1
ATOM 4158 C CA . LEU A 1 512 ? -14.038 1.686 15.938 1.00 92.75 512 LEU A CA 1
ATOM 4159 C C . LEU A 1 512 ? -13.182 0.437 15.673 1.00 92.75 512 LEU A C 1
ATOM 4161 O O . LEU A 1 512 ? -12.085 0.345 16.213 1.00 92.75 512 LEU A O 1
ATOM 4165 N N . TYR A 1 513 ? -13.645 -0.517 14.863 1.00 89.19 513 TYR A N 1
ATOM 4166 C CA . TYR A 1 513 ? -12.990 -1.827 14.716 1.00 89.19 513 TYR A CA 1
ATOM 4167 C C . TYR A 1 513 ? -12.080 -1.978 13.486 1.00 89.19 513 TYR A C 1
ATOM 4169 O O . TYR A 1 513 ? -11.330 -2.947 13.426 1.00 89.19 513 TYR A O 1
ATOM 4177 N N . PHE A 1 514 ? -12.060 -1.020 12.552 1.00 84.94 514 PHE A N 1
ATOM 4178 C CA . PHE A 1 514 ? -11.241 -1.094 11.324 1.00 84.94 514 PHE A CA 1
ATOM 4179 C C . PHE A 1 514 ? -9.718 -1.184 11.549 1.00 84.94 514 PHE A C 1
ATOM 4181 O O . PHE A 1 514 ? -8.959 -1.530 10.645 1.00 84.94 514 PHE A O 1
ATOM 4188 N N . VAL A 1 515 ? -9.244 -0.848 12.749 1.00 85.69 515 VAL A N 1
ATOM 4189 C CA . VAL A 1 515 ? -7.840 -0.963 13.139 1.00 85.69 515 VAL A CA 1
ATOM 4190 C C . VAL A 1 515 ? -7.733 -1.310 14.621 1.00 85.69 515 VAL A C 1
ATOM 4192 O O . VAL A 1 515 ? -8.596 -0.957 15.425 1.00 85.69 515 VAL A O 1
ATOM 4195 N N . GLU A 1 516 ? -6.642 -1.970 15.000 1.00 77.12 516 GLU A N 1
ATOM 4196 C CA . GLU A 1 516 ? -6.234 -2.143 16.396 1.00 77.12 516 GLU A CA 1
ATOM 4197 C C . GLU A 1 516 ? -6.299 -0.804 17.158 1.00 77.12 516 GLU A C 1
ATOM 4199 O O . GLU A 1 516 ? -5.868 0.230 16.640 1.00 77.12 516 GLU A O 1
ATOM 4204 N N . LYS A 1 517 ? -6.897 -0.809 18.360 1.00 84.38 517 LYS A N 1
ATOM 4205 C CA . LYS A 1 517 ? -7.206 0.388 19.179 1.00 84.38 517 LYS A CA 1
ATOM 4206 C C . LYS A 1 517 ? -8.165 1.408 18.544 1.00 84.38 517 LYS A C 1
ATOM 4208 O O . LYS A 1 517 ? -8.426 2.452 19.132 1.00 84.38 517 LYS A O 1
ATOM 4213 N N . GLY A 1 518 ? -8.713 1.128 17.364 1.00 88.44 518 GLY A N 1
ATOM 4214 C CA . GLY A 1 518 ? -9.665 1.983 16.653 1.00 88.44 518 GLY A CA 1
ATOM 4215 C C . GLY A 1 518 ? -9.099 3.298 16.120 1.00 88.44 518 GLY A C 1
ATOM 4216 O O . GLY A 1 518 ? -9.827 4.078 15.509 1.00 88.44 518 GLY A O 1
ATOM 4217 N N . CYS A 1 519 ? -7.808 3.570 16.296 1.00 91.88 519 CYS A N 1
ATOM 4218 C CA . CYS A 1 519 ? -7.156 4.769 15.787 1.00 91.88 519 CYS A CA 1
ATOM 4219 C C . CYS A 1 519 ? -5.777 4.423 15.219 1.00 91.88 519 CYS A C 1
ATOM 4221 O O . CYS A 1 519 ? -4.931 3.868 15.919 1.00 91.88 519 CYS A O 1
ATOM 4223 N N . LEU A 1 520 ? -5.528 4.799 13.959 1.00 92.19 520 LEU A N 1
ATOM 4224 C CA . LEU A 1 520 ? -4.238 4.561 13.304 1.00 92.19 520 LEU A CA 1
ATOM 4225 C C . LEU A 1 520 ? -3.086 5.287 14.022 1.00 92.19 520 LEU A C 1
ATOM 4227 O O . LEU A 1 520 ? -1.979 4.757 14.063 1.00 92.19 520 LEU A O 1
ATOM 4231 N N . VAL A 1 521 ? -3.338 6.467 14.608 1.00 91.44 521 VAL A N 1
ATOM 4232 C CA . VAL A 1 521 ? -2.333 7.197 15.402 1.00 91.44 521 VAL A CA 1
ATOM 4233 C C . VAL A 1 521 ? -2.027 6.429 16.680 1.00 91.44 521 VAL A C 1
ATOM 4235 O O . VAL A 1 521 ? -0.866 6.157 16.950 1.00 91.44 521 VAL A O 1
ATOM 4238 N N . ALA A 1 522 ? -3.053 6.005 17.427 1.00 89.12 522 ALA A N 1
ATOM 4239 C CA . ALA A 1 522 ? -2.866 5.236 18.658 1.00 89.12 522 ALA A CA 1
ATOM 4240 C C . ALA A 1 522 ? -2.110 3.920 18.407 1.00 89.12 522 ALA A C 1
ATOM 4242 O O . ALA A 1 522 ? -1.250 3.543 19.200 1.00 89.12 522 ALA A O 1
ATOM 4243 N N . LYS A 1 523 ? -2.386 3.253 17.278 1.00 87.62 523 LYS A N 1
ATOM 4244 C CA . LYS A 1 523 ? -1.624 2.084 16.824 1.00 87.62 523 LYS A CA 1
ATOM 4245 C C . LYS A 1 523 ? -0.174 2.436 16.481 1.00 87.62 523 LYS A C 1
ATOM 4247 O O . LYS A 1 523 ? 0.732 1.713 16.874 1.00 87.62 523 LYS A O 1
ATOM 4252 N N . SER A 1 524 ? 0.057 3.531 15.752 1.00 87.50 524 SER A N 1
ATOM 4253 C CA . SER A 1 524 ? 1.411 3.958 15.379 1.00 87.50 524 SER A CA 1
ATOM 4254 C C . SER A 1 524 ? 2.236 4.327 16.616 1.00 87.50 524 SER A C 1
ATOM 4256 O O . SER A 1 524 ? 3.379 3.904 16.747 1.00 87.50 524 SER A O 1
ATOM 4258 N N . LEU A 1 525 ? 1.657 5.077 17.552 1.00 83.00 525 LEU A N 1
ATOM 4259 C CA . LEU A 1 525 ? 2.335 5.568 18.754 1.00 83.00 525 LEU A CA 1
ATOM 4260 C C . LEU A 1 525 ? 2.486 4.513 19.857 1.00 83.00 525 LEU A C 1
ATOM 4262 O O . LEU A 1 525 ? 3.094 4.793 20.887 1.00 83.00 525 LEU A O 1
ATOM 4266 N N . GLN A 1 526 ? 1.958 3.305 19.669 1.00 72.94 526 GLN A N 1
ATOM 4267 C CA . GLN A 1 526 ? 2.147 2.224 20.626 1.00 72.94 526 GLN A CA 1
ATOM 4268 C C . GLN A 1 526 ? 3.631 1.893 20.734 1.00 72.94 526 GLN A C 1
ATOM 4270 O O . GLN A 1 526 ? 4.256 1.505 19.750 1.00 72.94 526 GLN A O 1
ATOM 4275 N N . MET A 1 527 ? 4.209 2.045 21.923 1.00 57.69 527 MET A N 1
ATOM 4276 C CA . MET A 1 527 ? 5.551 1.533 22.181 1.00 57.69 527 MET A CA 1
ATOM 4277 C C . MET A 1 527 ? 5.542 0.021 21.948 1.00 57.69 527 MET A C 1
ATOM 4279 O O . MET A 1 527 ? 4.602 -0.662 22.358 1.00 57.69 527 MET A O 1
ATOM 4283 N N . ALA A 1 528 ? 6.557 -0.495 21.253 1.00 41.16 528 ALA A N 1
ATOM 4284 C CA . ALA A 1 528 ? 6.748 -1.933 21.200 1.00 41.16 528 ALA A CA 1
ATOM 4285 C C . ALA A 1 528 ? 6.969 -2.410 22.642 1.00 41.16 528 ALA A C 1
ATOM 4287 O O . ALA A 1 528 ? 7.784 -1.838 23.364 1.00 41.16 528 ALA A O 1
ATOM 4288 N N . GLU A 1 529 ? 6.258 -3.445 23.079 1.00 34.31 529 GLU A N 1
ATOM 4289 C CA . GLU A 1 529 ? 6.462 -4.078 24.392 1.00 34.31 529 GLU A CA 1
ATOM 4290 C C . GLU A 1 529 ? 7.764 -4.906 24.421 1.00 34.31 529 GLU A C 1
ATOM 4292 O O . GLU A 1 529 ? 7.814 -6.042 24.882 1.00 34.31 529 GLU A O 1
ATOM 4297 N N . GLY A 1 530 ? 8.843 -4.349 23.876 1.00 32.19 530 GLY A N 1
ATOM 4298 C CA . GLY A 1 530 ? 10.117 -5.013 23.668 1.00 32.19 530 GLY A CA 1
ATOM 4299 C C . GLY A 1 530 ? 11.198 -3.969 23.458 1.00 32.19 530 GLY A C 1
ATOM 4300 O O . GLY A 1 530 ? 11.530 -3.641 22.326 1.00 32.19 530 GLY A O 1
ATOM 4301 N N . GLY A 1 531 ? 11.721 -3.431 24.559 1.00 29.05 531 GLY A N 1
ATOM 4302 C CA . GLY A 1 531 ? 12.819 -2.471 24.492 1.00 29.05 531 GLY A CA 1
ATOM 4303 C C . GLY A 1 531 ? 13.382 -2.061 25.845 1.00 29.05 531 GLY A C 1
ATOM 4304 O O . GLY A 1 531 ? 14.574 -2.227 26.073 1.00 29.05 531 GLY A O 1
ATOM 4305 N N . ARG A 1 532 ? 12.564 -1.535 26.769 1.00 26.36 532 ARG A N 1
ATOM 4306 C CA . ARG A 1 532 ? 13.089 -0.931 28.019 1.00 26.36 532 ARG A CA 1
ATOM 4307 C C . ARG A 1 532 ? 12.210 -1.083 29.266 1.00 26.36 532 ARG A C 1
ATOM 4309 O O . ARG A 1 532 ? 12.334 -0.287 30.181 1.00 26.36 532 ARG A O 1
ATOM 4316 N N . ASN A 1 533 ? 11.368 -2.115 29.340 1.00 26.19 533 ASN A N 1
ATOM 4317 C CA . ASN A 1 533 ? 10.651 -2.480 30.572 1.00 26.19 533 ASN A CA 1
ATOM 4318 C C . ASN A 1 533 ? 10.754 -3.990 30.848 1.00 26.19 533 ASN A C 1
ATOM 4320 O O . ASN A 1 533 ? 9.764 -4.712 30.907 1.00 26.19 533 ASN A O 1
ATOM 4324 N N . MET A 1 534 ? 11.977 -4.467 31.091 1.00 29.70 534 MET A N 1
ATOM 4325 C CA . MET A 1 534 ? 12.222 -5.681 31.889 1.00 29.70 534 MET A CA 1
ATOM 4326 C C . MET A 1 534 ? 12.067 -5.357 33.388 1.00 29.70 534 MET A C 1
ATOM 4328 O O . MET A 1 534 ? 12.949 -5.594 34.205 1.00 29.70 534 MET A O 1
ATOM 4332 N N . GLY A 1 535 ? 10.928 -4.766 33.748 1.00 30.09 535 GLY A N 1
ATOM 4333 C CA . GLY A 1 535 ? 10.619 -4.337 35.104 1.00 30.09 535 GLY A CA 1
ATOM 4334 C C . GLY A 1 535 ? 9.180 -3.851 35.176 1.00 30.09 535 GLY A C 1
ATOM 4335 O O . GLY A 1 535 ? 8.901 -2.719 34.811 1.00 30.09 535 GLY A O 1
ATOM 4336 N N . LYS A 1 536 ? 8.286 -4.723 35.662 1.00 27.39 536 LYS A N 1
ATOM 4337 C CA . LYS A 1 536 ? 6.850 -4.488 35.918 1.00 27.39 536 LYS A CA 1
ATOM 4338 C C . LYS A 1 536 ? 5.908 -4.513 34.695 1.00 27.39 536 LYS A C 1
ATOM 4340 O O . LYS A 1 536 ? 5.086 -3.626 34.519 1.00 27.39 536 LYS A O 1
ATOM 4345 N N . MET A 1 537 ? 5.938 -5.596 33.915 1.00 29.09 537 MET A N 1
ATOM 4346 C CA . MET A 1 537 ? 4.675 -6.175 33.414 1.00 29.09 537 MET A CA 1
ATOM 4347 C C . MET A 1 537 ? 4.056 -6.977 34.561 1.00 29.09 537 MET A C 1
ATOM 4349 O O . MET A 1 537 ? 4.797 -7.652 35.285 1.00 29.09 537 MET A O 1
ATOM 4353 N N . SER A 1 538 ? 2.736 -6.913 34.737 1.00 32.41 538 SER A N 1
ATOM 4354 C CA . SER A 1 538 ? 2.017 -7.759 35.695 1.00 32.41 538 SER A CA 1
ATOM 4355 C C . SER A 1 538 ? 2.447 -9.216 35.509 1.00 32.41 538 SER A C 1
ATOM 4357 O O . SER A 1 538 ? 2.383 -9.757 34.402 1.00 32.41 538 SER A O 1
ATOM 4359 N N . ARG A 1 539 ? 2.931 -9.842 36.582 1.00 33.09 539 ARG A N 1
ATOM 4360 C CA . ARG A 1 539 ? 3.490 -11.200 36.569 1.00 33.09 539 ARG A CA 1
ATOM 4361 C C . ARG A 1 539 ? 2.445 -12.301 36.306 1.00 33.09 539 ARG A C 1
ATOM 4363 O O . ARG A 1 539 ? 2.848 -13.448 36.162 1.00 33.09 539 ARG A O 1
ATOM 4370 N N . ASP A 1 540 ? 1.164 -11.963 36.140 1.00 41.22 540 ASP A N 1
ATOM 4371 C CA . ASP A 1 540 ? 0.071 -12.917 36.379 1.00 41.22 540 ASP A CA 1
ATOM 4372 C C . ASP A 1 540 ? -0.781 -13.351 35.169 1.00 41.22 540 ASP A C 1
ATOM 4374 O O . ASP A 1 540 ? -1.725 -14.118 35.360 1.00 41.22 540 ASP A O 1
ATOM 4378 N N . SER A 1 541 ? -0.481 -12.972 33.913 1.00 58.22 541 SER A N 1
ATOM 4379 C CA . SER A 1 541 ? -1.228 -13.578 32.786 1.00 58.22 541 SER A CA 1
ATOM 4380 C C . SER A 1 541 ? -0.793 -15.032 32.563 1.00 58.22 541 SER A C 1
ATOM 4382 O O . SER A 1 541 ? 0.275 -15.314 32.006 1.00 58.22 541 SER A O 1
ATOM 4384 N N . LYS A 1 542 ? -1.665 -15.971 32.954 1.00 69.88 542 LYS A N 1
ATOM 4385 C CA . LYS A 1 542 ? -1.520 -17.419 32.717 1.00 69.88 542 LYS A CA 1
ATOM 4386 C C . LYS A 1 542 ? -1.405 -17.792 31.231 1.00 69.88 542 LYS A C 1
ATOM 4388 O O . LYS A 1 542 ? -0.960 -18.901 30.936 1.00 69.88 542 LYS A O 1
ATOM 4393 N N . LEU A 1 543 ? -1.766 -16.890 30.312 1.00 81.81 543 LEU A N 1
ATOM 4394 C CA . LEU A 1 543 ? -1.749 -17.101 28.859 1.00 81.81 543 LEU A CA 1
ATOM 4395 C C . LEU A 1 543 ? -0.478 -16.556 28.177 1.00 81.81 543 LEU A C 1
ATOM 4397 O O . LEU A 1 543 ? -0.317 -16.671 26.958 1.00 81.81 543 LEU A O 1
ATOM 4401 N N . LYS A 1 544 ? 0.480 -16.015 28.942 1.00 80.81 544 LYS A N 1
ATOM 4402 C CA . LYS A 1 544 ? 1.741 -15.491 28.401 1.00 80.81 544 LYS A CA 1
ATOM 4403 C C . LYS A 1 544 ? 2.506 -16.546 27.590 1.00 80.81 544 LYS A C 1
ATOM 4405 O O . LYS A 1 544 ? 2.911 -17.598 28.087 1.00 80.81 544 LYS A O 1
ATOM 4410 N N . GLY A 1 545 ? 2.783 -16.224 26.326 1.00 84.81 545 GLY A N 1
ATOM 4411 C CA . GLY A 1 545 ? 3.483 -17.118 25.402 1.00 84.81 545 GLY A CA 1
ATOM 4412 C C . GLY A 1 545 ? 2.581 -18.175 24.756 1.00 84.81 545 GLY A C 1
ATOM 4413 O O . GLY A 1 545 ? 3.078 -19.240 24.410 1.00 84.81 545 GLY A O 1
ATOM 4414 N N . PHE A 1 546 ? 1.287 -17.895 24.582 1.00 90.75 546 PHE A N 1
ATOM 4415 C CA . PHE A 1 546 ? 0.303 -18.799 23.967 1.00 90.75 546 PHE A CA 1
ATOM 4416 C C . PHE A 1 546 ? 0.702 -19.339 22.578 1.00 90.75 546 PHE A C 1
ATOM 4418 O O . PHE A 1 546 ? 0.450 -20.495 22.262 1.00 90.75 546 PHE A O 1
ATOM 4425 N N . GLY A 1 547 ? 1.365 -18.524 21.748 1.00 89.06 547 GLY A N 1
ATOM 4426 C CA . GLY A 1 547 ? 1.809 -18.898 20.394 1.00 89.06 547 GLY A CA 1
ATOM 4427 C C . GLY A 1 547 ? 3.281 -19.316 20.282 1.00 89.06 547 GLY A C 1
ATOM 4428 O O . GLY A 1 547 ? 3.837 -19.261 19.186 1.00 89.06 547 GLY A O 1
ATOM 4429 N N . ARG A 1 548 ? 3.943 -19.677 21.393 1.00 93.00 548 ARG A N 1
ATOM 4430 C CA . ARG A 1 548 ? 5.400 -19.935 21.443 1.00 93.00 548 ARG A CA 1
ATOM 4431 C C . ARG A 1 548 ? 5.876 -21.119 20.586 1.00 93.00 548 ARG A C 1
ATOM 4433 O O . ARG A 1 548 ? 7.055 -21.185 20.264 1.00 93.00 548 ARG A O 1
ATOM 4440 N N . TYR A 1 549 ? 4.971 -22.011 20.183 1.00 92.56 549 TYR A N 1
ATOM 4441 C CA . TYR A 1 549 ? 5.272 -23.196 19.366 1.00 92.56 549 TYR A CA 1
ATOM 4442 C C . TYR A 1 549 ? 5.131 -22.959 17.854 1.00 92.56 549 TYR A C 1
ATOM 4444 O O . TYR A 1 549 ? 5.146 -23.913 17.072 1.00 92.56 549 TYR A O 1
ATOM 4452 N N . LEU A 1 550 ? 4.973 -21.702 17.414 1.00 91.88 550 LEU A N 1
ATOM 4453 C CA . LEU A 1 550 ? 4.628 -21.372 16.027 1.00 91.88 550 LEU A CA 1
ATOM 4454 C C . LEU A 1 550 ? 3.325 -22.093 15.638 1.00 91.88 550 LEU A C 1
ATOM 4456 O O . LEU A 1 550 ? 2.361 -22.030 16.394 1.00 91.88 550 LEU A O 1
ATOM 4460 N N . THR A 1 551 ? 3.261 -22.743 14.475 1.00 93.12 551 THR A N 1
ATOM 4461 C CA . THR A 1 551 ? 2.086 -23.503 14.006 1.00 93.12 551 THR A CA 1
ATOM 4462 C C . THR A 1 551 ? 2.289 -25.020 14.070 1.00 93.12 551 THR A C 1
ATOM 4464 O O . THR A 1 551 ? 1.451 -25.757 13.553 1.00 93.12 551 THR A O 1
ATOM 4467 N N . PHE A 1 552 ? 3.400 -25.493 14.649 1.00 95.44 552 PHE A N 1
ATOM 4468 C CA . PHE A 1 552 ? 3.783 -26.908 14.671 1.00 95.44 552 PHE A CA 1
ATOM 4469 C C . PHE A 1 552 ? 3.481 -27.539 16.034 1.00 95.44 552 PHE A C 1
ATOM 4471 O O . PHE A 1 552 ? 3.815 -26.972 17.072 1.00 95.44 552 PHE A O 1
ATOM 4478 N N . GLY A 1 553 ? 2.840 -28.705 16.022 1.00 95.81 553 GLY A N 1
ATOM 4479 C CA . GLY A 1 553 ? 2.580 -29.498 17.226 1.00 95.81 553 GLY A CA 1
ATOM 4480 C C . GLY A 1 553 ? 3.709 -30.472 17.548 1.00 95.81 553 GLY A C 1
ATOM 4481 O O . GLY A 1 553 ? 4.548 -30.745 16.689 1.00 95.81 553 GLY A O 1
ATOM 4482 N N . LEU A 1 554 ? 3.695 -31.019 18.764 1.00 96.81 554 LEU A N 1
ATOM 4483 C CA . LEU A 1 554 ? 4.553 -32.130 19.167 1.00 96.81 554 LEU A CA 1
ATOM 4484 C C . LEU A 1 554 ? 4.020 -33.410 18.517 1.00 96.81 554 LEU A C 1
ATOM 4486 O O . LEU A 1 554 ? 2.924 -33.865 18.843 1.00 96.81 554 LEU A O 1
ATOM 4490 N N . ARG A 1 555 ? 4.772 -33.959 17.563 1.00 96.12 555 ARG A N 1
ATOM 4491 C CA . ARG A 1 555 ? 4.369 -35.134 16.784 1.00 96.12 555 ARG A CA 1
ATOM 4492 C C . ARG A 1 555 ? 5.073 -36.388 17.275 1.00 96.12 555 ARG A C 1
ATOM 4494 O O . ARG A 1 555 ? 6.194 -36.321 17.774 1.00 96.12 555 ARG A O 1
ATOM 4501 N N . ASP A 1 556 ? 4.419 -37.527 17.114 1.00 95.00 556 ASP A N 1
ATOM 4502 C CA . ASP A 1 556 ? 4.927 -38.817 17.576 1.00 95.00 556 ASP A CA 1
ATOM 4503 C C . ASP A 1 556 ? 6.153 -39.321 16.821 1.00 95.00 556 ASP A C 1
ATOM 4505 O O . ASP A 1 556 ? 7.075 -39.834 17.446 1.00 95.00 556 ASP A O 1
ATOM 4509 N N . ASP A 1 557 ? 6.235 -39.072 15.518 1.00 90.38 557 ASP A N 1
ATOM 4510 C CA . ASP A 1 557 ? 7.434 -39.327 14.719 1.00 90.38 557 ASP A CA 1
ATOM 4511 C C . ASP A 1 557 ? 8.624 -38.471 15.184 1.00 90.38 557 ASP A C 1
ATOM 4513 O O . ASP A 1 557 ? 9.749 -38.962 15.286 1.00 90.38 557 ASP A O 1
ATOM 4517 N N . TRP A 1 558 ? 8.384 -37.202 15.532 1.00 94.19 558 TRP A N 1
ATOM 4518 C CA . TRP A 1 558 ? 9.430 -36.299 16.024 1.00 94.19 558 TRP A CA 1
ATOM 4519 C C . TRP A 1 558 ? 9.901 -36.691 17.421 1.00 94.19 558 TRP A C 1
ATOM 4521 O O . TRP A 1 558 ? 11.103 -36.727 17.678 1.00 94.19 558 TRP A O 1
ATOM 4531 N N . LEU A 1 559 ? 8.959 -37.000 18.316 1.00 95.19 559 LEU A N 1
ATOM 4532 C CA . LEU A 1 559 ? 9.262 -37.462 19.665 1.00 95.19 559 LEU A CA 1
ATOM 4533 C C . LEU A 1 559 ? 10.004 -38.803 19.630 1.00 95.19 559 LEU A C 1
ATOM 4535 O O . LEU A 1 559 ? 11.006 -38.945 20.321 1.00 95.19 559 LEU A O 1
ATOM 4539 N N . SER A 1 560 ? 9.566 -39.753 18.799 1.00 91.31 560 SER A N 1
ATOM 4540 C CA . SER A 1 560 ? 10.253 -41.034 18.606 1.00 91.31 560 SER A CA 1
ATOM 4541 C C . SER A 1 560 ? 11.678 -40.832 18.091 1.00 91.31 560 SER A C 1
ATOM 4543 O O . SER A 1 560 ? 12.617 -41.385 18.663 1.00 91.31 560 SER A O 1
ATOM 4545 N N . GLY A 1 561 ? 11.863 -39.982 17.073 1.00 87.88 561 GLY A N 1
ATOM 4546 C CA . GLY A 1 561 ? 13.186 -39.632 16.559 1.00 87.88 561 GLY A CA 1
ATOM 4547 C C . GLY A 1 561 ? 14.100 -39.056 17.643 1.00 87.88 561 GLY A C 1
ATOM 4548 O O . GLY A 1 561 ? 15.238 -39.500 17.782 1.00 87.88 561 GLY A O 1
ATOM 4549 N N . PHE A 1 562 ? 13.583 -38.126 18.452 1.00 93.50 562 PHE A N 1
ATOM 4550 C CA . PHE A 1 562 ? 14.325 -37.545 19.570 1.00 93.50 562 PHE A CA 1
ATOM 4551 C C . PHE A 1 562 ? 14.674 -38.588 20.639 1.00 93.50 562 PHE A C 1
ATOM 4553 O O . PHE A 1 562 ? 15.824 -38.669 21.055 1.00 93.50 562 PHE A O 1
ATOM 4560 N N . LEU A 1 563 ? 13.720 -39.418 21.072 1.00 91.38 563 LEU A N 1
ATOM 4561 C CA . LEU A 1 563 ? 13.957 -40.423 22.115 1.00 91.38 563 LEU A CA 1
ATOM 4562 C C . LEU A 1 563 ? 14.939 -41.522 21.670 1.00 91.38 563 LEU A C 1
ATOM 4564 O O . LEU A 1 563 ? 15.609 -42.108 22.521 1.00 91.38 563 LEU A O 1
ATOM 4568 N N . ASN A 1 564 ? 15.062 -41.781 20.365 1.00 87.94 564 ASN A N 1
ATOM 4569 C CA . ASN A 1 564 ? 16.018 -42.749 19.824 1.00 87.94 564 ASN A CA 1
ATOM 4570 C C . ASN A 1 564 ? 17.473 -42.258 19.907 1.00 87.94 564 ASN A C 1
ATOM 4572 O O . ASN A 1 564 ? 18.343 -43.051 20.275 1.00 87.94 564 ASN A O 1
ATOM 4576 N N . ASN A 1 565 ? 17.729 -40.975 19.619 1.00 86.50 565 ASN A N 1
ATOM 4577 C CA . ASN A 1 565 ? 19.070 -40.375 19.689 1.00 86.50 565 ASN A CA 1
ATOM 4578 C C . ASN A 1 565 ? 19.072 -38.983 20.367 1.00 86.50 565 ASN A C 1
ATOM 4580 O O . ASN A 1 565 ? 19.355 -37.977 19.721 1.00 86.50 565 ASN A O 1
ATOM 4584 N N . PRO A 1 566 ? 18.756 -38.882 21.670 1.00 85.50 566 PRO A N 1
ATOM 4585 C CA . PRO A 1 566 ? 18.466 -37.598 22.315 1.00 85.50 566 PRO A CA 1
ATOM 4586 C C . PRO A 1 566 ? 19.671 -36.654 22.440 1.00 85.50 566 PRO A C 1
ATOM 4588 O O . PRO A 1 566 ? 19.471 -35.458 22.649 1.00 85.50 566 PRO A O 1
ATOM 4591 N N . GLU A 1 567 ? 20.899 -37.167 22.331 1.00 83.62 567 GLU A N 1
ATOM 4592 C CA . GLU A 1 567 ? 22.124 -36.363 22.434 1.00 83.62 567 GLU A CA 1
ATOM 4593 C C . GLU A 1 567 ? 22.468 -35.669 21.108 1.00 83.62 567 GLU A C 1
ATOM 4595 O O . GLU A 1 567 ? 22.834 -34.494 21.110 1.00 83.62 567 GLU A O 1
ATOM 4600 N N . GLU A 1 568 ? 22.270 -36.343 19.972 1.00 84.31 568 GLU A N 1
ATOM 4601 C CA . GLU A 1 568 ? 22.669 -35.829 18.653 1.00 84.31 568 GLU A CA 1
ATOM 4602 C C . GLU A 1 568 ? 21.484 -35.356 17.798 1.00 84.31 568 GLU A C 1
ATOM 4604 O O . GLU A 1 568 ? 21.687 -34.698 16.780 1.00 84.31 568 GLU A O 1
ATOM 4609 N N . TRP A 1 569 ? 20.233 -35.597 18.211 1.00 87.38 569 TRP A N 1
ATOM 4610 C CA . TRP A 1 569 ? 19.041 -35.314 17.395 1.00 87.38 569 TRP A CA 1
ATOM 4611 C C . TRP A 1 569 ? 18.945 -33.867 16.883 1.00 87.38 569 TRP A C 1
ATOM 4613 O O . TRP A 1 569 ? 18.466 -33.619 15.779 1.00 87.38 569 TRP A O 1
ATOM 4623 N N . PHE A 1 570 ? 19.411 -32.875 17.652 1.00 83.75 570 PHE A N 1
ATOM 4624 C CA . PHE A 1 570 ? 19.409 -31.477 17.197 1.00 83.75 570 PHE A CA 1
ATOM 4625 C C . PHE A 1 570 ? 20.429 -31.183 16.087 1.00 83.75 570 PHE A C 1
ATOM 4627 O O . PHE A 1 570 ? 20.255 -30.187 15.382 1.00 83.75 570 PHE A O 1
ATOM 4634 N N . ALA A 1 571 ? 21.468 -32.009 15.952 1.00 75.56 571 ALA A N 1
ATOM 4635 C CA . ALA A 1 571 ? 22.425 -31.973 14.851 1.00 75.56 571 ALA A CA 1
ATOM 4636 C C . ALA A 1 571 ? 21.975 -32.873 13.686 1.00 75.56 571 ALA A C 1
ATOM 4638 O O . ALA A 1 571 ? 22.152 -32.501 12.529 1.00 75.56 571 ALA A O 1
ATOM 4639 N N . GLU A 1 572 ? 21.329 -34.001 13.991 1.00 76.56 572 GLU A N 1
ATOM 4640 C CA . GLU A 1 572 ? 20.944 -35.033 13.027 1.00 76.56 572 GLU A CA 1
ATOM 4641 C C . GLU A 1 572 ? 19.422 -35.249 13.003 1.00 76.56 572 GLU A C 1
ATOM 4643 O O . GLU A 1 572 ? 18.867 -36.130 13.660 1.00 76.56 572 GLU A O 1
ATOM 4648 N N . ASN A 1 573 ? 18.716 -34.421 12.227 1.00 84.69 573 ASN A N 1
ATOM 4649 C CA . ASN A 1 573 ? 17.295 -34.604 11.930 1.00 84.69 573 ASN A CA 1
ATOM 4650 C C . ASN A 1 573 ? 16.937 -34.036 10.547 1.00 84.69 573 ASN A C 1
ATOM 4652 O O . ASN A 1 573 ? 17.645 -33.197 9.997 1.00 84.69 573 ASN A O 1
ATOM 4656 N N . ASN A 1 574 ? 15.789 -34.455 10.015 1.00 77.19 574 ASN A N 1
ATOM 4657 C CA . ASN A 1 574 ? 15.294 -34.031 8.700 1.00 77.19 574 ASN A CA 1
ATOM 4658 C C . ASN A 1 574 ? 14.239 -32.907 8.786 1.00 77.19 574 ASN A C 1
ATOM 4660 O O . ASN A 1 574 ? 13.432 -32.746 7.867 1.00 77.19 574 ASN A O 1
ATOM 4664 N N . LEU A 1 575 ? 14.184 -32.158 9.895 1.00 79.56 575 LEU A N 1
ATOM 4665 C CA . LEU A 1 575 ? 13.210 -31.083 10.092 1.00 79.56 575 LEU A CA 1
ATOM 4666 C C . LEU A 1 575 ? 13.752 -29.732 9.612 1.00 79.56 575 LEU A C 1
ATOM 4668 O O . LEU A 1 575 ? 14.928 -29.411 9.744 1.00 79.56 575 LEU A O 1
ATOM 4672 N N . GLY A 1 576 ? 12.867 -28.881 9.094 1.00 73.19 576 GLY A N 1
ATOM 4673 C CA . GLY A 1 576 ? 13.220 -27.508 8.738 1.00 73.19 576 GLY A CA 1
ATOM 4674 C C . GLY A 1 576 ? 13.496 -26.637 9.971 1.00 73.19 576 GLY A C 1
ATOM 4675 O O . GLY A 1 576 ? 12.936 -26.856 11.044 1.00 73.19 576 GLY A O 1
ATOM 4676 N N . ASN A 1 577 ? 14.270 -25.559 9.806 1.00 73.75 577 ASN A N 1
ATOM 4677 C CA . ASN A 1 577 ? 14.700 -24.670 10.903 1.00 73.75 577 ASN A CA 1
ATOM 4678 C C . ASN A 1 577 ? 13.569 -24.227 11.856 1.00 73.75 577 ASN A C 1
ATOM 4680 O O . ASN A 1 577 ? 13.752 -24.179 13.070 1.00 73.75 577 ASN A O 1
ATOM 4684 N N . LYS A 1 578 ? 12.376 -23.924 11.322 1.00 78.56 578 LYS A N 1
ATOM 4685 C CA . LYS A 1 578 ? 11.210 -23.510 12.126 1.00 78.56 578 LYS A CA 1
ATOM 4686 C C . LYS A 1 578 ? 10.528 -24.665 12.867 1.00 78.56 578 LYS A C 1
ATOM 4688 O O . LYS A 1 578 ? 9.942 -24.441 13.922 1.00 78.56 578 LYS A O 1
ATOM 4693 N N . GLN A 1 579 ? 10.608 -25.883 12.340 1.00 85.12 579 GLN A N 1
ATOM 4694 C CA . GLN A 1 579 ? 10.125 -27.086 13.020 1.00 85.12 579 GLN A CA 1
ATOM 4695 C C . GLN A 1 579 ? 11.048 -27.438 14.191 1.00 85.12 579 GLN A C 1
ATOM 4697 O O . GLN A 1 579 ? 10.549 -27.707 15.278 1.00 85.12 579 GLN A O 1
ATOM 4702 N N . ILE A 1 580 ? 12.371 -27.322 14.010 1.00 86.38 580 ILE A N 1
ATOM 4703 C CA . ILE A 1 580 ? 13.362 -27.496 15.087 1.00 86.38 580 ILE A CA 1
ATOM 4704 C C . ILE A 1 580 ? 13.145 -26.462 16.202 1.00 86.38 580 ILE A C 1
ATOM 4706 O O . ILE A 1 580 ? 13.142 -26.818 17.380 1.00 86.38 580 ILE A O 1
ATOM 4710 N N . GLU A 1 581 ? 12.922 -25.189 15.847 1.00 88.12 581 GLU A N 1
ATOM 4711 C CA . GLU A 1 581 ? 12.617 -24.123 16.814 1.00 88.12 581 GLU A CA 1
ATOM 4712 C C . GLU A 1 581 ? 11.376 -24.465 17.654 1.00 88.12 581 GLU A C 1
ATOM 4714 O O . GLU A 1 581 ? 11.425 -24.368 18.877 1.00 88.12 581 GLU A O 1
ATOM 4719 N N . SER A 1 582 ? 10.295 -24.930 17.017 1.00 92.75 582 SER A N 1
ATOM 4720 C CA . SER A 1 582 ? 9.072 -25.352 17.713 1.00 92.75 582 SER A CA 1
ATOM 4721 C C . SER A 1 582 ? 9.285 -26.596 18.583 1.00 92.75 582 SER A C 1
ATOM 4723 O O . SER A 1 582 ? 8.906 -26.596 19.756 1.00 92.75 582 SER A O 1
ATOM 4725 N N . MET A 1 583 ? 9.948 -27.630 18.051 1.00 94.50 583 MET A N 1
ATOM 4726 C CA . MET A 1 583 ? 10.226 -28.872 18.777 1.00 94.50 583 MET A CA 1
ATOM 4727 C C . MET A 1 583 ? 11.060 -28.616 20.034 1.00 94.50 583 MET A C 1
ATOM 4729 O O . MET A 1 583 ? 10.769 -29.180 21.086 1.00 94.50 583 MET A O 1
ATOM 4733 N N . LYS A 1 584 ? 12.045 -27.709 19.969 1.00 93.62 584 LYS A N 1
ATOM 4734 C CA . LYS A 1 584 ? 12.827 -27.305 21.146 1.00 93.62 584 LYS A CA 1
ATOM 4735 C C . LYS A 1 584 ? 11.922 -26.789 22.268 1.00 93.62 584 LYS A C 1
ATOM 4737 O O . LYS A 1 584 ? 12.125 -27.150 23.422 1.00 93.62 584 LYS A O 1
ATOM 4742 N N . VAL A 1 585 ? 10.940 -25.946 21.946 1.00 95.19 585 VAL A N 1
ATOM 4743 C CA . VAL A 1 585 ? 10.033 -25.374 22.954 1.00 95.19 585 VAL A CA 1
ATOM 4744 C C . VAL A 1 585 ? 9.099 -26.447 23.521 1.00 95.19 585 VAL A C 1
ATOM 4746 O O . VAL A 1 585 ? 8.891 -26.475 24.730 1.00 95.19 585 VAL A O 1
ATOM 4749 N N . TRP A 1 586 ? 8.598 -27.371 22.691 1.00 97.44 586 TRP A N 1
ATOM 4750 C CA . TRP A 1 586 ? 7.799 -28.511 23.159 1.00 97.44 586 TRP A CA 1
ATOM 4751 C C . TRP A 1 586 ? 8.570 -29.427 24.113 1.00 97.44 586 TRP A C 1
ATOM 4753 O O . TRP A 1 586 ? 8.059 -29.752 25.179 1.00 97.44 586 TRP A O 1
ATOM 4763 N N . LEU A 1 587 ? 9.800 -29.813 23.761 1.00 96.75 587 LEU A N 1
ATOM 4764 C CA . LEU A 1 587 ? 10.646 -30.660 24.607 1.00 96.75 587 LEU A CA 1
ATOM 4765 C C . LEU A 1 587 ? 11.025 -29.971 25.923 1.00 96.75 587 LEU A C 1
ATOM 4767 O O . LEU A 1 587 ? 11.119 -30.635 26.953 1.00 96.75 587 LEU A O 1
ATOM 4771 N N . LEU A 1 588 ? 11.237 -28.651 25.894 1.00 95.19 588 LEU A N 1
ATOM 4772 C CA . LEU A 1 588 ? 11.539 -27.863 27.087 1.00 95.19 588 LEU A CA 1
ATOM 4773 C C . LEU A 1 588 ? 10.331 -27.796 28.030 1.00 95.19 588 LEU A C 1
ATOM 4775 O O . LEU A 1 588 ? 10.477 -28.070 29.216 1.00 95.19 588 LEU A O 1
ATOM 4779 N N . ASP A 1 589 ? 9.139 -27.492 27.507 1.00 95.25 589 ASP A N 1
ATOM 4780 C CA . ASP A 1 589 ? 7.916 -27.431 28.318 1.00 95.25 589 ASP A CA 1
ATOM 4781 C C . ASP A 1 589 ? 7.453 -28.835 28.774 1.00 95.25 589 ASP A C 1
ATOM 4783 O O . ASP A 1 589 ? 6.806 -28.969 29.809 1.00 95.25 589 ASP A O 1
ATOM 4787 N N . ALA A 1 590 ? 7.827 -29.901 28.060 1.00 95.06 590 ALA A N 1
ATOM 4788 C CA . ALA A 1 590 ? 7.650 -31.288 28.504 1.00 95.06 590 ALA A CA 1
ATOM 4789 C C . ALA A 1 590 ? 8.712 -31.757 29.525 1.00 95.06 590 ALA A C 1
ATOM 4791 O O . ALA A 1 590 ? 8.624 -32.882 30.015 1.00 95.06 590 ALA A O 1
ATOM 4792 N N . GLU A 1 591 ? 9.708 -30.918 29.837 1.00 95.12 591 GLU A N 1
ATOM 4793 C CA . GLU A 1 591 ? 10.849 -31.211 30.722 1.00 95.12 591 GLU A CA 1
ATOM 4794 C C . GLU A 1 591 ? 11.757 -32.355 30.239 1.00 95.12 591 GLU A C 1
ATOM 4796 O O . GLU A 1 591 ? 12.454 -32.998 31.024 1.00 95.12 591 GLU A O 1
ATOM 4801 N N . LEU A 1 592 ? 11.791 -32.605 28.929 1.00 94.06 592 LEU A N 1
ATOM 4802 C CA . LEU A 1 592 ? 12.644 -33.624 28.308 1.00 94.06 592 LEU A CA 1
ATOM 4803 C C . LEU A 1 592 ? 14.046 -33.094 27.979 1.00 94.06 592 LEU A C 1
ATOM 4805 O O . LEU A 1 592 ? 14.987 -33.875 27.846 1.00 94.06 592 LEU A O 1
ATOM 4809 N N . ILE A 1 593 ? 14.211 -31.773 27.874 1.00 94.44 593 ILE A N 1
ATOM 4810 C CA . ILE A 1 593 ? 15.516 -31.135 27.657 1.00 94.44 593 ILE A CA 1
ATOM 4811 C C . ILE A 1 593 ? 15.724 -29.920 28.560 1.00 94.44 593 ILE A C 1
ATOM 4813 O O . ILE A 1 593 ? 14.774 -29.261 28.983 1.00 94.44 593 ILE A O 1
ATOM 4817 N N . THR A 1 594 ? 16.987 -29.574 28.798 1.00 89.19 594 THR A N 1
ATOM 4818 C CA . THR A 1 594 ? 17.390 -28.310 29.423 1.00 89.19 594 THR A CA 1
ATOM 4819 C C . THR A 1 594 ? 17.412 -27.161 28.403 1.00 89.19 594 THR A C 1
ATOM 4821 O O . THR A 1 594 ? 17.297 -27.359 27.188 1.00 89.19 594 THR A O 1
ATOM 4824 N N . LYS A 1 595 ? 17.606 -25.917 28.872 1.00 83.06 595 LYS A N 1
ATOM 4825 C CA . LYS A 1 595 ? 17.748 -24.732 27.996 1.00 83.06 595 LYS A CA 1
ATOM 4826 C C . LYS A 1 595 ? 18.902 -24.866 26.990 1.00 83.06 595 LYS A C 1
ATOM 4828 O O . LYS A 1 595 ? 18.786 -24.362 25.862 1.00 83.06 595 LYS A O 1
ATOM 4833 N N . ASP A 1 596 ? 19.935 -25.608 27.384 1.00 81.44 596 ASP A N 1
ATOM 4834 C CA . ASP A 1 596 ? 21.144 -25.915 26.614 1.00 81.44 596 ASP A CA 1
ATOM 4835 C C . ASP A 1 596 ? 20.971 -27.120 25.675 1.00 81.44 596 ASP A C 1
ATOM 4837 O O . ASP A 1 596 ? 21.937 -27.578 25.077 1.00 81.44 596 ASP A O 1
ATOM 4841 N N . LYS A 1 597 ? 19.728 -27.597 25.492 1.00 84.25 597 LYS A N 1
ATOM 4842 C CA . LYS A 1 597 ? 19.350 -28.720 24.614 1.00 84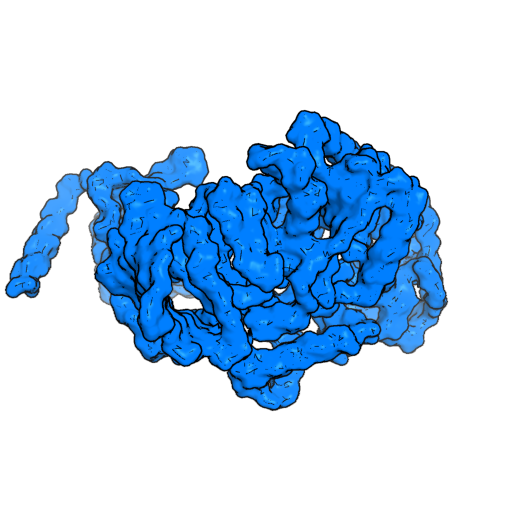.25 597 LYS A CA 1
ATOM 4843 C C . LYS A 1 597 ? 19.878 -30.089 25.060 1.00 84.25 597 LYS A C 1
ATOM 4845 O O . LYS A 1 597 ? 19.864 -31.019 24.263 1.00 84.25 597 LYS A O 1
ATOM 4850 N N . LEU A 1 598 ? 20.295 -30.230 26.317 1.00 88.94 598 LEU A N 1
ATOM 4851 C CA . LEU A 1 598 ? 20.738 -31.514 26.861 1.00 88.94 598 LEU A CA 1
ATOM 4852 C C . LEU A 1 598 ? 19.535 -32.319 27.375 1.00 88.94 598 LEU A C 1
ATOM 4854 O O . LEU A 1 598 ? 18.667 -31.725 28.023 1.00 88.94 598 LEU A O 1
ATOM 4858 N N . PRO A 1 599 ? 19.458 -33.640 27.129 1.00 90.94 599 PRO A N 1
ATOM 4859 C CA . PRO A 1 599 ? 18.363 -34.465 27.627 1.00 90.94 599 PRO A CA 1
ATOM 4860 C C . PRO A 1 599 ? 18.359 -34.555 29.157 1.00 90.94 599 PRO A C 1
ATOM 4862 O O . PRO A 1 599 ? 19.402 -34.694 29.797 1.00 90.94 599 PRO A O 1
ATOM 4865 N N . THR A 1 600 ? 17.172 -34.494 29.756 1.00 93.19 600 THR A N 1
ATOM 4866 C CA . THR A 1 600 ? 16.991 -34.600 31.212 1.00 93.19 600 THR A CA 1
ATOM 4867 C C . THR A 1 600 ? 16.964 -36.066 31.676 1.00 93.19 600 THR A C 1
ATOM 4869 O O . THR A 1 600 ? 16.746 -36.976 30.868 1.00 93.19 600 THR A O 1
ATOM 4872 N N . PRO A 1 601 ? 17.112 -36.346 32.988 1.00 92.06 601 PRO A N 1
ATOM 4873 C CA . PRO A 1 601 ? 16.851 -37.683 33.533 1.00 92.06 601 PRO A CA 1
ATOM 4874 C C . PRO A 1 601 ? 15.439 -38.188 33.206 1.00 92.06 601 PRO A C 1
ATOM 4876 O O . PRO A 1 601 ? 15.249 -39.373 32.935 1.00 92.06 601 PRO A O 1
ATOM 4879 N N . LEU A 1 602 ? 14.460 -37.275 33.158 1.00 90.38 602 LEU A N 1
ATOM 4880 C CA . LEU A 1 602 ? 13.097 -37.593 32.753 1.00 90.38 602 LEU A CA 1
ATOM 4881 C C . LEU A 1 602 ? 13.044 -38.120 31.315 1.00 90.38 602 LEU A C 1
ATOM 4883 O O . LEU A 1 602 ? 12.353 -39.103 31.076 1.00 90.38 602 LEU A O 1
ATOM 4887 N N . ALA A 1 603 ? 13.799 -37.546 30.373 1.00 91.62 603 ALA A N 1
ATOM 4888 C CA . ALA A 1 603 ? 13.825 -38.043 28.996 1.00 91.62 603 ALA A CA 1
ATOM 4889 C C . ALA A 1 603 ? 14.316 -39.491 28.886 1.00 91.62 603 ALA A C 1
ATOM 4891 O O . ALA A 1 603 ? 13.765 -40.259 28.098 1.00 91.62 603 ALA A O 1
ATOM 4892 N N . LYS A 1 604 ? 15.293 -39.896 29.710 1.00 89.81 604 LYS A N 1
ATOM 4893 C CA . LYS A 1 604 ? 15.760 -41.293 29.767 1.00 89.81 604 LYS A CA 1
ATOM 4894 C C . LYS A 1 604 ? 14.661 -42.231 30.275 1.00 89.81 604 LYS A C 1
ATOM 4896 O O . LYS A 1 604 ? 14.416 -43.267 29.665 1.00 89.81 604 LYS A O 1
ATOM 4901 N N . ASN A 1 605 ? 13.943 -41.833 31.325 1.00 90.81 605 ASN A N 1
ATOM 4902 C CA . ASN A 1 605 ? 12.817 -42.611 31.851 1.00 90.81 605 ASN A CA 1
ATOM 4903 C C . ASN A 1 605 ? 11.658 -42.690 30.846 1.00 90.81 605 ASN A C 1
ATOM 4905 O O . ASN A 1 605 ? 11.100 -43.760 30.617 1.00 90.81 605 ASN A O 1
ATOM 4909 N N . ILE A 1 606 ? 11.319 -41.566 30.209 1.00 92.19 606 ILE A N 1
ATOM 4910 C CA . ILE A 1 606 ? 10.265 -41.494 29.195 1.00 92.19 606 ILE A CA 1
ATOM 4911 C C . ILE A 1 606 ? 10.617 -42.345 27.978 1.00 92.19 606 ILE A C 1
ATOM 4913 O O . ILE A 1 606 ? 9.722 -42.991 27.453 1.00 92.19 606 ILE A O 1
ATOM 4917 N N . ARG A 1 607 ? 11.888 -42.430 27.563 1.00 92.19 607 ARG A N 1
ATOM 4918 C CA . ARG A 1 607 ? 12.327 -43.347 26.497 1.00 92.19 607 ARG A CA 1
ATOM 4919 C C . ARG A 1 607 ? 11.993 -44.805 26.828 1.00 92.19 607 ARG A C 1
ATOM 4921 O O . ARG A 1 607 ? 11.365 -45.476 26.013 1.00 92.19 607 ARG A O 1
ATOM 4928 N N . GLU A 1 608 ? 12.366 -45.280 28.016 1.00 90.00 608 GLU A N 1
ATOM 4929 C CA . GLU A 1 608 ? 12.085 -46.658 28.451 1.00 90.00 608 GLU A CA 1
ATOM 4930 C C . GLU A 1 608 ? 10.578 -46.947 28.508 1.00 90.00 608 GLU A C 1
ATOM 4932 O O . GLU A 1 608 ? 10.120 -48.003 28.063 1.00 90.00 608 GLU A O 1
ATOM 4937 N N . ILE A 1 609 ? 9.790 -45.989 29.008 1.00 90.06 609 ILE A N 1
ATOM 4938 C CA . ILE A 1 609 ? 8.329 -46.106 29.062 1.00 90.06 609 ILE A CA 1
ATOM 4939 C C . ILE A 1 609 ? 7.741 -46.066 27.652 1.00 90.06 609 ILE A C 1
ATOM 4941 O O . ILE A 1 609 ? 6.874 -46.871 27.345 1.00 90.06 609 ILE A O 1
ATOM 4945 N N . TYR A 1 610 ? 8.218 -45.185 26.775 1.00 92.69 610 TYR A N 1
ATOM 4946 C CA . TYR A 1 610 ? 7.708 -45.021 25.415 1.00 92.69 610 TYR A CA 1
ATOM 4947 C C . TYR A 1 610 ? 7.859 -46.307 24.592 1.00 92.69 610 TYR A C 1
ATOM 4949 O O . TYR A 1 610 ? 6.940 -46.674 23.862 1.00 92.69 610 TYR A O 1
ATOM 4957 N N . LEU A 1 611 ? 8.972 -47.030 24.767 1.00 87.81 611 LEU A N 1
ATOM 4958 C CA . LEU A 1 611 ? 9.232 -48.305 24.088 1.00 87.81 611 LEU A CA 1
ATOM 4959 C C . LEU A 1 611 ? 8.292 -49.442 24.528 1.00 87.81 611 LEU A C 1
ATOM 4961 O O . LEU A 1 611 ? 8.035 -50.349 23.741 1.00 87.81 611 LEU A O 1
ATOM 4965 N N . ARG A 1 612 ? 7.779 -49.411 25.767 1.00 89.62 612 ARG A N 1
ATOM 4966 C CA . ARG A 1 612 ? 6.937 -50.486 26.341 1.00 89.62 612 ARG A CA 1
ATOM 4967 C C . ARG A 1 612 ? 5.451 -50.126 26.398 1.00 89.62 612 ARG A C 1
ATOM 4969 O O . ARG A 1 612 ? 4.587 -50.959 26.148 1.00 89.62 612 ARG A O 1
ATOM 4976 N N . HIS A 1 613 ? 5.164 -48.876 26.735 1.00 90.44 613 HIS A N 1
ATOM 4977 C CA . HIS A 1 613 ? 3.851 -48.313 27.031 1.00 90.44 613 HIS A CA 1
ATOM 4978 C C . HIS A 1 613 ? 3.754 -46.884 26.474 1.00 90.44 613 HIS A C 1
ATOM 4980 O O . HIS A 1 613 ? 3.680 -45.901 27.211 1.00 90.44 613 HIS A O 1
ATOM 4986 N N . LYS A 1 614 ? 3.728 -46.771 25.144 1.00 90.94 614 LYS A N 1
ATOM 4987 C CA . LYS A 1 614 ? 3.664 -45.501 24.402 1.00 90.94 614 LYS A CA 1
ATOM 4988 C C . LYS A 1 614 ? 2.601 -44.521 24.918 1.00 90.94 614 LYS A C 1
ATOM 4990 O O . LYS A 1 614 ? 2.890 -43.340 25.089 1.00 90.94 614 LYS A O 1
ATOM 4995 N N . ASN A 1 615 ? 1.394 -45.006 25.204 1.00 90.19 615 ASN A N 1
ATOM 4996 C CA . ASN A 1 615 ? 0.292 -44.160 25.675 1.00 90.19 615 ASN A CA 1
ATOM 4997 C C . ASN A 1 615 ? 0.555 -43.586 27.068 1.00 90.19 615 ASN A C 1
ATOM 4999 O O . ASN A 1 615 ? 0.346 -42.394 27.273 1.00 90.19 615 ASN A O 1
ATOM 5003 N N . LEU A 1 616 ? 1.138 -44.382 27.967 1.00 88.69 616 LEU A N 1
ATOM 5004 C CA . LEU A 1 616 ? 1.559 -43.917 29.288 1.00 88.69 616 LEU A CA 1
ATOM 5005 C C . LEU A 1 616 ? 2.665 -42.853 29.188 1.00 88.69 616 LEU A C 1
ATOM 5007 O O . LEU A 1 616 ? 2.637 -41.861 29.910 1.00 88.69 616 LEU A O 1
ATOM 5011 N N . ALA A 1 617 ? 3.620 -43.010 28.265 1.00 90.88 617 ALA A N 1
ATOM 5012 C CA . ALA A 1 617 ? 4.642 -41.986 28.029 1.00 90.88 617 ALA A CA 1
ATOM 5013 C C . ALA A 1 617 ? 4.024 -40.651 27.577 1.00 90.88 617 ALA A C 1
ATOM 5015 O O . ALA A 1 617 ? 4.413 -39.589 28.064 1.00 90.88 617 ALA A O 1
ATOM 5016 N N . TRP A 1 618 ? 3.030 -40.697 26.687 1.00 94.69 618 TRP A N 1
ATOM 5017 C CA . TRP A 1 618 ? 2.305 -39.509 26.234 1.00 94.69 618 TRP A CA 1
ATOM 5018 C C . TRP A 1 618 ? 1.441 -38.867 27.324 1.00 94.69 618 TRP A C 1
ATOM 5020 O O . TRP A 1 618 ? 1.375 -37.640 27.381 1.00 94.69 618 TRP A O 1
ATOM 5030 N N . GLU A 1 619 ? 0.833 -39.652 28.214 1.00 89.62 619 GLU A N 1
ATOM 5031 C CA . GLU A 1 619 ? 0.111 -39.137 29.387 1.00 89.62 619 GLU A CA 1
ATOM 5032 C C . GLU A 1 619 ? 1.044 -38.378 30.342 1.00 89.62 619 GLU A C 1
ATOM 5034 O O . GLU A 1 619 ? 0.709 -37.279 30.787 1.00 89.62 619 GLU A O 1
ATOM 5039 N N . LEU A 1 620 ? 2.241 -38.915 30.604 1.00 88.19 620 LEU A N 1
ATOM 5040 C CA . LEU A 1 620 ? 3.254 -38.258 31.438 1.00 88.19 620 LEU A CA 1
ATOM 5041 C C . LEU A 1 620 ? 3.755 -36.949 30.809 1.00 88.19 620 LEU A C 1
ATOM 5043 O O . LEU A 1 620 ? 3.850 -35.927 31.488 1.00 88.19 620 LEU A O 1
ATOM 5047 N N . ILE A 1 621 ? 4.015 -36.950 29.498 1.00 94.06 621 ILE A N 1
ATOM 5048 C CA . ILE A 1 621 ? 4.385 -35.736 28.754 1.00 94.06 621 ILE A CA 1
ATOM 5049 C C . ILE A 1 621 ? 3.261 -34.697 28.829 1.00 94.06 621 ILE A C 1
ATOM 5051 O O . ILE A 1 621 ? 3.514 -33.517 29.073 1.00 94.06 621 ILE A O 1
ATOM 5055 N N . TRP A 1 622 ? 2.011 -35.123 28.648 1.00 94.81 622 TRP A N 1
ATOM 5056 C CA . TRP A 1 622 ? 0.849 -34.241 28.701 1.00 94.81 622 TRP A CA 1
ATOM 5057 C C . TRP A 1 622 ? 0.651 -33.608 30.083 1.00 94.81 622 TRP A C 1
ATOM 5059 O O . TRP A 1 622 ? 0.320 -32.424 30.169 1.00 94.81 622 TRP A O 1
ATOM 5069 N N . ALA A 1 623 ? 0.920 -34.357 31.157 1.00 87.75 623 ALA A N 1
ATOM 5070 C CA . ALA A 1 623 ? 0.894 -33.838 32.521 1.00 87.75 623 ALA A CA 1
ATOM 5071 C C . ALA A 1 623 ? 1.906 -32.695 32.721 1.00 87.75 623 ALA A C 1
ATOM 5073 O O . ALA A 1 623 ? 1.546 -31.654 33.267 1.00 87.75 623 ALA A O 1
ATOM 5074 N N . ASN A 1 624 ? 3.131 -32.825 32.207 1.00 88.75 624 ASN A N 1
ATOM 5075 C CA . ASN A 1 624 ? 4.119 -31.739 32.267 1.00 88.75 624 ASN A CA 1
ATOM 5076 C C . ASN A 1 624 ? 3.709 -30.536 31.409 1.00 88.75 624 ASN A C 1
ATOM 5078 O O . ASN A 1 624 ? 3.806 -29.384 31.840 1.00 88.75 624 ASN A O 1
ATOM 5082 N N . LEU A 1 625 ? 3.171 -30.788 30.212 1.00 94.06 625 LEU A N 1
ATOM 5083 C CA . LEU A 1 625 ? 2.679 -29.726 29.337 1.00 94.06 625 LEU A CA 1
ATOM 5084 C C . LEU A 1 625 ? 1.527 -28.939 29.973 1.00 94.06 625 LEU A C 1
ATOM 5086 O O . LEU A 1 625 ? 1.460 -27.730 29.782 1.00 94.06 625 LEU A O 1
ATOM 5090 N N . TYR A 1 626 ? 0.659 -29.550 30.778 1.00 90.50 626 TYR A N 1
ATOM 5091 C CA . TYR A 1 626 ? -0.357 -28.806 31.533 1.00 90.50 626 TYR A CA 1
ATOM 5092 C C . TYR A 1 626 ? 0.256 -27.721 32.441 1.00 90.50 626 TYR A C 1
ATOM 5094 O O . TYR A 1 626 ? -0.240 -26.590 32.498 1.00 90.50 626 TYR A O 1
ATOM 5102 N N . TYR A 1 627 ? 1.367 -28.022 33.114 1.00 85.06 627 TYR A N 1
ATOM 5103 C CA . TYR A 1 627 ? 2.019 -27.067 34.010 1.00 85.06 627 TYR A CA 1
ATOM 5104 C C . TYR A 1 627 ? 2.861 -26.029 33.273 1.00 85.06 627 TYR A C 1
ATOM 5106 O O . TYR A 1 627 ? 2.901 -24.879 33.708 1.00 85.06 627 TYR A O 1
ATOM 5114 N N . ASN A 1 628 ? 3.466 -26.376 32.139 1.00 89.44 628 ASN A N 1
ATOM 5115 C CA . ASN A 1 628 ? 4.478 -25.529 31.498 1.00 89.44 628 ASN A CA 1
ATOM 5116 C C . ASN A 1 628 ? 4.004 -24.854 30.193 1.00 89.44 628 ASN A C 1
ATOM 5118 O O . ASN A 1 628 ? 4.511 -23.791 29.818 1.00 89.44 628 ASN A O 1
ATOM 5122 N N . SER A 1 629 ? 2.985 -25.413 29.531 1.00 94.25 629 SER A N 1
ATOM 5123 C CA . SER A 1 629 ? 2.431 -24.932 28.261 1.00 94.25 629 SER A CA 1
ATOM 5124 C C . SER A 1 629 ? 1.131 -24.138 28.456 1.00 94.25 629 SER A C 1
ATOM 5126 O O . SER A 1 629 ? 0.101 -24.722 28.796 1.00 94.25 629 SER A O 1
ATOM 5128 N N . PRO A 1 630 ? 1.101 -22.822 28.162 1.00 92.50 630 PRO A N 1
ATOM 5129 C CA . PRO A 1 630 ? -0.113 -22.014 28.293 1.00 92.50 630 PRO A CA 1
ATOM 5130 C C . PRO A 1 630 ? -1.263 -22.495 27.411 1.00 92.50 630 PRO A C 1
ATOM 5132 O O . PRO A 1 630 ? -2.413 -22.428 27.827 1.00 92.50 630 PRO A O 1
ATOM 5135 N N . VAL A 1 631 ? -0.965 -22.982 26.199 1.00 94.75 631 VAL A N 1
ATOM 5136 C CA . VAL A 1 631 ? -2.000 -23.448 25.264 1.00 94.75 631 VAL A CA 1
ATOM 5137 C C . VAL A 1 631 ? -2.605 -24.780 25.714 1.00 94.75 631 VAL A C 1
ATOM 5139 O O . VAL A 1 631 ? -3.821 -24.946 25.637 1.00 94.75 631 VAL A O 1
ATOM 5142 N N . CYS A 1 632 ? -1.791 -25.699 26.252 1.00 94.44 632 CYS A N 1
ATOM 5143 C CA . CYS A 1 632 ? -2.291 -26.967 26.791 1.00 94.44 632 CYS A CA 1
ATOM 5144 C C . CYS A 1 632 ? -3.064 -26.738 28.093 1.00 94.44 632 CYS A C 1
ATOM 5146 O O . CYS A 1 632 ? -4.156 -27.277 28.257 1.00 94.44 632 CYS A O 1
ATOM 5148 N N . ARG A 1 633 ? -2.543 -25.880 28.981 1.00 92.56 633 ARG A N 1
ATOM 5149 C CA . ARG A 1 633 ? -3.228 -25.483 30.215 1.00 92.56 633 ARG A CA 1
ATOM 5150 C C . ARG A 1 633 ? -4.589 -24.868 29.927 1.00 92.56 633 ARG A C 1
ATOM 5152 O O . ARG A 1 633 ? -5.583 -25.325 30.477 1.00 92.56 633 ARG A O 1
ATOM 5159 N N . PHE A 1 634 ? -4.641 -23.891 29.020 1.00 93.69 634 PHE A N 1
ATOM 5160 C CA . PHE A 1 634 ? -5.891 -23.262 28.606 1.00 93.69 634 PHE A CA 1
ATOM 5161 C C . PHE A 1 634 ? -6.907 -24.301 28.114 1.00 93.69 634 PHE A C 1
ATOM 5163 O O . PHE A 1 634 ? -8.045 -24.286 28.572 1.00 93.69 634 PHE A O 1
ATOM 5170 N N . PHE A 1 635 ? -6.497 -25.225 27.238 1.00 93.06 635 PHE A N 1
ATOM 5171 C CA . PHE A 1 635 ? -7.386 -26.269 26.724 1.00 93.06 635 PHE A CA 1
ATOM 5172 C C . PHE A 1 635 ? -7.936 -27.170 27.839 1.00 93.06 635 PHE A C 1
ATOM 5174 O O . PHE A 1 635 ? -9.111 -27.531 27.838 1.00 93.06 635 PHE A O 1
ATOM 5181 N N . ILE A 1 636 ? -7.100 -27.526 28.814 1.00 88.44 636 ILE A N 1
ATOM 5182 C CA . ILE A 1 636 ? -7.515 -28.369 29.938 1.00 88.44 636 ILE A CA 1
ATOM 5183 C C . ILE A 1 636 ? -8.472 -27.621 30.873 1.00 88.44 636 ILE A C 1
ATOM 5185 O O . ILE A 1 636 ? -9.472 -28.216 31.268 1.00 88.44 636 ILE A O 1
ATOM 5189 N N . GLU A 1 637 ? -8.177 -26.358 31.194 1.00 84.94 637 GLU A N 1
ATOM 5190 C CA . GLU A 1 637 ? -8.925 -25.536 32.157 1.00 84.94 637 GLU A CA 1
ATOM 5191 C C . GLU A 1 637 ? -10.240 -24.962 31.602 1.00 84.94 637 GLU A C 1
ATOM 5193 O O . GLU A 1 637 ? -11.123 -24.655 32.393 1.00 84.94 637 GLU A O 1
ATOM 5198 N N . ASN A 1 638 ? -10.371 -24.782 30.279 1.00 85.81 638 ASN A N 1
ATOM 5199 C CA . ASN A 1 638 ? -11.482 -24.012 29.692 1.00 85.81 638 ASN A CA 1
ATOM 5200 C C . ASN A 1 638 ? -12.358 -24.796 28.708 1.00 85.81 638 ASN A C 1
ATOM 5202 O O . ASN A 1 638 ? -13.403 -24.291 28.315 1.00 85.81 638 ASN A O 1
ATOM 5206 N N . ILE A 1 639 ? -11.944 -25.991 28.278 1.00 86.56 639 ILE A N 1
ATOM 5207 C CA . ILE A 1 639 ? -12.773 -26.858 27.432 1.00 86.56 639 ILE A CA 1
ATOM 5208 C C . ILE A 1 639 ? -13.297 -27.994 28.300 1.00 86.56 639 ILE A C 1
ATOM 5210 O O . ILE A 1 639 ? -12.507 -28.788 28.823 1.00 86.56 639 ILE A O 1
ATOM 5214 N N . GLU A 1 640 ? -14.612 -28.077 28.471 1.00 83.31 640 GLU A N 1
ATOM 5215 C CA . GLU A 1 640 ? -15.231 -29.097 29.316 1.00 83.31 640 GLU A CA 1
ATOM 5216 C C . GLU A 1 640 ? -15.256 -30.471 28.636 1.00 83.31 640 GLU A C 1
ATOM 5218 O O . GLU A 1 640 ? -15.117 -30.618 27.417 1.00 83.31 640 GLU A O 1
ATOM 5223 N N . TRP A 1 641 ? -15.392 -31.524 29.442 1.00 83.44 641 TRP A N 1
ATOM 5224 C CA . TRP A 1 641 ? -15.521 -32.879 28.908 1.00 83.44 641 TRP A CA 1
ATOM 5225 C C . TRP A 1 641 ? -16.833 -33.047 28.136 1.00 83.44 641 TRP A C 1
ATOM 5227 O O . TRP A 1 641 ? -17.891 -32.599 28.562 1.00 83.44 641 TRP A O 1
ATOM 5237 N N . ASN A 1 642 ? -16.756 -33.782 27.030 1.00 83.25 642 ASN A N 1
ATOM 5238 C CA . ASN A 1 642 ? -17.817 -34.036 26.056 1.00 83.25 642 ASN A CA 1
ATOM 5239 C C . ASN A 1 642 ? -18.290 -32.804 25.269 1.00 83.25 642 ASN A C 1
ATOM 5241 O O . ASN A 1 642 ? -19.266 -32.910 24.527 1.00 83.25 642 ASN A O 1
ATOM 5245 N N . GLU A 1 643 ? -17.583 -31.674 25.353 1.00 81.12 643 GLU A N 1
ATOM 5246 C CA . GLU A 1 643 ? -17.831 -30.529 24.479 1.00 81.12 643 GLU A CA 1
ATOM 5247 C C . GLU A 1 643 ? -17.153 -30.678 23.112 1.00 81.12 643 GLU A C 1
ATOM 5249 O O . GLU A 1 643 ? -16.071 -31.261 22.971 1.00 81.12 643 GLU A O 1
ATOM 5254 N N . ILE A 1 644 ? -17.808 -30.098 22.106 1.00 88.19 644 ILE A N 1
ATOM 5255 C CA . ILE A 1 644 ? -17.268 -29.867 20.769 1.00 88.19 644 ILE A CA 1
ATOM 5256 C C . ILE A 1 644 ? -17.175 -28.356 20.601 1.00 88.19 644 ILE A C 1
ATOM 5258 O O . ILE A 1 644 ? -18.166 -27.657 20.805 1.00 88.19 644 ILE A O 1
ATOM 5262 N N . LYS A 1 645 ? -15.989 -27.861 20.248 1.00 89.19 645 LYS A N 1
ATOM 5263 C CA . LYS A 1 645 ? -15.751 -26.436 20.003 1.00 89.19 645 LYS A CA 1
ATOM 5264 C C . LYS A 1 645 ? -15.047 -26.235 18.671 1.00 89.19 645 LYS A C 1
ATOM 5266 O O . LYS A 1 645 ? -14.100 -26.956 18.340 1.00 89.19 645 LYS A O 1
ATOM 5271 N N . SER A 1 646 ? -15.486 -25.244 17.910 1.00 90.56 646 SER A N 1
ATOM 5272 C CA . SER A 1 646 ? -14.828 -24.817 16.681 1.00 90.56 646 SER A CA 1
ATOM 5273 C C . SER A 1 646 ? -13.578 -23.987 16.988 1.00 90.56 646 SER A C 1
ATOM 5275 O O . SER A 1 646 ? -13.444 -23.372 18.050 1.00 90.56 646 SER A O 1
ATOM 5277 N N . VAL A 1 647 ? -12.630 -23.934 16.043 1.00 86.25 647 VAL A N 1
ATOM 5278 C CA . VAL A 1 647 ? -11.455 -23.044 16.159 1.00 86.25 647 VAL A CA 1
ATOM 5279 C C . VAL A 1 647 ? -11.875 -21.597 16.400 1.00 86.25 647 VAL A C 1
ATOM 5281 O O . VAL A 1 647 ? -11.185 -20.877 17.122 1.00 86.25 647 VAL A O 1
ATOM 5284 N N . LYS A 1 648 ? -12.976 -21.158 15.781 1.00 85.31 648 LYS A N 1
ATOM 5285 C CA . LYS A 1 648 ? -13.471 -19.791 15.910 1.00 85.31 648 LYS A CA 1
ATOM 5286 C C . LYS A 1 648 ? -13.938 -19.522 17.339 1.00 85.31 648 LYS A C 1
ATOM 5288 O O . LYS A 1 648 ? -13.464 -18.559 17.932 1.00 85.31 648 LYS A O 1
ATOM 5293 N N . GLU A 1 649 ? -14.743 -20.420 17.905 1.00 86.81 649 GLU A N 1
ATOM 5294 C CA . GLU A 1 649 ? -15.210 -20.319 19.293 1.00 86.81 649 GLU A CA 1
ATOM 5295 C C . GLU A 1 649 ? -14.033 -20.282 20.273 1.00 86.81 649 GLU A C 1
ATOM 5297 O O . GLU A 1 649 ? -13.959 -19.413 21.134 1.00 86.81 649 GLU A O 1
ATOM 5302 N N . ILE A 1 650 ? -13.042 -21.162 20.101 1.00 90.88 650 ILE A N 1
ATOM 5303 C CA . ILE A 1 650 ? -11.869 -21.177 20.985 1.00 90.88 650 ILE A CA 1
ATOM 5304 C C . ILE A 1 650 ? -11.021 -19.911 20.809 1.00 90.88 650 ILE A C 1
ATOM 5306 O O . ILE A 1 650 ? -10.466 -19.391 21.775 1.00 90.88 650 ILE A O 1
ATOM 5310 N N . THR A 1 651 ? -10.912 -19.393 19.583 1.00 88.12 651 THR A N 1
ATOM 5311 C CA . THR A 1 651 ? -10.198 -18.134 19.323 1.00 88.12 651 THR A CA 1
ATOM 5312 C C . THR A 1 651 ? -10.858 -16.976 20.067 1.00 88.12 651 THR A C 1
ATOM 5314 O O . THR A 1 651 ? -10.155 -16.158 20.661 1.00 88.12 651 THR A O 1
ATOM 5317 N N . GLU A 1 652 ? -12.190 -16.932 20.063 1.00 85.12 652 GLU A N 1
ATOM 5318 C CA . GLU A 1 652 ? -12.986 -15.956 20.806 1.00 85.12 652 GLU A CA 1
ATOM 5319 C C . GLU A 1 652 ? -12.778 -16.127 22.320 1.00 85.12 652 GLU A C 1
ATOM 5321 O O . GLU A 1 652 ? -12.408 -15.159 22.979 1.00 85.12 652 GLU A O 1
ATOM 5326 N N . MET A 1 653 ? -12.833 -17.355 22.851 1.00 87.62 653 MET A N 1
ATOM 5327 C CA . MET A 1 653 ? -12.577 -17.643 24.273 1.00 87.62 653 MET A CA 1
ATOM 5328 C C . MET A 1 653 ? -11.189 -17.175 24.745 1.00 87.62 653 MET A C 1
ATOM 5330 O O . MET A 1 653 ? -11.053 -16.569 25.806 1.00 87.62 653 MET A O 1
ATOM 5334 N N . VAL A 1 654 ? -10.130 -17.426 23.966 1.00 85.75 654 VAL A N 1
ATOM 5335 C CA . VAL A 1 654 ? -8.774 -16.969 24.328 1.00 85.75 654 VAL A CA 1
ATOM 5336 C C . VAL A 1 654 ? -8.695 -15.442 24.301 1.00 85.75 654 VAL A C 1
ATOM 5338 O O . VAL A 1 654 ? -8.115 -14.842 25.207 1.00 85.75 654 VAL A O 1
ATOM 5341 N N . ALA A 1 655 ? -9.298 -14.806 23.292 1.00 79.12 655 ALA A N 1
ATOM 5342 C CA . ALA A 1 655 ? -9.347 -13.350 23.185 1.00 79.12 655 ALA A CA 1
ATOM 5343 C C . ALA A 1 655 ? -10.173 -12.702 24.315 1.00 79.12 655 ALA A C 1
ATOM 5345 O O . ALA A 1 655 ? -9.895 -11.567 24.708 1.00 79.12 655 ALA A O 1
ATOM 5346 N N . GLU A 1 656 ? -11.164 -13.415 24.855 1.00 75.75 656 GLU A N 1
ATOM 5347 C CA . GLU A 1 656 ? -11.959 -13.001 26.013 1.00 75.75 656 GLU A CA 1
ATOM 5348 C C . GLU A 1 656 ? -11.196 -13.090 27.340 1.00 75.75 656 GLU A C 1
ATOM 5350 O O . GLU A 1 656 ? -11.451 -12.275 28.238 1.00 75.75 656 GLU A O 1
ATOM 5355 N N . LEU A 1 657 ? -10.290 -14.064 27.477 1.00 78.00 657 LEU A N 1
ATOM 5356 C CA . LEU A 1 657 ? -9.462 -14.257 28.672 1.00 78.00 657 LEU A CA 1
ATOM 5357 C C . LEU A 1 657 ? -8.255 -13.314 28.716 1.00 78.00 657 LEU A C 1
ATOM 5359 O O . LEU A 1 657 ? -7.935 -12.798 29.783 1.00 78.00 657 LEU A O 1
ATOM 5363 N N . ASP A 1 658 ? -7.590 -13.075 27.582 1.00 76.75 658 ASP A N 1
ATOM 5364 C CA . ASP A 1 658 ? -6.472 -12.131 27.486 1.00 76.75 658 ASP A CA 1
ATOM 5365 C C . ASP A 1 658 ? -6.452 -11.427 26.121 1.00 76.75 658 ASP A C 1
ATOM 5367 O O . ASP A 1 658 ? -5.942 -11.930 25.116 1.00 76.75 658 ASP A O 1
ATOM 5371 N N . ASN A 1 659 ? -6.983 -10.204 26.106 1.00 67.38 659 ASN A N 1
ATOM 5372 C CA . ASN A 1 659 ? -7.085 -9.370 24.910 1.00 67.38 659 ASN A CA 1
ATOM 5373 C C . ASN A 1 659 ? -5.755 -8.717 24.484 1.00 67.38 659 ASN A C 1
ATOM 5375 O O . ASN A 1 659 ? -5.723 -8.032 23.458 1.00 67.38 659 ASN A O 1
ATOM 5379 N N . THR A 1 660 ? -4.670 -8.912 25.244 1.00 75.50 660 THR A N 1
ATOM 5380 C CA . THR A 1 660 ? -3.320 -8.474 24.852 1.00 75.50 660 THR A CA 1
ATOM 5381 C C . THR A 1 660 ? -2.694 -9.428 23.832 1.00 75.50 660 THR A C 1
ATOM 5383 O O . THR A 1 660 ? -1.776 -9.058 23.095 1.00 75.50 660 THR A O 1
ATOM 5386 N N . ILE A 1 661 ? -3.217 -10.654 23.725 1.00 79.19 661 ILE A N 1
ATOM 5387 C CA . ILE A 1 661 ? -2.728 -11.663 22.792 1.00 79.19 661 ILE A CA 1
ATOM 5388 C C . ILE A 1 661 ? -3.324 -11.406 21.406 1.00 79.19 661 ILE A C 1
ATOM 5390 O O . ILE A 1 661 ? -4.530 -11.491 21.191 1.00 79.19 661 ILE A O 1
ATOM 5394 N N . SER A 1 662 ? -2.462 -11.122 20.425 1.00 83.81 662 SER A N 1
ATOM 5395 C CA . SER A 1 662 ? -2.912 -10.900 19.047 1.00 83.81 662 SER A CA 1
ATOM 5396 C C . SER A 1 662 ? -3.626 -12.131 18.473 1.00 83.81 662 SER A C 1
ATOM 5398 O O . SER A 1 662 ? -3.192 -13.263 18.693 1.00 83.81 662 SER A O 1
ATOM 5400 N N . GLU A 1 663 ? -4.648 -11.922 17.640 1.00 82.81 663 GLU A N 1
ATOM 5401 C CA . GLU A 1 663 ? -5.386 -13.005 16.965 1.00 82.81 663 GLU A CA 1
ATOM 5402 C C . GLU A 1 663 ? -4.452 -13.955 16.193 1.00 82.81 663 GLU A C 1
ATOM 5404 O O . GLU A 1 663 ? -4.650 -15.169 16.163 1.00 82.81 663 GLU A O 1
ATOM 5409 N N . ARG A 1 664 ? -3.368 -13.417 15.617 1.00 83.88 664 ARG A N 1
ATOM 5410 C CA . ARG A 1 664 ? -2.325 -14.218 14.963 1.00 83.88 664 ARG A CA 1
ATOM 5411 C C . ARG A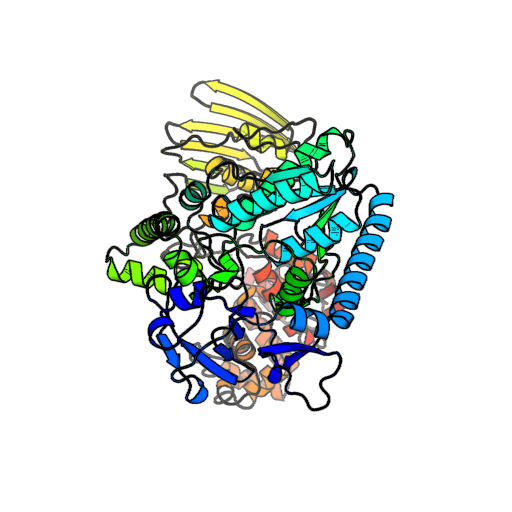 1 664 ? -1.640 -15.169 15.948 1.00 83.88 664 ARG A C 1
ATOM 5413 O O . ARG A 1 664 ? -1.405 -16.322 15.600 1.00 83.88 664 ARG A O 1
ATOM 5420 N N . THR A 1 665 ? -1.309 -14.692 17.145 1.00 87.31 665 THR A N 1
ATOM 5421 C CA . THR A 1 665 ? -0.689 -15.493 18.211 1.00 87.31 665 THR A CA 1
ATOM 5422 C C . THR A 1 665 ? -1.646 -16.575 18.710 1.00 87.31 665 THR A C 1
ATOM 5424 O O . THR A 1 665 ? -1.213 -17.712 18.886 1.00 87.31 665 THR A O 1
ATOM 5427 N N . ILE A 1 666 ? -2.937 -16.253 18.860 1.00 91.44 666 ILE A N 1
ATOM 5428 C CA . ILE A 1 666 ? -3.985 -17.217 19.234 1.00 91.44 666 ILE A CA 1
ATOM 5429 C C . ILE A 1 666 ? -4.086 -18.319 18.178 1.00 91.44 666 ILE A C 1
ATOM 5431 O O . ILE A 1 666 ? -3.905 -19.492 18.494 1.00 91.44 666 ILE A O 1
ATOM 5435 N N . LYS A 1 667 ? -4.266 -17.946 16.903 1.00 91.94 667 LYS A N 1
ATOM 5436 C CA . LYS A 1 667 ? -4.329 -18.889 15.774 1.00 91.94 667 LYS A CA 1
ATOM 5437 C C . LYS A 1 667 ? -3.083 -19.769 15.679 1.00 91.94 667 LYS A C 1
ATOM 5439 O O . LYS A 1 667 ? -3.197 -20.960 15.406 1.00 91.94 667 LYS A O 1
ATOM 5444 N N . SER A 1 668 ? -1.903 -19.201 15.926 1.00 92.69 668 SER A N 1
ATOM 5445 C CA . SER A 1 668 ? -0.641 -19.947 15.968 1.00 92.69 668 SER A CA 1
ATOM 5446 C C . SER A 1 668 ? -0.654 -21.002 17.080 1.00 92.69 668 SER A C 1
ATOM 5448 O O . SER A 1 668 ? -0.450 -22.182 16.800 1.00 92.69 668 SER A O 1
ATOM 5450 N N . GLY A 1 669 ? -0.980 -20.598 18.314 1.00 94.38 669 GLY A N 1
ATOM 5451 C CA . GLY A 1 669 ? -1.093 -21.503 19.459 1.00 94.38 669 GLY A CA 1
ATOM 5452 C C . GLY A 1 669 ? -2.101 -22.624 19.213 1.00 94.38 669 GLY A C 1
ATOM 5453 O O . GLY A 1 669 ? -1.735 -23.795 19.300 1.00 94.38 669 GLY A O 1
ATOM 5454 N N . LEU A 1 670 ? -3.326 -22.293 18.793 1.00 95.31 670 LEU A N 1
ATOM 5455 C CA . LEU A 1 670 ? -4.352 -23.294 18.481 1.00 95.31 670 LEU A CA 1
ATOM 5456 C C . LEU A 1 670 ? -3.923 -24.240 17.355 1.00 95.31 670 LEU A C 1
ATOM 5458 O O . LEU A 1 670 ? -4.107 -25.448 17.471 1.00 95.31 670 LEU A O 1
ATOM 5462 N N . SER A 1 671 ? -3.278 -23.726 16.303 1.00 95.06 671 SER A N 1
ATOM 5463 C CA . SER A 1 671 ? -2.733 -24.563 15.229 1.00 95.06 671 SER A CA 1
ATOM 5464 C C . SER A 1 671 ? -1.697 -25.560 15.749 1.00 95.06 671 SER A C 1
ATOM 5466 O O . SER A 1 671 ? -1.713 -26.715 15.322 1.00 95.06 671 SER A O 1
ATOM 5468 N N . SER A 1 672 ? -0.801 -25.139 16.650 1.00 96.62 672 SER A N 1
ATOM 5469 C CA . SER A 1 672 ? 0.191 -26.036 17.256 1.00 96.62 672 SER A CA 1
ATOM 5470 C C . SER A 1 672 ? -0.467 -27.127 18.105 1.00 96.62 672 SER A C 1
ATOM 5472 O O . SER A 1 672 ? -0.187 -28.302 17.887 1.00 96.62 672 SER A O 1
ATOM 5474 N N . LEU A 1 673 ? -1.417 -26.767 18.973 1.00 96.75 673 LEU A N 1
ATOM 5475 C CA . LEU A 1 673 ? -2.166 -27.715 19.802 1.00 96.75 673 LEU A CA 1
ATOM 5476 C C . LEU A 1 673 ? -2.936 -28.739 18.954 1.00 96.75 673 LEU A C 1
ATOM 5478 O O . LEU A 1 673 ? -2.879 -29.938 19.211 1.00 96.75 673 LEU A O 1
ATOM 5482 N N . PHE A 1 674 ? -3.619 -28.278 17.907 1.00 95.38 674 PHE A N 1
ATOM 5483 C CA . PHE A 1 674 ? -4.413 -29.151 17.044 1.00 95.38 674 PHE A CA 1
ATOM 5484 C C . PHE A 1 674 ? -3.514 -30.091 16.239 1.00 95.38 674 PHE A C 1
ATOM 5486 O O . PHE A 1 674 ? -3.851 -31.257 16.077 1.00 95.38 674 PHE A O 1
ATOM 5493 N N . ASN A 1 675 ? -2.343 -29.623 15.792 1.00 95.94 675 ASN A N 1
ATOM 5494 C CA . ASN A 1 675 ? -1.342 -30.505 15.190 1.00 95.94 675 ASN A CA 1
ATOM 5495 C C . ASN A 1 675 ? -0.859 -31.566 16.189 1.00 95.94 675 ASN A C 1
ATOM 5497 O O . ASN A 1 675 ? -0.706 -32.718 15.798 1.00 95.94 675 ASN A O 1
ATOM 5501 N N . THR A 1 676 ? -0.630 -31.205 17.456 1.00 96.56 676 THR A N 1
ATOM 5502 C CA . THR A 1 676 ? -0.249 -32.178 18.493 1.00 96.56 676 THR A CA 1
ATOM 5503 C C . THR A 1 676 ? -1.312 -33.270 18.596 1.00 96.56 676 THR A C 1
ATOM 5505 O O . THR A 1 676 ? -0.982 -34.448 18.559 1.00 96.56 676 THR A O 1
ATOM 5508 N N . PHE A 1 677 ? -2.593 -32.908 18.627 1.00 95.88 677 PHE A N 1
ATOM 5509 C CA . PHE A 1 677 ? -3.688 -33.878 18.642 1.00 95.88 677 PHE A CA 1
ATOM 5510 C C . PHE A 1 677 ? -3.806 -34.719 17.358 1.00 95.88 677 PHE A C 1
ATOM 5512 O O . PHE A 1 677 ? -4.038 -35.923 17.439 1.00 95.88 677 PHE A O 1
ATOM 5519 N N . GLU A 1 678 ? -3.625 -34.124 16.175 1.00 94.75 678 GLU A N 1
ATOM 5520 C CA . GLU A 1 678 ? -3.696 -34.835 14.886 1.00 94.75 678 GLU A CA 1
ATOM 5521 C C . GLU A 1 678 ? -2.570 -35.873 14.715 1.00 94.75 678 GLU A C 1
ATOM 5523 O O . GLU A 1 678 ? -2.791 -36.920 14.100 1.00 94.75 678 GLU A O 1
ATOM 5528 N N . PHE A 1 679 ? -1.376 -35.585 15.245 1.00 95.44 679 PHE A N 1
ATOM 5529 C CA . PHE A 1 679 ? -0.143 -36.340 14.990 1.00 95.44 679 PHE A CA 1
ATOM 5530 C C . PHE A 1 679 ? 0.450 -37.013 16.240 1.00 95.44 679 PHE A C 1
ATOM 5532 O O . PHE A 1 679 ? 1.631 -37.362 16.245 1.00 95.44 679 PHE A O 1
ATOM 5539 N N . SER A 1 680 ? -0.348 -37.215 17.291 1.00 95.06 680 SER A N 1
ATOM 5540 C CA . SER A 1 680 ? 0.048 -37.985 18.476 1.00 95.06 680 SER A CA 1
ATOM 5541 C C . SER A 1 680 ? -1.082 -38.889 18.989 1.00 95.06 680 SER A C 1
ATOM 5543 O O . SER A 1 680 ? -2.254 -38.674 18.653 1.00 95.06 680 SER A O 1
ATOM 5545 N N . PRO A 1 681 ? -0.768 -39.873 19.852 1.00 92.94 681 PRO A N 1
ATOM 5546 C CA . PRO A 1 681 ? -1.771 -40.680 20.545 1.00 92.94 681 PRO A CA 1
ATOM 5547 C C . PRO A 1 681 ? -2.763 -39.866 21.391 1.00 92.94 681 PRO A C 1
ATOM 5549 O O . PRO A 1 681 ? -3.861 -40.356 21.648 1.00 92.94 681 PRO A O 1
ATOM 5552 N N . LEU A 1 682 ? -2.441 -38.615 21.768 1.00 92.81 682 LEU A N 1
ATOM 5553 C CA . LEU A 1 682 ? -3.323 -37.742 22.562 1.00 92.81 682 LEU A CA 1
ATOM 5554 C C . LEU A 1 682 ? -4.696 -37.532 21.905 1.00 92.81 682 LEU A C 1
ATOM 5556 O O . LEU A 1 682 ? -5.705 -37.444 22.604 1.00 92.81 682 LEU A O 1
ATOM 5560 N N . GLY A 1 683 ? -4.749 -37.462 20.571 1.00 89.75 683 GLY A N 1
ATOM 5561 C CA . GLY A 1 683 ? -6.004 -37.289 19.843 1.00 89.75 683 GLY A CA 1
ATOM 5562 C C . GLY A 1 683 ? -6.749 -38.600 19.613 1.00 89.75 683 GLY A C 1
ATOM 5563 O O . GLY A 1 683 ? -7.864 -38.773 20.096 1.00 89.75 683 GLY A O 1
ATOM 5564 N N . LYS A 1 684 ? -6.154 -39.534 18.860 1.00 84.75 684 LYS A N 1
ATOM 5565 C CA . LYS A 1 684 ? -6.858 -40.746 18.396 1.00 84.75 684 LYS A CA 1
ATOM 5566 C C . LYS A 1 684 ? -7.015 -41.825 19.468 1.00 84.75 684 LYS A C 1
ATOM 5568 O O . LYS A 1 684 ? -8.076 -42.441 19.547 1.00 84.75 684 LYS A O 1
ATOM 5573 N N . GLU A 1 685 ? -5.971 -42.071 20.256 1.00 88.56 685 GLU A N 1
ATOM 5574 C CA . GLU A 1 685 ? -5.914 -43.207 21.184 1.00 88.56 685 GLU A CA 1
ATOM 5575 C C . GLU A 1 685 ? -6.432 -42.814 22.571 1.00 88.56 685 GLU A C 1
ATOM 5577 O O . GLU A 1 685 ? -7.337 -43.462 23.094 1.00 88.56 685 GLU A O 1
ATOM 5582 N N . LEU A 1 686 ? -5.919 -41.705 23.113 1.00 87.00 686 LEU A N 1
ATOM 5583 C CA . LEU A 1 686 ? -6.248 -41.179 24.444 1.00 87.00 686 LEU A CA 1
ATOM 5584 C C . LEU A 1 686 ? -7.482 -40.262 24.453 1.00 87.00 686 LEU A C 1
ATOM 5586 O O . LEU A 1 686 ? -8.004 -39.936 25.516 1.00 87.00 686 LEU A O 1
ATOM 5590 N N . LYS A 1 687 ? -7.951 -39.830 23.273 1.00 88.81 687 LYS A N 1
ATOM 5591 C CA . LYS A 1 687 ? -9.181 -39.034 23.082 1.00 88.81 687 LYS A CA 1
ATOM 5592 C C . LYS A 1 687 ? -9.250 -37.727 23.890 1.00 88.81 687 LYS A C 1
ATOM 5594 O O . LYS A 1 687 ? -10.338 -37.218 24.161 1.00 88.81 687 LYS A O 1
ATOM 5599 N N . ILE A 1 688 ? -8.093 -37.144 24.212 1.00 88.50 688 ILE A N 1
ATOM 5600 C CA . ILE A 1 688 ? -7.969 -35.872 24.943 1.00 88.50 688 ILE A CA 1
ATOM 5601 C C . ILE A 1 688 ? -8.420 -34.699 24.067 1.00 88.50 688 ILE A C 1
ATOM 5603 O O . ILE A 1 688 ? -9.058 -33.771 24.555 1.00 88.50 688 ILE A O 1
ATOM 5607 N N . GLY A 1 689 ? -8.135 -34.753 22.767 1.00 90.25 689 GLY A N 1
ATOM 5608 C CA . GLY A 1 689 ? -8.616 -33.779 21.792 1.00 90.25 689 GLY A CA 1
ATOM 5609 C C . GLY A 1 689 ? -8.749 -34.420 20.421 1.00 90.25 689 GLY A C 1
ATOM 5610 O O . GLY A 1 689 ? -7.771 -34.566 19.702 1.00 90.25 689 GLY A O 1
ATOM 5611 N N . ILE A 1 690 ? -9.953 -34.831 20.042 1.00 91.88 690 ILE A N 1
ATOM 5612 C CA . ILE A 1 690 ? -10.218 -35.400 18.719 1.00 91.88 690 ILE A CA 1
ATOM 5613 C C . ILE A 1 690 ? -10.474 -34.246 17.755 1.00 91.88 690 ILE A C 1
ATOM 5615 O O . ILE A 1 690 ? -11.363 -33.433 17.997 1.00 91.88 690 ILE A O 1
ATOM 5619 N N . ILE A 1 691 ? -9.694 -34.173 16.676 1.00 93.56 691 ILE A N 1
ATOM 5620 C CA . ILE A 1 691 ? -9.874 -33.161 15.633 1.00 93.56 691 ILE A CA 1
ATOM 5621 C C . ILE A 1 691 ? -10.785 -33.705 14.534 1.00 93.56 691 ILE A C 1
ATOM 5623 O O . ILE A 1 691 ? -10.446 -34.681 13.865 1.00 93.56 691 ILE A O 1
ATOM 5627 N N . GLU A 1 692 ? -11.908 -33.028 14.319 1.00 90.00 692 GLU A N 1
ATOM 5628 C CA . GLU A 1 692 ? -12.868 -33.297 13.247 1.00 90.00 692 GLU A CA 1
ATOM 5629 C C . GLU A 1 692 ? -12.861 -32.129 12.246 1.00 90.00 692 GLU A C 1
ATOM 5631 O O . GLU A 1 692 ? -12.554 -30.983 12.593 1.00 90.00 692 GLU A O 1
ATOM 5636 N N . LYS A 1 693 ? -13.131 -32.416 10.969 1.00 87.62 693 LYS A N 1
ATOM 5637 C CA . LYS A 1 693 ? -13.100 -31.423 9.883 1.00 87.62 693 LYS A CA 1
ATOM 5638 C C . LYS A 1 693 ? -14.426 -31.436 9.143 1.00 87.62 693 LYS A C 1
ATOM 5640 O O . LYS A 1 693 ? -14.781 -32.461 8.569 1.00 87.62 693 LYS A O 1
ATOM 5645 N N . GLU A 1 694 ? -15.085 -30.284 9.079 1.00 81.06 694 GLU A N 1
ATOM 5646 C CA . GLU A 1 694 ? -16.250 -30.068 8.218 1.00 81.06 694 GLU A CA 1
ATOM 5647 C C . GLU A 1 694 ? -15.955 -28.905 7.264 1.00 81.06 694 GLU A C 1
ATOM 5649 O O . GLU A 1 694 ? -15.770 -27.752 7.664 1.00 81.06 694 GLU A O 1
ATOM 5654 N N . GLY A 1 695 ? -15.835 -29.211 5.970 1.00 81.19 695 GLY A N 1
ATOM 5655 C CA . GLY A 1 695 ? -15.442 -28.229 4.959 1.00 81.19 695 GLY A CA 1
ATOM 5656 C C . GLY A 1 695 ? -14.060 -27.617 5.235 1.00 81.19 695 GLY A C 1
ATOM 5657 O O . GLY A 1 695 ? -13.041 -28.304 5.170 1.00 81.19 695 GLY A O 1
ATOM 5658 N N . ARG A 1 696 ? -14.018 -26.301 5.493 1.00 74.25 696 ARG A N 1
ATOM 5659 C CA . ARG A 1 696 ? -12.785 -25.551 5.818 1.00 74.25 696 ARG A CA 1
ATOM 5660 C C . ARG A 1 696 ? -12.591 -25.315 7.320 1.00 74.25 696 ARG A C 1
ATOM 5662 O O . ARG A 1 696 ? -11.544 -24.794 7.705 1.00 74.25 696 ARG A O 1
ATOM 5669 N N . GLU A 1 697 ? -13.569 -25.668 8.149 1.00 79.94 697 GLU A N 1
ATOM 5670 C CA . GLU A 1 697 ? -13.532 -25.449 9.595 1.00 79.94 697 GLU A CA 1
ATOM 5671 C C . GLU A 1 697 ? -13.051 -26.711 10.326 1.00 79.94 697 GLU A C 1
ATOM 5673 O O . GLU A 1 697 ? -13.234 -27.839 9.859 1.00 79.94 697 GLU A O 1
ATOM 5678 N N . ARG A 1 698 ? -12.359 -26.513 11.453 1.00 88.56 698 ARG A N 1
ATOM 5679 C CA . ARG A 1 698 ? -11.891 -27.596 12.322 1.00 88.56 698 ARG A CA 1
ATOM 5680 C C . ARG A 1 698 ? -12.599 -27.492 13.663 1.00 88.56 698 ARG A C 1
ATOM 5682 O O . ARG A 1 698 ? -12.711 -26.395 14.212 1.00 88.56 698 ARG A O 1
ATOM 5689 N N . TYR A 1 699 ? -12.973 -28.640 14.198 1.00 90.31 699 TYR A N 1
ATOM 5690 C CA . TYR A 1 699 ? -13.566 -28.789 15.516 1.00 90.31 699 TYR A CA 1
ATOM 5691 C C . TYR A 1 699 ? -12.648 -29.640 16.380 1.00 90.31 699 TYR A C 1
ATOM 5693 O O . TYR A 1 699 ? -11.977 -30.544 15.878 1.00 90.31 699 TYR A O 1
ATOM 5701 N N . VAL A 1 700 ? -12.603 -29.341 17.674 1.00 92.69 700 VAL A N 1
ATOM 5702 C CA . VAL A 1 700 ? -11.960 -30.195 18.669 1.00 92.69 700 VAL A CA 1
ATOM 5703 C C . VAL A 1 700 ? -13.009 -30.712 19.636 1.00 92.69 700 VAL A C 1
ATOM 5705 O O . VAL A 1 700 ? -13.857 -29.961 20.117 1.00 92.69 700 VAL A O 1
ATOM 5708 N N . LYS A 1 701 ? -12.934 -32.009 19.912 1.00 89.62 701 LYS A N 1
ATOM 5709 C CA . LYS A 1 701 ? -13.822 -32.718 20.821 1.00 89.62 701 LYS A CA 1
ATOM 5710 C C . LYS A 1 701 ? -13.015 -33.352 21.945 1.00 89.62 701 LYS A C 1
ATOM 5712 O O . LYS A 1 701 ? -12.140 -34.179 21.689 1.00 89.62 701 LYS A O 1
ATOM 5717 N N . LYS A 1 702 ? -13.310 -32.977 23.187 1.00 87.25 702 LYS A N 1
ATOM 5718 C CA . LYS A 1 702 ? -12.644 -33.507 24.386 1.00 87.25 702 LYS A CA 1
ATOM 5719 C C . LYS A 1 702 ? -13.508 -34.625 24.968 1.00 87.25 702 LYS A C 1
ATOM 5721 O O . LYS A 1 702 ? -14.550 -34.334 25.539 1.00 87.25 702 LYS A O 1
ATOM 5726 N N . LEU A 1 703 ? -13.148 -35.901 24.806 1.00 81.12 703 LEU A N 1
ATOM 5727 C CA . LEU A 1 703 ? -13.994 -37.022 25.253 1.00 81.12 703 LEU A CA 1
ATOM 5728 C C . LEU A 1 703 ? -13.515 -37.618 26.571 1.00 81.12 703 LEU A C 1
ATOM 5730 O O . LEU A 1 703 ? -12.354 -37.995 26.699 1.00 81.12 703 LEU A O 1
ATOM 5734 N N . ALA A 1 704 ? -14.429 -37.790 27.526 1.00 58.41 704 ALA A N 1
ATOM 5735 C CA . ALA A 1 704 ? -14.114 -38.513 28.750 1.00 58.41 704 ALA A CA 1
ATOM 5736 C C . ALA A 1 704 ? -13.950 -40.010 28.437 1.00 58.41 704 ALA A C 1
ATOM 5738 O O . ALA A 1 704 ? -14.916 -40.683 28.080 1.00 58.41 704 ALA A O 1
ATOM 5739 N N . GLN A 1 705 ? -12.738 -40.549 28.582 1.00 56.16 705 GLN A N 1
ATOM 5740 C CA . GLN A 1 705 ? -12.533 -41.995 28.669 1.00 56.16 705 GLN A CA 1
ATOM 5741 C C . GLN A 1 705 ? -12.428 -42.440 30.128 1.00 56.16 705 GLN A C 1
ATOM 5743 O O . GLN A 1 705 ? -11.826 -41.781 30.976 1.00 56.16 705 GLN A O 1
ATOM 5748 N N . THR A 1 706 ? -12.980 -43.622 30.384 1.00 41.66 706 THR A N 1
ATOM 5749 C CA . THR A 1 706 ? -13.097 -44.353 31.655 1.00 41.66 706 THR A CA 1
ATOM 5750 C C . THR A 1 706 ? -11.757 -44.724 32.325 1.00 41.66 706 THR A C 1
ATOM 5752 O O . THR A 1 706 ? -11.749 -45.517 33.258 1.00 41.66 706 THR A O 1
ATOM 5755 N N . ILE A 1 707 ? -10.627 -44.166 31.874 1.00 43.31 707 ILE A N 1
ATOM 5756 C CA . ILE A 1 707 ? -9.265 -44.468 32.354 1.00 43.31 707 ILE A CA 1
ATOM 5757 C C . ILE A 1 707 ? -8.692 -43.328 33.229 1.00 43.31 707 ILE A C 1
ATOM 5759 O O . ILE A 1 707 ? -7.769 -43.541 34.010 1.00 43.31 707 ILE A O 1
ATOM 5763 N N . PHE A 1 708 ? -9.316 -42.141 33.248 1.00 46.03 708 PHE A N 1
ATOM 5764 C CA . PHE A 1 708 ? -8.923 -41.026 34.133 1.00 46.03 708 PHE A CA 1
ATOM 5765 C C . PHE A 1 708 ? -9.360 -41.185 35.610 1.00 46.03 708 PHE A C 1
ATOM 5767 O O . PHE A 1 708 ? -9.408 -40.213 36.370 1.00 46.03 708 PHE A O 1
ATOM 5774 N N . THR A 1 709 ? -9.646 -42.405 36.069 1.00 37.81 709 THR A N 1
ATOM 5775 C CA . THR A 1 709 ? -9.912 -42.711 37.486 1.00 37.81 709 THR A CA 1
ATOM 5776 C C . THR A 1 709 ? -8.669 -42.546 38.366 1.00 37.81 709 THR A C 1
ATOM 5778 O O . THR A 1 709 ? -8.818 -42.249 39.549 1.00 37.81 709 THR A O 1
ATOM 5781 N N . HIS A 1 710 ? -7.451 -42.614 37.814 1.00 36.56 710 HIS A N 1
ATOM 5782 C CA . HIS A 1 710 ? -6.228 -42.369 38.593 1.00 36.56 710 HIS A CA 1
ATOM 5783 C C . HIS A 1 710 ? -5.876 -40.883 38.784 1.00 36.56 710 HIS A C 1
ATOM 5785 O O . HIS A 1 710 ? -5.273 -40.531 39.794 1.00 36.56 710 HIS A O 1
ATOM 5791 N N . CYS A 1 711 ? -6.337 -39.976 37.915 1.00 40.00 711 CYS A N 1
ATOM 5792 C CA . CYS A 1 711 ? -6.092 -38.533 38.077 1.00 40.00 711 CYS A CA 1
ATOM 5793 C C . CYS A 1 711 ? -7.141 -37.810 38.939 1.00 40.00 711 CYS A C 1
ATOM 5795 O O . CYS A 1 711 ? -6.857 -36.725 39.452 1.00 40.00 711 CYS A O 1
ATOM 5797 N N . ARG A 1 712 ? -8.319 -38.411 39.177 1.00 36.47 712 ARG A N 1
ATOM 5798 C CA . ARG A 1 712 ? -9.281 -37.890 40.171 1.00 36.47 712 ARG A CA 1
ATOM 5799 C C . ARG A 1 712 ? -8.725 -37.916 41.598 1.00 36.47 712 ARG A C 1
ATOM 5801 O O . ARG A 1 712 ? -9.100 -37.066 42.400 1.00 36.47 712 ARG A O 1
ATOM 5808 N N . LEU A 1 713 ? -7.787 -38.817 41.899 1.00 34.69 713 LEU A N 1
ATOM 5809 C CA . LEU A 1 713 ? -7.095 -38.821 43.190 1.00 34.69 713 LEU A CA 1
ATOM 5810 C C . LEU A 1 713 ? -6.154 -37.616 43.342 1.00 34.69 713 LEU A C 1
ATOM 5812 O O . LEU A 1 713 ? -6.049 -37.073 44.435 1.00 34.69 713 LEU A O 1
ATOM 5816 N N . HIS A 1 714 ? -5.558 -37.111 42.258 1.00 37.25 714 HIS A N 1
ATOM 5817 C CA . HIS A 1 714 ? -4.615 -35.990 42.333 1.00 37.25 714 HIS A CA 1
ATOM 5818 C C . HIS A 1 714 ? -5.289 -34.612 42.422 1.00 37.25 714 HIS A C 1
ATOM 5820 O O . HIS A 1 714 ? -4.769 -33.713 43.078 1.00 37.25 714 HIS A O 1
ATOM 5826 N N . THR A 1 715 ? -6.468 -34.433 41.822 1.00 34.81 715 THR A N 1
ATOM 5827 C CA . THR A 1 715 ? -7.230 -33.172 41.939 1.00 34.81 715 THR A CA 1
ATOM 5828 C C . THR A 1 715 ? -7.962 -33.047 43.278 1.00 34.81 715 THR A C 1
ATOM 5830 O O . THR A 1 715 ? -8.139 -31.932 43.768 1.00 34.81 715 THR A O 1
ATOM 5833 N N . ALA A 1 716 ? -8.325 -34.168 43.914 1.00 30.41 716 ALA A N 1
ATOM 5834 C CA . ALA A 1 716 ? -8.894 -34.173 45.262 1.00 30.41 716 ALA A CA 1
ATOM 5835 C C . ALA A 1 716 ? -7.831 -33.954 46.360 1.00 30.41 716 ALA A C 1
ATOM 5837 O O . ALA A 1 716 ? -8.093 -33.219 47.309 1.00 30.41 716 ALA A O 1
ATOM 5838 N N . PHE A 1 717 ? -6.616 -34.498 46.208 1.00 28.38 717 PHE A N 1
ATOM 5839 C CA . PHE A 1 717 ? -5.543 -34.340 47.204 1.00 28.38 717 PHE A CA 1
ATOM 5840 C C . PHE A 1 717 ? -4.975 -32.908 47.271 1.00 28.38 717 PHE A C 1
ATOM 5842 O O . PHE A 1 717 ? -4.573 -32.441 48.332 1.00 28.38 717 PHE A O 1
ATOM 5849 N N . ILE A 1 718 ? -4.994 -32.164 46.158 1.00 39.28 718 ILE A N 1
ATOM 5850 C CA . ILE A 1 718 ? -4.424 -30.803 46.086 1.00 39.28 718 ILE A CA 1
ATOM 5851 C C . ILE A 1 718 ? -5.374 -29.733 46.662 1.00 39.28 718 ILE A C 1
ATOM 5853 O O . ILE A 1 718 ? -4.918 -28.699 47.149 1.00 39.28 718 ILE A O 1
ATOM 5857 N N . ARG A 1 719 ? -6.690 -29.989 46.716 1.00 33.06 719 ARG A N 1
ATOM 5858 C CA . ARG A 1 719 ? -7.638 -29.101 47.420 1.00 33.06 719 ARG A CA 1
ATOM 5859 C C . ARG A 1 719 ? -7.608 -29.245 48.945 1.00 33.06 719 ARG A C 1
ATOM 5861 O O . ARG A 1 719 ? -8.140 -28.374 49.620 1.00 33.06 719 ARG A O 1
ATOM 5868 N N . GLN A 1 720 ? -6.976 -30.287 49.489 1.00 28.95 720 GLN A N 1
ATOM 5869 C CA . GLN A 1 720 ? -6.869 -30.504 50.939 1.00 28.95 720 GLN A CA 1
ATOM 5870 C C . GLN A 1 720 ? -5.580 -29.959 51.575 1.00 28.95 720 GLN A C 1
ATOM 5872 O O . GLN A 1 720 ? -5.501 -29.917 52.794 1.00 28.95 720 GLN A O 1
ATOM 5877 N N . GLN A 1 721 ? -4.598 -29.498 50.789 1.00 29.19 721 GLN A N 1
ATOM 5878 C CA . GLN A 1 721 ? -3.381 -28.840 51.306 1.00 29.19 721 GLN A CA 1
ATOM 5879 C C . GLN A 1 721 ? -3.377 -27.309 51.139 1.00 29.19 721 GLN A C 1
ATOM 5881 O O . GLN A 1 721 ? -2.339 -26.667 51.266 1.00 29.19 721 GLN A O 1
ATOM 5886 N N . SER A 1 722 ? -4.533 -26.711 50.847 1.00 34.91 722 SER A N 1
ATOM 5887 C CA . SER A 1 722 ? -4.726 -25.249 50.830 1.00 34.91 722 SER A CA 1
ATOM 5888 C C . SER A 1 722 ? -5.876 -24.788 51.739 1.00 34.91 722 SER A C 1
ATOM 5890 O O . SER A 1 722 ? -6.471 -23.735 51.508 1.00 34.91 722 SER A O 1
ATOM 5892 N N . MET A 1 723 ? -6.146 -25.567 52.794 1.00 31.62 723 MET A N 1
ATOM 5893 C CA . MET A 1 723 ? -6.758 -25.105 54.046 1.00 31.62 723 MET A CA 1
ATOM 5894 C C . MET A 1 723 ? -5.747 -25.242 55.176 1.00 31.62 723 MET A C 1
ATOM 5896 O O . MET A 1 723 ? -5.075 -26.299 55.211 1.00 31.62 723 MET A O 1
#

pLDDT: mean 86.33, std 15.08, range [26.19, 98.31]

Organism: Thermotoga petrophila (strain ATCC BAA-488 / DSM 13995 / JCM 10881 / RKU-1) (NCBI:txid390874)

InterPro domains:
  IPR002500 Phosphoadenosine phosphosulphate reductase domain [PF01507] (136-321)
  IPR014729 Rossmann-like alpha/beta/alpha sandwich fold [G3DSA:3.40.50.620] (98-330)
  IPR017896 4Fe-4S ferredoxin-type, iron-sulphur binding domain [PF00037] (475-493)
  IPR017896 4Fe-4S ferredoxin-type, iron-sulphur binding domain [PS51379] (468-497)
  IPR017900 4Fe-4S ferredoxin, iron-sulphur binding, conserved site [PS00198] (477-488)
  IPR050128 Sulfate adenylyltransferase subunit 2 [PTHR43196] (100-393)

Secondary structure (DSSP, 8-state):
--EEEEETTTTEEEEES--SSS--B--PEEE-HHHHHHTTGGGT-B----SS--EEEETTEEEETTEEEEEEE---SSSPPEEEE-GGGTT-B-----HHHHHHHTHHHHHHHHHHHHHHHHHHHHHHHTTT-EEEEEE-SSHHHHHHHHHHHTTS-GGGEEEEEE--S-B-HHHHHHHHHHHHHHHHHSTTPEEEEE--SS-HHHHHHHH-S--SS--HHHIIIIIHHHHHHHHHHHTTTS-TT----EEEEE---GGG-TTGGGS-SEEETSSSTTEEEEETTTT--HHHHHHHHHHTTPPPPGGGTTT-SS--BSS-TT--HHHHHHHHHHHHHHHHHHHHHHHHHHHHTT---HHHHHHHHHTTGGGG--SSTT---TT-EEEEEEETTEEEEEEE-SSSPPPPHHHHGGGTSEEEEEEETTTEEEEEEEETTEEEEEEEEEETTEEEEEEE-TT-HHHHHHHHHHHHHHHH----SHHHHT-TTS-EE-SSS-EE-TTT-----HHHHSSGGG-HHHHHTPPPSSSS--S-S-TT-TTTTTTTTTT----HHHHHHHHHSTTTTTTS----HHHHHHHHHHHHHTTSB-TTSPBPHHHHHHHHHHHH-HHHHHHHHHHHHHHH-HHHHHHHHHS-TT-EEEHHHHHHHHHHH-TTS-HHHHHHHHHHHHHHHHTSHHHHTS-SSEEEEETTEEEEE----TTTTTTHHHHHHHTTS--

Sequence (723 aa):
MYKVTWDCVSNGVLLVNDANGSNVIAPPRPVFFEELDLLGFNEFWEYPKAQEPLLWAIGRRYYYKGELVAEAKGGNIFEPPEIILIEKGQNLKLEPIDIKKVIEKNKEALFVLENEALDFIEHTYKVYKKKGYLFAVSYSGGKDSQVVLDLVTRVVPCDDLVVIFSDTTMEIPYTYENVEKTKEEYEKRYPGLKFYVAKPPKPMMEFWKEFGPPSRVHRWCCTVAKTAPFIRIIKAIFGKTAGENSKTKLIVFDGIRSEESARRSNYQRLGIEAKHILQINAEVIRDWNTLEVFLYLYYRNLRMNKGYRYGLNRVGCSVCPFASEWSEYIIYSMHSDLIDKYVKILENYINYLGVEDPMKIQEYIIQGQWKKRAGGEGINSNGKHLELISEDGKLVGIIRNTRNSSENFLEWVKVVGDIFYKHSPNNKTEGEIKVSNNTHQFNILKKHKNEVVEIQTANDKVFENKIKRILYKTTYCVNCGACEAECPTNALYVLPSVKIDGNLCTHCGNCLYFVEKGCLVAKSLQMAEGGRNMGKMSRDSKLKGFGRYLTFGLRDDWLSGFLNNPEEWFAENNLGNKQIESMKVWLLDAELITKDKLPTPLAKNIREIYLRHKNLAWELIWANLYYNSPVCRFFIENIEWNEIKSVKEITEMVAELDNTISERTIKSGLSSLFNTFEFSPLGKELKIGIIEKEGRERYVKKLAQTIFTHCRLHTAFIRQQSM